Protein AF-0000000068952709 (afdb_homodimer)

Radius of gyration: 26.44 Å; Cα contacts (8 Å, |Δi|>4): 1087; chains: 2; bounding box: 56×68×71 Å

Organism: Cupriavidus necator (strain ATCC 17699 / DSM 428 / KCTC 22496 / NCIMB 10442 / H16 / Stanier 337) (NCBI:txid381666)

pLDDT: mean 82.48, std 13.38, range [29.03, 97.56]

Nearest PDB structures (foldseek):
  3hhg-assembly1_D  TM=6.224E-01  e=3.457E-24  Neisseria meningitidis serogroup B
  5x0o-assembly3_E  TM=8.231E-01  e=1.401E-17  Vibrio vulnificus
  3hhf-assembly1_A  TM=8.340E-01  e=2.533E-17  Neisseria meningitidis serogroup B
  3hhf-assembly1_B  TM=8.217E-01  e=6.929E-17  Neisseria meningitidis serogroup B
  1ixc-assembly1_B-2  TM=4.645E-01  e=1.253E-16  Cupriavidus necator

Solvent-accessible surface area (backbone atoms only — not comparable to full-atom values): 33146 Å² total; per-residue (Å²): 134,58,73,63,52,38,45,49,48,32,48,34,60,73,43,50,28,59,64,47,20,14,64,72,69,72,43,56,45,69,54,48,53,48,49,49,50,49,49,23,60,74,66,69,43,72,36,61,49,82,84,57,99,56,69,42,63,30,74,63,20,49,54,49,39,56,51,17,48,48,50,41,52,47,50,54,42,49,53,41,48,64,45,54,72,51,90,67,55,46,45,82,42,32,38,33,24,31,50,51,53,36,69,74,61,37,48,65,52,54,48,51,49,42,68,75,31,71,58,32,29,40,34,46,44,70,44,63,72,91,70,60,48,78,82,63,71,44,58,34,36,38,38,61,34,81,68,83,56,88,79,38,44,67,42,80,55,41,78,41,51,74,44,40,29,24,10,58,67,39,33,70,75,74,50,73,56,80,50,74,69,46,52,66,81,45,50,29,36,33,60,44,71,66,44,81,44,46,33,28,36,70,96,47,88,56,74,43,76,32,67,42,64,32,39,34,26,29,79,46,59,47,58,47,46,52,39,14,48,65,46,62,29,38,22,75,36,46,44,85,51,42,38,63,36,45,70,70,56,40,26,39,78,50,48,78,57,45,41,68,76,69,65,91,28,45,27,34,26,47,33,31,66,74,50,98,70,72,54,62,46,56,49,51,48,52,53,50,50,49,65,66,32,68,85,34,52,88,54,50,77,58,44,68,58,62,78,106,133,58,74,63,55,38,45,48,49,31,48,33,60,72,43,51,29,60,62,46,22,14,64,74,69,72,44,55,45,69,54,46,52,49,51,48,50,49,50,23,58,76,66,69,44,71,35,61,50,84,83,56,101,56,70,39,64,30,74,61,19,49,54,49,39,56,50,17,48,49,50,40,51,47,52,53,42,49,56,41,47,66,45,54,72,52,89,68,56,45,46,80,43,32,38,33,24,30,50,50,55,36,68,74,60,38,49,65,50,52,47,51,50,42,66,76,30,70,58,32,31,39,33,47,44,71,44,64,71,89,70,61,48,79,80,63,73,43,57,34,36,38,38,63,33,81,68,84,56,88,78,38,44,69,43,81,53,42,80,42,49,76,44,39,30,23,10,58,67,37,33,70,74,72,50,72,58,81,49,71,68,46,52,66,81,46,51,28,38,33,60,44,69,66,44,80,45,45,31,28,37,70,97,47,88,56,74,45,77,33,70,45,65,32,39,34,25,30,79,45,61,48,58,46,47,52,39,13,48,65,46,63,28,38,22,76,34,47,45,86,51,42,38,64,36,43,70,71,56,39,24,39,76,49,48,79,61,45,39,68,77,69,68,91,28,46,26,35,26,47,33,29,66,76,51,96,70,69,56,61,48,54,49,51,49,52,53,51,49,48,65,65,31,67,85,35,50,89,53,49,75,58,45,69,59,63,78,106

Sequence (616 aa):
MELDAYLFFATVVESGSFMNASLKLGIDRSNVSRRIRKLERDVEAQLVRRSTRRMSLTEIGEAFYAQCAVIRAEVERADELLHTFGTSIRGPLRVSCPPAVGRLYLTAMFAEFCNLYPKVSLSVSFKGGAVDLMENDLDLALRVTNDPGEHCVARALGPIEWMLCANPEYLERHGRPVTPEDLASHTCLGVRTRVGLEYVREGSDLVHRVSIQPHLECSDYGFLGEMAAAKLGIGLLPSYVAVEHLQSGRLETVLNEYRLTRSPGSTLYAITLPNRYTPPQLRAFIDFLKSRFEQGLPWEKDLMRTGAMELDAYLFFATVVESGSFMNASLKLGIDRSNVSRRIRKLERDVEAQLVRRSTRRMSLTEIGEAFYAQCAVIRAEVERADELLHTFGTSIRGPLRVSCPPAVGRLYLTAMFAEFCNLYPKVSLSVSFKGGAVDLMENDLDLALRVTNDPGEHCVARALGPIEWMLCANPEYLERHGRPVTPEDLASHTCLGVRTRVGLEYVREGSDLVHRVSIQPHLECSDYGFLGEMAAAKLGIGLLPSYVAVEHLQSGRLETVLNEYRLTRSPGSTLYAITLPNRYTPPQLRAFIDFLKSRFEQGLPWEKDLMRTGA

Foldseek 3Di:
DDLVLLLLLLLCVVLFHLVSSCVVVVHDSVVSVVSQVVSCVVVVHFFWDPPDPTTDGDPVNVVSSVVSVVSVVVVVQVVLVVVVVPPQQAEEAEEEEAPLCCVQPCVVVVVVLCVVRVRYHYHYYHDADQDDCVVVVHQKYKYFAPDNDDQKDKDFLAWKDKFKKAFPVLCVVQNADPDPQCLQSKAEEEADQKDWWWKDFVVGPDIDIDIDGHPYHHNHLLVSLVCRLVSRTIYIHILSNVLVCLLVRSMDTGPVRMGTPDDRGTTIIIIGGPDPDDRPNRVSVVVSSCVVSVVHDPRVVRNVVNVD/DDLVLLLLLLLCVVLFHLVSSCVVVVHDSVVSVVSQVVVCVVVVHAFWDPPDPTTDGDPVNVVSSVVSVVSVVVVVLVVLVVVVVPPQQAEEAEEEEAPLCCVQPCVVVVVVLCVVRVRYHYHYYHDADQDDCVVVVHAKYKYFAPDNDDQKDKDFLAWKDKFKKAFPVLCVVQNADPDPQCLQSWAEEEADQKDWWWKDFAVGPDIDIDIDGHPYHHNHLLVSLVCRLVSRTMYIHILSNVLVCLLVRSMDTGPVRMGTPDDRGTTIIIIGGPDPDDRPNRVSVVVSSCVVSVVHDPRVVRNVVNVD

Secondary structure (DSSP, 8-state):
--HHHHHHHHHHHHHSSHHHHHHHHTS-HHHHHHHHHHHHHHHTS--B-SS-SS--B-HHHHHHHHHHHHHHHHHHHHHHHHHHSSS---EEEEEEE-HHHIIIIIHHHHHHHHHH-TTEEEEEEE--S---HHHHT-SEEEEEES---TTSEEEEEEE--EEEEE-HHHHHHH---SSGGGGGGS-EEESSS-EEEEEEETT--PEEEEEE--SEEES-HHHHHHHHHTTS-EEEEEHHHHHHHHHTTS-EEE-TTEEESS-S-SEEEEEE---S---HHHHHHHHHHHHHHTT--TTHHHHTTTT-/--HHHHHHHHHHHHHSSHHHHHHHHTS-HHHHHHHHHHHHHHHTS--B-SS-SS--B-HHHHHHHHHHHHHHHHHHHHHHHHHHTSS---EEEEEEE-HHHIIIIIHHHHHHHHHH-TTEEEEEEE--S---TTTTT-SEEEEEES---TTSEEEEEEE--EEEEE-HHHHHHH---SSGGGGGGS-EEESSS-EEEEEEETT--PEEEEEE--SEEES-HHHHHHHHHTTS-EEEEEHHHHHHHHHTTS-EEE-TTEEESS-S-SEEEEEE---S---HHHHHHHHHHHHHHTT--TTHHHHTTT--

InterPro domains:
  IPR000847 LysR, HTH, N-terminal domain [PF00126] (6-62)
  IPR000847 LysR, HTH, N-terminal domain [PS50931] (1-58)
  IPR005119 LysR, substrate-binding [PF03466] (89-293)
  IPR036388 Winged helix-like DNA-binding domain superfamily [G3DSA:1.10.10.10] (1-86)
  IPR036390 Winged helix DNA-binding domain superfamily [SSF46785] (1-111)
  IPR058163 LysR-type transcriptional regulator, proteobacterial-type [PTHR30537] (2-301)

Structure (mmCIF, N/CA/C/O backbone):
data_AF-0000000068952709-model_v1
#
loop_
_entity.id
_entity.type
_entity.pdbx_description
1 polymer 'LysR family transcriptional regulator'
#
loop_
_atom_site.group_PDB
_atom_site.id
_atom_site.type_symbol
_atom_site.label_atom_id
_atom_site.label_alt_id
_atom_site.label_comp_id
_atom_site.label_asym_id
_atom_site.label_entity_id
_atom_site.label_seq_id
_atom_site.pdbx_PDB_ins_code
_atom_site.Cartn_x
_atom_site.Cartn_y
_atom_site.Cartn_z
_atom_site.occupancy
_atom_site.B_iso_or_equiv
_atom_site.auth_seq_id
_atom_site.auth_comp_id
_atom_site.auth_asym_id
_atom_site.auth_atom_id
_atom_site.pdbx_PDB_model_num
ATOM 1 N N . MET A 1 1 ? -3.531 9.445 42.25 1 53.94 1 MET A N 1
ATOM 2 C CA . MET A 1 1 ? -2.762 9.578 41 1 53.94 1 MET A CA 1
ATOM 3 C C . MET A 1 1 ? -3.383 10.625 40.094 1 53.94 1 MET A C 1
ATOM 5 O O . MET A 1 1 ? -4.605 10.695 39.969 1 53.94 1 MET A O 1
ATOM 9 N N . GLU A 1 2 ? -2.609 11.641 39.812 1 63 2 GLU A N 1
ATOM 10 C CA . GLU A 1 2 ? -3.078 12.758 39 1 63 2 GLU A CA 1
ATOM 11 C C . GLU A 1 2 ? -3.197 12.367 37.531 1 63 2 GLU A C 1
ATOM 13 O O . GLU A 1 2 ? -2.479 11.484 37.062 1 63 2 GLU A O 1
ATOM 18 N N . LEU A 1 3 ? -4.191 12.914 36.906 1 63.25 3 LEU A N 1
ATOM 19 C CA . LEU A 1 3 ? -4.5 12.648 35.5 1 63.25 3 LEU A CA 1
ATOM 20 C C . LEU A 1 3 ? -3.23 12.656 34.656 1 63.25 3 LEU A C 1
ATOM 22 O O . LEU A 1 3 ? -3.098 11.867 33.719 1 63.25 3 LEU A O 1
ATOM 26 N N . ASP A 1 4 ? -2.363 13.398 35.031 1 74.19 4 ASP A N 1
ATOM 27 C CA . ASP A 1 4 ? -1.105 13.586 34.312 1 74.19 4 ASP A CA 1
ATOM 28 C C . ASP A 1 4 ? -0.269 12.312 34.312 1 74.19 4 ASP A C 1
ATOM 30 O O . ASP A 1 4 ? 0.451 12.031 33.375 1 74.19 4 ASP A O 1
ATOM 34 N N . ALA A 1 5 ? -0.444 11.531 35.375 1 77.31 5 ALA A N 1
ATOM 35 C CA . ALA A 1 5 ? 0.334 10.305 35.5 1 77.31 5 ALA A CA 1
ATOM 36 C C . ALA A 1 5 ? -0.115 9.266 34.469 1 77.31 5 ALA A C 1
ATOM 38 O O . ALA A 1 5 ? 0.713 8.562 33.906 1 77.31 5 ALA A O 1
ATOM 39 N N . TYR A 1 6 ? -1.396 9.148 34.312 1 76.56 6 TYR A N 1
ATOM 40 C CA . TYR A 1 6 ? -1.938 8.211 33.312 1 76.56 6 TYR A CA 1
ATOM 41 C C . TYR A 1 6 ? -1.489 8.578 31.906 1 76.56 6 TYR A C 1
ATOM 43 O O . TYR A 1 6 ? -1.063 7.711 31.141 1 76.56 6 TYR A O 1
ATOM 51 N N . LEU A 1 7 ? -1.56 9.883 31.641 1 79.81 7 LEU A N 1
ATOM 52 C CA . LEU A 1 7 ? -1.186 10.375 30.312 1 79.81 7 LEU A CA 1
ATOM 53 C C . LEU A 1 7 ? 0.31 10.203 30.078 1 79.81 7 LEU A C 1
ATOM 55 O O . LEU A 1 7 ? 0.726 9.836 28.969 1 79.81 7 LEU A O 1
ATOM 59 N N . PHE A 1 8 ? 1.026 10.445 31.109 1 83.31 8 PHE A N 1
ATOM 60 C CA . PHE A 1 8 ? 2.477 10.297 31.062 1 83.31 8 PHE A CA 1
ATOM 61 C C . PHE A 1 8 ? 2.859 8.852 30.766 1 83.31 8 PHE A C 1
ATOM 63 O O . PHE A 1 8 ? 3.67 8.586 29.875 1 83.31 8 PHE A O 1
ATOM 70 N N . PHE A 1 9 ? 2.229 7.91 31.453 1 86.69 9 PHE A N 1
ATOM 71 C CA . PHE A 1 9 ? 2.559 6.5 31.266 1 86.69 9 PHE A CA 1
ATOM 72 C C . PHE A 1 9 ? 2.193 6.031 29.859 1 86.69 9 PHE A C 1
ATOM 74 O O . PHE A 1 9 ? 2.979 5.344 29.203 1 86.69 9 PHE A O 1
ATOM 81 N N . ALA A 1 10 ? 1.082 6.391 29.484 1 83.69 10 ALA A N 1
ATOM 82 C CA . ALA A 1 10 ? 0.657 6.035 28.125 1 83.69 10 ALA A CA 1
ATOM 83 C C . ALA A 1 10 ? 1.66 6.527 27.094 1 83.69 10 ALA A C 1
ATOM 85 O O . ALA A 1 10 ? 2.021 5.789 26.172 1 83.69 10 ALA A O 1
ATOM 86 N N . THR A 1 11 ? 2.119 7.758 27.188 1 84 11 THR A N 1
ATOM 87 C CA . THR A 1 11 ? 3.07 8.359 26.266 1 84 11 THR A CA 1
ATOM 88 C C . THR A 1 11 ? 4.391 7.598 26.266 1 84 11 THR A C 1
ATOM 90 O O . THR A 1 11 ? 4.977 7.352 25.219 1 84 11 THR A O 1
ATOM 93 N N . VAL A 1 12 ? 4.809 7.211 27.438 1 86.44 12 VAL A N 1
ATOM 94 C CA . VAL A 1 12 ? 6.074 6.496 27.578 1 86.44 12 VAL A CA 1
ATOM 95 C C . VAL A 1 12 ? 5.98 5.137 26.891 1 86.44 12 VAL A C 1
ATOM 97 O O . VAL A 1 12 ? 6.883 4.754 26.141 1 86.44 12 VAL A O 1
ATOM 100 N N . VAL A 1 13 ? 4.93 4.457 27.109 1 84.62 13 VAL A N 1
ATOM 101 C CA . VAL A 1 13 ? 4.758 3.121 26.547 1 84.62 13 VAL A CA 1
ATOM 102 C C . VAL A 1 13 ? 4.652 3.211 25.031 1 84.62 13 VAL A C 1
ATOM 104 O O . VAL A 1 13 ? 5.273 2.424 24.312 1 84.62 13 VAL A O 1
ATOM 107 N N . GLU A 1 14 ? 3.916 4.16 24.625 1 79.62 14 GLU A N 1
ATOM 108 C CA . GLU A 1 14 ? 3.688 4.332 23.203 1 79.62 14 GLU A CA 1
ATOM 109 C C . GLU A 1 14 ? 4.969 4.738 22.484 1 79.62 14 GLU A C 1
ATOM 111 O O . GLU A 1 14 ? 5.137 4.461 21.281 1 79.62 14 GLU A O 1
ATOM 116 N N . SER A 1 15 ? 5.875 5.391 23.172 1 79.06 15 SER A N 1
ATOM 117 C CA . SER A 1 15 ? 7.145 5.848 22.625 1 79.06 15 SER A CA 1
ATOM 118 C C . SER A 1 15 ? 8.125 4.691 22.453 1 79.06 15 SER A C 1
ATOM 120 O O . SER A 1 15 ? 9.125 4.816 21.75 1 79.06 15 SER A O 1
ATOM 122 N N . GLY A 1 16 ? 7.73 3.625 23.109 1 79.38 16 GLY A N 1
ATOM 123 C CA . GLY A 1 16 ? 8.469 2.385 22.938 1 79.38 16 GLY A CA 1
ATOM 124 C C . GLY A 1 16 ? 9.781 2.361 23.719 1 79.38 16 GLY A C 1
ATOM 125 O O . GLY A 1 16 ? 10.391 1.306 23.875 1 79.38 16 GLY A O 1
ATOM 126 N N . SER A 1 17 ? 10.391 3.516 24 1 82.12 17 SER A N 1
ATOM 127 C CA . SER A 1 17 ? 11.602 3.627 24.812 1 82.12 17 SER A CA 1
ATOM 128 C C . SER A 1 17 ? 11.578 4.887 25.672 1 82.12 17 SER A C 1
ATOM 130 O O . SER A 1 17 ? 10.867 5.844 25.359 1 82.12 17 SER A O 1
ATOM 132 N N . PHE A 1 18 ? 12.375 4.82 26.75 1 84.69 18 PHE A N 1
ATOM 133 C CA . PHE A 1 18 ? 12.461 5.98 27.641 1 84.69 18 PHE A CA 1
ATOM 134 C C . PHE A 1 18 ? 13.102 7.16 26.922 1 84.69 18 PHE A C 1
ATOM 136 O O . PHE A 1 18 ? 12.734 8.312 27.156 1 84.69 18 PHE A O 1
ATOM 143 N N . MET A 1 19 ? 13.945 6.734 26.031 1 83.06 19 MET A N 1
ATOM 144 C CA . MET A 1 19 ? 14.594 7.793 25.25 1 83.06 19 MET A CA 1
ATOM 145 C C . MET A 1 19 ? 13.594 8.469 24.328 1 83.06 19 MET A C 1
ATOM 147 O O . MET A 1 19 ? 13.508 9.695 24.281 1 83.06 19 MET A O 1
ATOM 151 N N . ASN A 1 20 ? 12.844 7.766 23.688 1 80.94 20 ASN A N 1
ATOM 152 C CA . ASN A 1 20 ? 11.836 8.312 22.781 1 80.94 20 ASN A CA 1
ATOM 153 C C . ASN A 1 20 ? 10.773 9.102 23.547 1 80.94 20 ASN A C 1
ATOM 155 O O . ASN A 1 20 ? 10.289 10.125 23.062 1 80.94 20 ASN A O 1
ATOM 159 N N . ALA A 1 21 ? 10.484 8.578 24.625 1 85.56 21 ALA A N 1
ATOM 160 C CA . ALA A 1 21 ? 9.508 9.266 25.484 1 85.56 21 ALA A CA 1
ATOM 161 C C . ALA A 1 21 ? 10.039 10.625 25.938 1 85.56 21 ALA A C 1
ATOM 163 O O . ALA A 1 21 ? 9.289 11.602 25.969 1 85.56 21 ALA A O 1
ATOM 164 N N . SER A 1 22 ? 11.281 10.633 26.203 1 86.69 22 SER A N 1
ATOM 165 C CA . SER A 1 22 ? 11.898 11.883 26.625 1 86.69 22 SER A CA 1
ATOM 166 C C . SER A 1 22 ? 11.812 12.938 25.531 1 86.69 22 SER A C 1
ATOM 168 O O . SER A 1 22 ? 11.516 14.102 25.797 1 86.69 22 SER A O 1
ATOM 170 N N . LEU A 1 23 ? 11.93 12.523 24.422 1 77.19 23 LEU A N 1
ATOM 171 C CA . LEU A 1 23 ? 11.867 13.414 23.266 1 77.19 23 LEU A CA 1
ATOM 172 C C . LEU A 1 23 ? 10.445 13.906 23.016 1 77.19 23 LEU A C 1
ATOM 174 O O . LEU A 1 23 ? 10.227 15.094 22.781 1 77.19 23 LEU A O 1
ATOM 178 N N . LYS A 1 24 ? 9.578 13.031 23.234 1 78.44 24 LYS A N 1
ATOM 179 C CA . LYS A 1 24 ? 8.18 13.352 22.984 1 78.44 24 LYS A CA 1
ATOM 180 C C . LYS A 1 24 ? 7.625 14.273 24.062 1 78.44 24 LYS A C 1
ATOM 182 O O . LYS A 1 24 ? 6.828 15.164 23.781 1 78.44 24 LYS A O 1
ATOM 187 N N . LEU A 1 25 ? 8.125 14.117 25.203 1 78.38 25 LEU A N 1
ATOM 188 C CA . LEU A 1 25 ? 7.594 14.836 26.359 1 78.38 25 LEU A CA 1
ATOM 189 C C . LEU A 1 25 ? 8.398 16.094 26.641 1 78.38 25 LEU A C 1
ATOM 191 O O . LEU A 1 25 ? 7.961 16.969 27.391 1 78.38 25 LEU A O 1
ATOM 195 N N . GLY A 1 26 ? 9.539 16.156 25.969 1 77.88 26 GLY A N 1
ATOM 196 C CA . GLY A 1 26 ? 10.391 17.328 26.172 1 77.88 26 GLY A CA 1
ATOM 197 C C . GLY A 1 26 ? 11.031 17.344 27.547 1 77.88 26 GLY A C 1
ATOM 198 O O . GLY A 1 26 ? 11.203 18.422 28.141 1 77.88 26 GLY A O 1
ATOM 199 N N . ILE A 1 27 ? 11.203 16.234 28.094 1 81.69 27 ILE A N 1
ATOM 200 C CA . ILE A 1 27 ? 11.836 16.156 29.391 1 81.69 27 ILE A CA 1
ATOM 201 C C . ILE A 1 27 ? 13.023 15.195 29.328 1 81.69 27 ILE A C 1
ATOM 203 O O . ILE A 1 27 ? 13.148 14.422 28.391 1 81.69 27 ILE A O 1
ATOM 207 N N . ASP A 1 28 ? 13.93 15.32 30.234 1 82.5 28 ASP A N 1
ATOM 208 C CA . ASP A 1 28 ? 15.133 14.492 30.266 1 82.5 28 ASP A CA 1
ATOM 209 C C . ASP A 1 28 ? 14.781 13.031 30.531 1 82.5 28 ASP A C 1
ATOM 211 O O . ASP A 1 28 ? 13.82 12.742 31.266 1 82.5 28 ASP A O 1
ATOM 215 N N . ARG A 1 29 ? 15.547 12.156 30.031 1 87.5 29 ARG A N 1
ATOM 216 C CA . ARG A 1 29 ? 15.359 10.719 30.203 1 87.5 29 ARG A CA 1
ATOM 217 C C . ARG A 1 29 ? 15.344 10.344 31.688 1 87.5 29 ARG A C 1
ATOM 219 O O . ARG A 1 29 ? 14.586 9.469 32.094 1 87.5 29 ARG A O 1
ATOM 226 N N . SER A 1 30 ? 16.25 10.977 32.375 1 88.44 30 SER A N 1
ATOM 227 C CA . SER A 1 30 ? 16.312 10.719 33.812 1 88.44 30 SER A CA 1
ATOM 228 C C . SER A 1 30 ? 14.992 11.07 34.5 1 88.44 30 SER A C 1
ATOM 230 O O . SER A 1 30 ? 14.555 10.383 35.406 1 88.44 30 SER A O 1
ATOM 232 N N . ASN A 1 31 ? 14.406 12.086 34 1 87.5 31 ASN A N 1
ATOM 233 C CA . ASN A 1 31 ? 13.109 12.492 34.531 1 87.5 31 ASN A CA 1
ATOM 234 C C . ASN A 1 31 ? 12.016 11.484 34.188 1 87.5 31 ASN A C 1
ATOM 236 O O . ASN A 1 31 ? 11.156 11.172 35 1 87.5 31 ASN A O 1
ATOM 240 N N . VAL A 1 32 ? 12.109 11.008 32.969 1 89.25 32 VAL A N 1
ATOM 241 C CA . VAL A 1 32 ? 11.156 9.992 32.562 1 89.25 32 VAL A CA 1
ATOM 242 C C . VAL A 1 32 ? 11.25 8.773 33.469 1 89.25 32 VAL A C 1
ATOM 244 O O . VAL A 1 32 ? 10.242 8.281 33.969 1 89.25 32 VAL A O 1
ATOM 247 N N . SER A 1 33 ? 12.469 8.336 33.719 1 88.19 33 SER A N 1
ATOM 248 C CA . SER A 1 33 ? 12.719 7.172 34.562 1 88.19 33 SER A CA 1
ATOM 249 C C . SER A 1 33 ? 12.219 7.406 36 1 88.19 33 SER A C 1
ATOM 251 O O . SER A 1 33 ? 11.57 6.539 36.594 1 88.19 33 SER A O 1
ATOM 253 N N . ARG A 1 34 ? 12.5 8.539 36.469 1 87.62 34 ARG A N 1
ATOM 254 C CA . ARG A 1 34 ? 12.094 8.891 37.812 1 87.62 34 ARG A CA 1
ATOM 255 C C . ARG A 1 34 ? 10.578 8.906 37.938 1 87.62 34 ARG A C 1
ATOM 257 O O . ARG A 1 34 ? 10.031 8.414 38.938 1 87.62 34 ARG A O 1
ATOM 264 N N . ARG A 1 35 ? 9.961 9.453 36.969 1 87.06 35 ARG A N 1
ATOM 265 C CA . ARG A 1 35 ? 8.508 9.555 36.969 1 87.06 35 ARG A CA 1
ATOM 266 C C . ARG A 1 35 ? 7.859 8.18 36.875 1 87.06 35 ARG A C 1
ATOM 268 O O . ARG A 1 35 ? 6.832 7.918 37.5 1 87.06 35 ARG A O 1
ATOM 275 N N . ILE A 1 36 ? 8.477 7.359 36.125 1 89.25 36 ILE A N 1
ATOM 276 C CA . ILE A 1 36 ? 7.969 5.996 36 1 89.25 36 ILE A CA 1
ATOM 277 C C . ILE A 1 36 ? 8.125 5.273 37.344 1 89.25 36 ILE A C 1
ATOM 279 O O . ILE A 1 36 ? 7.203 4.598 37.812 1 89.25 36 ILE A O 1
ATOM 283 N N . ARG A 1 37 ? 9.242 5.422 37.938 1 86.88 37 ARG A N 1
ATOM 284 C CA . ARG A 1 37 ? 9.477 4.812 39.25 1 86.88 37 ARG A CA 1
ATOM 285 C C . ARG A 1 37 ? 8.492 5.34 40.281 1 86.88 37 ARG A C 1
ATOM 287 O O . ARG A 1 37 ? 7.973 4.574 41.094 1 86.88 37 ARG A O 1
ATOM 294 N N . LYS A 1 38 ? 8.336 6.602 40.219 1 86.25 38 LYS A N 1
ATOM 295 C CA . LYS A 1 38 ? 7.363 7.203 41.125 1 86.25 38 LYS A CA 1
ATOM 296 C C . LYS A 1 38 ? 5.969 6.625 40.906 1 86.25 38 LYS A C 1
ATOM 298 O O . LYS A 1 38 ? 5.254 6.309 41.875 1 86.25 38 LYS A O 1
ATOM 303 N N . LEU A 1 39 ? 5.602 6.535 39.656 1 85.31 39 LEU A N 1
ATOM 304 C CA . LEU A 1 39 ? 4.301 5.973 39.281 1 85.31 39 LEU A CA 1
ATOM 305 C C . LEU A 1 39 ? 4.168 4.543 39.781 1 85.31 39 LEU A C 1
ATOM 307 O O . LEU A 1 39 ? 3.133 4.172 40.344 1 85.31 39 LEU A O 1
ATOM 311 N N . GLU A 1 40 ? 5.211 3.799 39.625 1 87.94 40 GLU A N 1
ATOM 312 C CA . GLU A 1 40 ? 5.215 2.412 40.094 1 87.94 40 GLU A CA 1
ATOM 313 C C . GLU A 1 40 ? 5.098 2.338 41.594 1 87.94 40 GLU A C 1
ATOM 315 O O . GLU A 1 40 ? 4.406 1.466 42.156 1 87.94 40 GLU A O 1
ATOM 320 N N . ARG A 1 41 ? 5.723 3.236 42.281 1 82 41 ARG A N 1
ATOM 321 C CA . ARG A 1 41 ? 5.621 3.324 43.75 1 82 41 ARG A CA 1
ATOM 322 C C . ARG A 1 41 ? 4.211 3.705 44.188 1 82 41 ARG A C 1
ATOM 324 O O . ARG A 1 41 ? 3.662 3.121 45.125 1 82 41 ARG A O 1
ATOM 331 N N . ASP A 1 42 ? 3.668 4.645 43.5 1 79.94 42 ASP A N 1
ATOM 332 C CA . ASP A 1 42 ? 2.332 5.129 43.812 1 79.94 42 ASP A CA 1
ATOM 333 C C . ASP A 1 42 ? 1.288 4.027 43.656 1 79.94 42 ASP A C 1
ATOM 335 O O . ASP A 1 42 ? 0.336 3.936 44.438 1 79.94 42 ASP A O 1
ATOM 339 N N . VAL A 1 43 ? 1.542 3.24 42.562 1 79.12 43 VAL A N 1
ATOM 340 C CA . VAL A 1 43 ? 0.551 2.211 42.281 1 79.12 43 VAL A CA 1
ATOM 341 C C . VAL A 1 43 ? 0.974 0.887 42.906 1 79.12 43 VAL A C 1
ATOM 343 O O . VAL A 1 43 ? 0.259 -0.112 42.812 1 79.12 43 VAL A O 1
ATOM 346 N N . GLU A 1 44 ? 2.051 0.92 43.562 1 81.31 44 GLU A N 1
ATOM 347 C CA . GLU A 1 44 ? 2.613 -0.215 44.281 1 81.31 44 GLU A CA 1
ATOM 348 C C . GLU A 1 44 ? 2.717 -1.446 43.375 1 81.31 44 GLU A C 1
ATOM 350 O O . GLU A 1 44 ? 2.365 -2.553 43.781 1 81.31 44 GLU A O 1
ATOM 355 N N . ALA A 1 45 ? 3.047 -1.256 42.219 1 83.19 45 ALA A N 1
ATOM 356 C CA . ALA A 1 45 ? 3.264 -2.322 41.25 1 83.19 45 ALA A CA 1
ATOM 357 C C . ALA A 1 45 ? 4.352 -1.941 40.25 1 83.19 45 ALA A C 1
ATOM 359 O O . ALA A 1 45 ? 4.496 -0.769 39.875 1 83.19 45 ALA A O 1
ATOM 360 N N . GLN A 1 46 ? 5.117 -2.914 39.812 1 86.38 46 GLN A N 1
ATOM 361 C CA . GLN A 1 46 ? 6.055 -2.699 38.688 1 86.38 46 GLN A CA 1
ATOM 362 C C . GLN A 1 46 ? 5.34 -2.742 37.344 1 86.38 46 GLN A C 1
ATOM 364 O O . GLN A 1 46 ? 4.672 -3.727 37.031 1 86.38 46 GLN A O 1
ATOM 369 N N . LEU A 1 47 ? 5.477 -1.646 36.656 1 88.38 47 LEU A N 1
ATOM 370 C CA . LEU A 1 47 ? 4.758 -1.54 35.406 1 88.38 47 LEU A CA 1
ATOM 371 C C . LEU A 1 47 ? 5.672 -1.866 34.219 1 88.38 47 LEU A C 1
ATOM 373 O O . LEU A 1 47 ? 5.219 -2.416 33.219 1 88.38 47 LEU A O 1
ATOM 377 N N . VAL A 1 48 ? 6.941 -1.484 34.344 1 88.38 48 VAL A N 1
ATOM 378 C CA . VAL A 1 48 ? 7.918 -1.665 33.281 1 88.38 48 VAL A CA 1
ATOM 379 C C . VAL A 1 48 ? 8.977 -2.678 33.688 1 88.38 48 VAL A C 1
ATOM 381 O O . VAL A 1 48 ? 9.469 -2.629 34.844 1 88.38 48 VAL A O 1
ATOM 384 N N . ARG A 1 49 ? 9.219 -3.654 32.781 1 81.25 49 ARG A N 1
ATOM 385 C CA . ARG A 1 49 ? 10.227 -4.656 33.125 1 81.25 49 ARG A CA 1
ATOM 386 C C . ARG A 1 49 ? 11.625 -4.055 33.094 1 81.25 49 ARG A C 1
ATOM 388 O O . ARG A 1 49 ? 11.945 -3.252 32.219 1 81.25 49 ARG A O 1
ATOM 395 N N . ARG A 1 50 ? 12.445 -4.16 34.125 1 68.69 50 ARG A N 1
ATOM 396 C CA . ARG A 1 50 ? 13.758 -3.557 34.312 1 68.69 50 ARG A CA 1
ATOM 397 C C . ARG A 1 50 ? 14.805 -4.219 33.438 1 68.69 50 ARG A C 1
ATOM 399 O O . ARG A 1 50 ? 15.883 -3.66 33.219 1 68.69 50 ARG A O 1
ATOM 406 N N . SER A 1 51 ? 14.625 -5.289 33 1 56.75 51 SER A N 1
ATOM 407 C CA . SER A 1 51 ? 15.781 -6.094 32.625 1 56.75 51 SER A CA 1
ATOM 408 C C . SER A 1 51 ? 16.234 -5.77 31.219 1 56.75 51 SER A C 1
ATOM 410 O O . SER A 1 51 ? 17.359 -6.102 30.828 1 56.75 51 SER A O 1
ATOM 412 N N . THR A 1 52 ? 15.445 -5.379 30.188 1 51.56 52 THR A N 1
ATOM 413 C CA . THR A 1 52 ? 15.883 -5.586 28.812 1 51.56 52 THR A CA 1
ATOM 414 C C . THR A 1 52 ? 16.156 -4.254 28.125 1 51.56 52 THR A C 1
ATOM 416 O O . THR A 1 52 ? 15.703 -3.205 28.594 1 51.56 52 THR A O 1
ATOM 419 N N . ARG A 1 53 ? 17 -4.246 27.016 1 56.06 53 ARG A N 1
ATOM 420 C CA . ARG A 1 53 ? 17.359 -3.174 26.094 1 56.06 53 ARG A CA 1
ATOM 421 C C . ARG A 1 53 ? 16.125 -2.547 25.469 1 56.06 53 ARG A C 1
ATOM 423 O O . ARG A 1 53 ? 16.172 -1.417 24.969 1 56.06 53 ARG A O 1
ATOM 430 N N . ARG A 1 54 ? 15.102 -3.307 25.422 1 61.5 54 ARG A N 1
ATOM 431 C CA . ARG A 1 54 ? 13.844 -2.768 24.906 1 61.5 54 ARG A CA 1
ATOM 432 C C . ARG A 1 54 ? 12.797 -2.676 26 1 61.5 54 ARG A C 1
ATOM 434 O O . ARG A 1 54 ? 12.688 -3.574 26.844 1 61.5 54 ARG A O 1
ATOM 441 N N . MET A 1 55 ? 12.109 -1.583 26.141 1 73.81 55 MET A N 1
ATOM 442 C CA . MET A 1 55 ? 11.047 -1.352 27.109 1 73.81 55 MET A CA 1
ATOM 443 C C . MET A 1 55 ? 9.922 -2.369 26.953 1 73.81 55 MET A C 1
ATOM 445 O O . MET A 1 55 ? 9.398 -2.545 25.844 1 73.81 55 MET A O 1
ATOM 449 N N . SER A 1 56 ? 9.781 -3.238 27.953 1 81.75 56 SER A N 1
ATOM 450 C CA . SER A 1 56 ? 8.641 -4.148 28 1 81.75 56 SER A CA 1
ATOM 451 C C . SER A 1 56 ? 7.82 -3.949 29.266 1 81.75 56 SER A C 1
ATOM 453 O O . SER A 1 56 ? 8.336 -3.467 30.281 1 81.75 56 SER A O 1
ATOM 455 N N . LEU A 1 57 ? 6.523 -4.262 29.109 1 84.31 57 LEU A N 1
ATOM 456 C CA . LEU A 1 57 ? 5.594 -4.059 30.219 1 84.31 57 LEU A CA 1
ATOM 457 C C . LEU A 1 57 ? 5.371 -5.355 30.984 1 84.31 57 LEU A C 1
ATOM 459 O O . LEU A 1 57 ? 5.445 -6.445 30.406 1 84.31 57 LEU A O 1
ATOM 463 N N . THR A 1 58 ? 5.18 -5.242 32.312 1 80.94 58 THR A N 1
ATOM 464 C CA . THR A 1 58 ? 4.641 -6.344 33.094 1 80.94 58 THR A CA 1
ATOM 465 C C . THR A 1 58 ? 3.172 -6.582 32.75 1 80.94 58 THR A C 1
ATOM 467 O O . THR A 1 58 ? 2.566 -5.805 32.031 1 80.94 58 THR A O 1
ATOM 470 N N . GLU A 1 59 ? 2.633 -7.66 33.25 1 76.88 59 GLU A N 1
ATOM 471 C CA . GLU A 1 59 ? 1.215 -7.941 33.031 1 76.88 59 GLU A CA 1
ATOM 472 C C . GLU A 1 59 ? 0.346 -6.797 33.562 1 76.88 59 GLU A C 1
ATOM 474 O O . GLU A 1 59 ? -0.584 -6.359 32.875 1 76.88 59 GLU A O 1
ATOM 479 N N . ILE A 1 60 ? 0.696 -6.406 34.719 1 79.94 60 ILE A N 1
ATOM 480 C CA . ILE A 1 60 ? -0.047 -5.301 35.312 1 79.94 60 ILE A CA 1
ATOM 481 C C . ILE A 1 60 ? 0.234 -4.012 34.531 1 79.94 60 ILE A C 1
ATOM 483 O O . ILE A 1 60 ? -0.646 -3.16 34.406 1 79.94 60 ILE A O 1
ATOM 487 N N . GLY A 1 61 ? 1.446 -3.916 34.031 1 84.12 61 GLY A N 1
ATOM 488 C CA . GLY A 1 61 ? 1.789 -2.781 33.188 1 84.12 61 GLY A CA 1
ATOM 489 C C . GLY A 1 61 ? 0.963 -2.709 31.906 1 84.12 61 GLY A C 1
ATOM 490 O O . GLY A 1 61 ? 0.519 -1.631 31.516 1 84.12 61 GLY A O 1
ATOM 491 N N . GLU A 1 62 ? 0.701 -3.795 31.375 1 80.81 62 GLU A N 1
ATOM 492 C CA . GLU A 1 62 ? -0.115 -3.867 30.172 1 80.81 62 GLU A CA 1
ATOM 493 C C . GLU A 1 62 ? -1.563 -3.48 30.453 1 80.81 62 GLU A C 1
ATOM 495 O O . GLU A 1 62 ? -2.176 -2.73 29.688 1 80.81 62 GLU A O 1
ATOM 500 N N . ALA A 1 63 ? -2.037 -4.012 31.562 1 78.5 63 ALA A N 1
ATOM 501 C CA . ALA A 1 63 ? -3.4 -3.682 31.969 1 78.5 63 ALA A CA 1
ATOM 502 C C . ALA A 1 63 ? -3.533 -2.197 32.281 1 78.5 63 ALA A C 1
ATOM 504 O O . ALA A 1 63 ? -4.523 -1.561 31.922 1 78.5 63 ALA A O 1
ATOM 505 N N . PHE A 1 64 ? -2.539 -1.745 33 1 81.62 64 PHE A N 1
ATOM 506 C CA . PHE A 1 64 ? -2.547 -0.333 33.375 1 81.62 64 PHE A CA 1
ATOM 507 C C . PHE A 1 64 ? -2.459 0.547 32.125 1 81.62 64 PHE A C 1
ATOM 509 O O . PHE A 1 64 ? -3.164 1.554 32.031 1 81.62 64 PHE A O 1
ATOM 516 N N . TYR A 1 65 ? -1.629 0.132 31.219 1 83.44 65 TYR A N 1
ATOM 517 C CA . TYR A 1 65 ? -1.516 0.881 29.969 1 83.44 65 TYR A CA 1
ATOM 518 C C . TYR A 1 65 ? -2.846 0.911 29.234 1 83.44 65 TYR A C 1
ATOM 520 O O . TYR A 1 65 ? -3.246 1.951 28.703 1 83.44 65 TYR A O 1
ATOM 528 N N . ALA A 1 66 ? -3.539 -0.119 29.203 1 77.62 66 ALA A N 1
ATOM 529 C CA . ALA A 1 66 ? -4.84 -0.169 28.531 1 77.62 66 ALA A CA 1
ATOM 530 C C . ALA A 1 66 ? -5.797 0.859 29.141 1 77.62 66 ALA A C 1
ATOM 532 O O . ALA A 1 66 ? -6.52 1.545 28.406 1 77.62 66 ALA A O 1
ATOM 533 N N . GLN A 1 67 ? -5.723 0.93 30.422 1 74.06 67 GLN A N 1
ATOM 534 C CA . GLN A 1 67 ? -6.574 1.898 31.109 1 74.06 67 GLN A CA 1
ATOM 535 C C . GLN A 1 67 ? -6.102 3.326 30.844 1 74.06 67 GLN A C 1
ATOM 537 O O . GLN A 1 67 ? -6.918 4.234 30.672 1 74.06 67 GLN A O 1
ATOM 542 N N . CYS A 1 68 ? -4.777 3.512 30.859 1 77.94 68 CYS A N 1
ATOM 543 C CA . CYS A 1 68 ? -4.227 4.832 30.594 1 77.94 68 CYS A CA 1
ATOM 544 C C . CYS A 1 68 ? -4.609 5.301 29.188 1 77.94 68 CYS A C 1
ATOM 546 O O . CYS A 1 68 ? -4.922 6.477 28.984 1 77.94 68 CYS A O 1
ATOM 548 N N . ALA A 1 69 ? -4.59 4.375 28.344 1 74.06 69 ALA A N 1
ATOM 549 C CA . ALA A 1 69 ? -4.949 4.688 26.969 1 74.06 69 ALA A CA 1
ATOM 550 C C . ALA A 1 69 ? -6.406 5.133 26.875 1 74.06 69 ALA A C 1
ATOM 552 O O . ALA A 1 69 ? -6.73 6.074 26.141 1 74.06 69 ALA A O 1
ATOM 553 N N . VAL A 1 70 ? -7.223 4.582 27.672 1 65.81 70 VAL A N 1
ATOM 554 C CA . VAL A 1 70 ? -8.625 4.961 27.734 1 65.81 70 VAL A CA 1
ATOM 555 C C . VAL A 1 70 ? -8.758 6.367 28.312 1 65.81 70 VAL A C 1
ATOM 557 O O . VAL A 1 70 ? -9.484 7.203 27.781 1 65.81 70 VAL A O 1
ATOM 560 N N . ILE A 1 71 ? -8.055 6.594 29.391 1 64.06 71 ILE A N 1
ATOM 561 C CA . ILE A 1 71 ? -8.109 7.887 30.062 1 64.06 71 ILE A CA 1
ATOM 562 C C . ILE A 1 71 ? -7.605 8.977 29.109 1 64.06 71 ILE A C 1
ATOM 564 O O . ILE A 1 71 ? -8.219 10.047 29 1 64.06 71 ILE A O 1
ATOM 568 N N . ARG A 1 72 ? -6.527 8.633 28.5 1 67.56 72 ARG A N 1
ATOM 569 C CA . ARG A 1 72 ? -5.996 9.602 27.547 1 67.56 72 ARG A CA 1
ATOM 570 C C . ARG A 1 72 ? -7.02 9.914 26.453 1 67.56 72 ARG A C 1
ATOM 572 O O . ARG A 1 72 ? -7.219 11.078 26.094 1 67.56 72 ARG A O 1
ATOM 579 N N . ALA A 1 73 ? -7.637 8.969 26.031 1 63.19 73 ALA A N 1
ATOM 580 C CA . ALA A 1 73 ? -8.664 9.148 25.016 1 63.19 73 ALA A CA 1
ATOM 581 C C . ALA A 1 73 ? -9.82 9.992 25.531 1 63.19 73 ALA A C 1
ATOM 583 O O . ALA A 1 73 ? -10.344 10.859 24.828 1 63.19 73 ALA A O 1
ATOM 584 N N . GLU A 1 74 ? -10.102 9.797 26.781 1 58.69 74 GLU A N 1
ATOM 585 C CA . GLU A 1 74 ? -11.188 10.555 27.406 1 58.69 74 GLU A CA 1
ATOM 586 C C . GLU A 1 74 ? -10.781 12.016 27.625 1 58.69 74 GLU A C 1
ATOM 588 O O . GLU A 1 74 ? -11.602 12.922 27.453 1 58.69 74 GLU A O 1
ATOM 593 N N . VAL A 1 75 ? -9.625 12.227 28.062 1 59.03 75 VAL A N 1
ATOM 594 C CA . VAL A 1 75 ? -9.133 13.586 28.25 1 59.03 75 VAL A CA 1
ATOM 595 C C . VAL A 1 75 ? -9.117 14.32 26.906 1 59.03 75 VAL A C 1
ATOM 597 O O . VAL A 1 75 ? -9.539 15.477 26.828 1 59.03 75 VAL A O 1
ATOM 600 N N . GLU A 1 76 ? -8.578 13.633 26.016 1 58.34 76 GLU A N 1
ATOM 601 C CA . GLU A 1 76 ? -8.547 14.234 24.672 1 58.34 76 GLU A CA 1
ATOM 602 C C . GLU A 1 76 ? -9.953 14.508 24.172 1 58.34 76 GLU A C 1
ATOM 604 O O . GLU A 1 76 ? -10.203 15.555 23.562 1 58.34 76 GLU A O 1
ATOM 609 N N . ARG A 1 77 ? -10.766 13.656 24.578 1 54.62 77 ARG A N 1
ATOM 610 C CA . ARG A 1 77 ? -12.172 13.812 24.25 1 54.62 77 ARG A CA 1
ATOM 611 C C . ARG A 1 77 ? -12.781 15.008 24.969 1 54.62 77 ARG A C 1
ATOM 613 O O . ARG A 1 77 ? -13.57 15.758 24.391 1 54.62 77 ARG A O 1
ATOM 620 N N . ALA A 1 78 ? -12.523 15.109 26.203 1 54.34 78 ALA A N 1
ATOM 621 C CA . ALA A 1 78 ? -13.016 16.234 26.984 1 54.34 78 ALA A CA 1
ATOM 622 C C . ALA A 1 78 ? -12.5 17.562 26.438 1 54.34 78 ALA A C 1
ATOM 624 O O . ALA A 1 78 ? -13.242 18.547 26.344 1 54.34 78 ALA A O 1
ATOM 625 N N . ASP A 1 79 ? -11.305 17.5 26.156 1 51.34 79 ASP A N 1
ATOM 626 C CA . ASP A 1 79 ? -10.734 18.688 25.547 1 51.34 79 ASP A CA 1
ATOM 627 C C . ASP A 1 79 ? -11.414 19.016 24.234 1 51.34 79 ASP A C 1
ATOM 629 O O . ASP A 1 79 ? -11.68 20.188 23.922 1 51.34 79 ASP A O 1
ATOM 633 N N . GLU A 1 80 ? -11.641 17.906 23.594 1 48.81 80 GLU A N 1
ATOM 634 C CA . GLU A 1 80 ? -12.328 18.047 22.312 1 48.81 80 GLU A CA 1
ATOM 635 C C . GLU A 1 80 ? -13.758 18.547 22.5 1 48.81 80 GLU A C 1
ATOM 637 O O . GLU A 1 80 ? -14.25 19.359 21.719 1 48.81 80 GLU A O 1
ATOM 642 N N . LEU A 1 81 ? -14.391 18 23.516 1 45.94 81 LEU A N 1
ATOM 643 C CA . LEU A 1 81 ? -15.727 18.469 23.859 1 45.94 81 LEU A CA 1
ATOM 644 C C . LEU A 1 81 ? -15.719 19.969 24.141 1 45.94 81 LEU A C 1
ATOM 646 O O . LEU A 1 81 ? -16.641 20.688 23.766 1 45.94 81 LEU A O 1
ATOM 650 N N . LEU A 1 82 ? -14.867 20.281 24.906 1 44.75 82 LEU A N 1
ATOM 651 C CA . LEU A 1 82 ? -14.789 21.719 25.172 1 44.75 82 LEU A CA 1
ATOM 652 C C . LEU A 1 82 ? -14.594 22.484 23.875 1 44.75 82 LEU A C 1
ATOM 654 O O . LEU A 1 82 ? -15.094 23.609 23.734 1 44.75 82 LEU A O 1
ATOM 658 N N . HIS A 1 83 ? -13.82 21.828 23.062 1 43.91 83 HIS A N 1
ATOM 659 C CA . HIS A 1 83 ? -13.633 22.469 21.766 1 43.91 83 HIS A CA 1
ATOM 660 C C . HIS A 1 83 ? -14.836 22.25 20.859 1 43.91 83 HIS A C 1
ATOM 662 O O . HIS A 1 83 ? -15.016 22.953 19.859 1 43.91 83 HIS A O 1
ATOM 668 N N . THR A 1 84 ? -15.484 21.156 21.031 1 41.88 84 THR A N 1
ATOM 669 C CA . THR A 1 84 ? -16.688 20.891 20.25 1 41.88 84 THR A CA 1
ATOM 670 C C . THR A 1 84 ? -17.719 22 20.469 1 41.88 84 THR A C 1
ATOM 672 O O . THR A 1 84 ? -18.625 22.188 19.656 1 41.88 84 THR A O 1
ATOM 675 N N . PHE A 1 85 ? -17.906 22.469 21.625 1 39.5 85 PHE A N 1
ATOM 676 C CA . PHE A 1 85 ? -18.938 23.516 21.656 1 39.5 85 PHE A CA 1
ATOM 677 C C . PHE A 1 85 ? -18.625 24.594 20.625 1 39.5 85 PHE A C 1
ATOM 679 O O . PHE A 1 85 ? -19.516 25.344 20.219 1 39.5 85 PHE A O 1
ATOM 686 N N . GLY A 1 86 ? -17.438 25.062 20.469 1 41.75 86 GLY A N 1
ATOM 687 C CA . GLY A 1 86 ? -17.266 25.969 19.344 1 41.75 86 GLY A CA 1
ATOM 688 C C . GLY A 1 86 ? -17.219 25.25 18 1 41.75 86 GLY A C 1
ATOM 689 O O . GLY A 1 86 ? -16.891 24.062 17.938 1 41.75 86 GLY A O 1
ATOM 690 N N . THR A 1 87 ? -18.109 25.5 16.906 1 50.28 87 THR A N 1
ATOM 691 C CA . THR A 1 87 ? -18.484 25.156 15.539 1 50.28 87 THR A CA 1
ATOM 692 C C . THR A 1 87 ? -17.266 24.719 14.734 1 50.28 87 THR A C 1
ATOM 694 O O . THR A 1 87 ? -17.375 24.359 13.562 1 50.28 87 THR A O 1
ATOM 697 N N . SER A 1 88 ? -16.016 24.812 15.117 1 66.69 88 SER A N 1
ATOM 698 C CA . SER A 1 88 ? -14.914 24.672 14.172 1 66.69 88 SER A CA 1
ATOM 699 C C . SER A 1 88 ? -14.414 23.234 14.109 1 66.69 88 SER A C 1
ATOM 701 O O . SER A 1 88 ? -14.031 22.656 15.133 1 66.69 88 SER A O 1
ATOM 703 N N . ILE A 1 89 ? -14.82 22.359 13.211 1 83.88 89 ILE A N 1
ATOM 704 C CA . ILE A 1 89 ? -14.352 21.016 12.891 1 83.88 89 ILE A CA 1
ATOM 705 C C . ILE A 1 89 ? -12.836 21.047 12.688 1 83.88 89 ILE A C 1
ATOM 707 O O . ILE A 1 89 ? -12.336 21.656 11.742 1 83.88 89 ILE A O 1
ATOM 711 N N . ARG A 1 90 ? -12.164 20.5 13.773 1 85.19 90 ARG A N 1
ATOM 712 C CA . ARG A 1 90 ? -10.703 20.5 13.742 1 85.19 90 ARG A CA 1
ATOM 713 C C . ARG A 1 90 ? -10.148 19.281 14.469 1 85.19 90 ARG A C 1
ATOM 715 O O . ARG A 1 90 ? -10.891 18.562 15.133 1 85.19 90 ARG A O 1
ATOM 722 N N . GLY A 1 91 ? -8.805 18.984 14.273 1 86.31 91 GLY A N 1
ATOM 723 C CA . GLY A 1 91 ? -8.148 17.922 15.016 1 86.31 91 GLY A CA 1
ATOM 724 C C . GLY A 1 91 ? -7.703 16.766 14.133 1 86.31 91 GLY A C 1
ATOM 725 O O . GLY A 1 91 ? -7.93 16.781 12.922 1 86.31 91 GLY A O 1
ATOM 726 N N . PRO A 1 92 ? -7.078 15.797 14.836 1 88.81 92 PRO A N 1
ATOM 727 C CA . PRO A 1 92 ? -6.547 14.664 14.078 1 88.81 92 PRO A CA 1
ATOM 728 C C . PRO A 1 92 ? -7.621 13.648 13.703 1 88.81 92 PRO A C 1
ATOM 730 O O . PRO A 1 92 ? -8.547 13.414 14.484 1 88.81 92 PRO A O 1
ATOM 733 N N . LEU A 1 93 ? -7.559 13.18 12.562 1 91.88 93 LEU A N 1
ATOM 734 C CA . LEU A 1 93 ? -8.406 12.109 12.055 1 91.88 93 LEU A CA 1
ATOM 735 C C . LEU A 1 93 ? -7.574 11.023 11.375 1 91.88 93 LEU A C 1
ATOM 737 O O . LEU A 1 93 ? -6.875 11.297 10.391 1 91.88 93 LEU A O 1
ATOM 741 N N . ARG A 1 94 ? -7.617 9.812 11.922 1 92.69 94 ARG A N 1
ATOM 742 C CA . ARG A 1 94 ? -6.848 8.695 11.383 1 92.69 94 ARG A CA 1
ATOM 743 C C . ARG A 1 94 ? -7.754 7.699 10.672 1 92.69 94 ARG A C 1
ATOM 745 O O . ARG A 1 94 ? -8.609 7.066 11.297 1 92.69 94 ARG A O 1
ATOM 752 N N . VAL A 1 95 ? -7.488 7.582 9.352 1 93.5 95 VAL A N 1
ATOM 753 C CA . VAL A 1 95 ? -8.344 6.746 8.516 1 93.5 95 VAL A CA 1
ATOM 754 C C . VAL A 1 95 ? -7.5 5.664 7.84 1 93.5 95 VAL A C 1
ATOM 756 O O . VAL A 1 95 ? -6.395 5.938 7.367 1 93.5 95 VAL A O 1
ATOM 759 N N . SER A 1 96 ? -7.996 4.465 7.785 1 93.69 96 SER A N 1
ATOM 760 C CA . SER A 1 96 ? -7.363 3.367 7.059 1 93.69 96 SER A CA 1
ATOM 761 C C . SER A 1 96 ? -8.312 2.781 6.016 1 93.69 96 SER A C 1
ATOM 763 O O . SER A 1 96 ? -9.508 2.648 6.262 1 93.69 96 SER A O 1
ATOM 765 N N . CYS A 1 97 ? -7.797 2.477 4.914 1 92.38 97 CYS A N 1
ATOM 766 C CA . CYS A 1 97 ? -8.609 1.879 3.861 1 92.38 97 CYS A CA 1
ATOM 767 C C . CYS A 1 97 ? -7.781 0.944 2.99 1 92.38 97 CYS A C 1
ATOM 769 O O . CYS A 1 97 ? -6.551 1.008 3.004 1 92.38 97 CYS A O 1
ATOM 771 N N . PRO A 1 98 ? -8.5 0.012 2.27 1 91.19 98 PRO A N 1
ATOM 772 C CA . PRO A 1 98 ? -7.754 -0.818 1.321 1 91.19 98 PRO A CA 1
ATOM 773 C C . PRO A 1 98 ? -7.023 0.006 0.263 1 91.19 98 PRO A C 1
ATOM 775 O O . PRO A 1 98 ? -7.566 0.993 -0.239 1 91.19 98 PRO A O 1
ATOM 778 N N . PRO A 1 99 ? -5.828 -0.456 -0.088 1 89.88 99 PRO A N 1
ATOM 779 C CA . PRO A 1 99 ? -5.004 0.355 -0.987 1 89.88 99 PRO A CA 1
ATOM 780 C C . PRO A 1 99 ? -5.711 0.677 -2.303 1 89.88 99 PRO A C 1
ATOM 782 O O . PRO A 1 99 ? -5.754 1.839 -2.717 1 89.88 99 PRO A O 1
ATOM 785 N N . ALA A 1 100 ? -6.262 -0.255 -2.92 1 90 100 ALA A N 1
ATOM 786 C CA . ALA A 1 100 ? -6.879 -0.043 -4.227 1 90 100 ALA A CA 1
ATOM 787 C C . ALA A 1 100 ? -8.086 0.887 -4.121 1 90 100 ALA A C 1
ATOM 789 O O . ALA A 1 100 ? -8.281 1.759 -4.973 1 90 100 ALA A O 1
ATOM 790 N N . VAL A 1 101 ? -8.852 0.761 -3.094 1 90.25 101 VAL A N 1
ATOM 791 C CA . VAL A 1 101 ? -10.008 1.633 -2.889 1 90.25 101 VAL A CA 1
ATOM 792 C C . VAL A 1 101 ? -9.539 3.068 -2.664 1 90.25 101 VAL A C 1
ATOM 794 O O . VAL A 1 101 ? -10.07 4.004 -3.258 1 90.25 101 VAL A O 1
ATOM 797 N N . GLY A 1 102 ? -8.594 3.119 -1.792 1 89.94 102 GLY A N 1
ATOM 798 C CA . GLY A 1 102 ? -8.039 4.426 -1.468 1 89.94 102 GLY A CA 1
ATOM 799 C C . GLY A 1 102 ? -7.477 5.152 -2.674 1 89.94 102 GLY A C 1
ATOM 800 O O . GLY A 1 102 ? -7.859 6.289 -2.955 1 89.94 102 GLY A O 1
ATOM 801 N N . ARG A 1 103 ? -6.703 4.492 -3.398 1 86.81 103 ARG A N 1
ATOM 802 C CA . ARG A 1 103 ? -5.973 5.105 -4.504 1 86.81 103 ARG A CA 1
ATOM 803 C C . ARG A 1 103 ? -6.902 5.402 -5.676 1 86.81 103 ARG A C 1
ATOM 805 O O . ARG A 1 103 ? -6.801 6.457 -6.305 1 86.81 103 ARG A O 1
ATOM 812 N N . LEU A 1 104 ? -7.797 4.609 -5.918 1 85.31 104 LEU A N 1
ATOM 813 C CA . LEU A 1 104 ? -8.602 4.703 -7.133 1 85.31 104 LEU A CA 1
ATOM 814 C C . LEU A 1 104 ? -9.828 5.582 -6.906 1 85.31 104 LEU A C 1
ATOM 816 O O . LEU A 1 104 ? -10.289 6.254 -7.828 1 85.31 104 LEU A O 1
ATOM 820 N N . TYR A 1 105 ? -10.305 5.66 -5.676 1 87 105 TYR A N 1
ATOM 821 C CA . TYR A 1 105 ? -11.625 6.27 -5.543 1 87 105 TYR A CA 1
ATOM 822 C C . TYR A 1 105 ? -11.648 7.27 -4.395 1 87 105 TYR A C 1
ATOM 824 O O . TYR A 1 105 ? -12.422 8.227 -4.414 1 87 105 TYR A O 1
ATOM 832 N N . LEU A 1 106 ? -10.836 7.035 -3.428 1 90.75 106 LEU A N 1
ATOM 833 C CA . LEU A 1 106 ? -11 7.836 -2.219 1 90.75 106 LEU A CA 1
ATOM 834 C C . LEU A 1 106 ? -10.062 9.039 -2.23 1 90.75 106 LEU A C 1
ATOM 836 O O . LEU A 1 106 ? -10.234 9.977 -1.447 1 90.75 106 LEU A O 1
ATOM 840 N N . THR A 1 107 ? -9.094 9.031 -3.064 1 88.94 107 THR A N 1
ATOM 841 C CA . THR A 1 107 ? -8.133 10.125 -3.117 1 88.94 107 THR A CA 1
ATOM 842 C C . THR A 1 107 ? -8.844 11.461 -3.328 1 88.94 107 THR A C 1
ATOM 844 O O . THR A 1 107 ? -8.609 12.422 -2.588 1 88.94 107 THR A O 1
ATOM 847 N N . ALA A 1 108 ? -9.742 11.516 -4.277 1 86.75 108 ALA A N 1
ATOM 848 C CA . ALA A 1 108 ? -10.492 12.742 -4.559 1 86.75 108 ALA A CA 1
ATOM 849 C C . ALA A 1 108 ? -11.383 13.125 -3.379 1 86.75 108 ALA A C 1
ATOM 851 O O . ALA A 1 108 ? -11.547 14.305 -3.08 1 86.75 108 ALA A O 1
ATOM 852 N N . MET A 1 109 ? -11.898 12.141 -2.766 1 89.88 109 MET A N 1
ATOM 853 C CA . MET A 1 109 ? -12.766 12.383 -1.617 1 89.88 109 MET A CA 1
ATOM 854 C C . MET A 1 109 ? -11.977 12.938 -0.442 1 89.88 109 MET A C 1
ATOM 856 O O . MET A 1 109 ? -12.43 13.859 0.239 1 89.88 109 MET A O 1
ATOM 860 N N . PHE A 1 110 ? -10.805 12.367 -0.224 1 93.38 110 PHE A N 1
ATOM 861 C CA . PHE A 1 110 ? -9.945 12.875 0.832 1 93.38 110 PHE A CA 1
ATOM 862 C C . PHE A 1 110 ? -9.578 14.336 0.576 1 93.38 110 PHE A C 1
ATOM 864 O O . PHE A 1 110 ? -9.594 15.156 1.495 1 93.38 110 PHE A O 1
ATOM 871 N N . ALA A 1 111 ? -9.289 14.648 -0.662 1 89.75 111 ALA A N 1
ATOM 872 C CA . ALA A 1 111 ? -8.953 16.016 -1.033 1 89.75 111 ALA A CA 1
ATOM 873 C C . ALA A 1 111 ? -10.125 16.953 -0.758 1 89.75 111 ALA A C 1
ATOM 875 O O . ALA A 1 111 ? -9.938 18.031 -0.184 1 89.75 111 ALA A O 1
ATOM 876 N N . GLU A 1 112 ? -11.289 16.547 -1.153 1 89.69 112 GLU A N 1
ATOM 877 C CA . GLU A 1 112 ? -12.484 17.344 -0.94 1 89.69 112 GLU A CA 1
ATOM 878 C C . GLU A 1 112 ? -12.742 17.578 0.548 1 89.69 112 GLU A C 1
ATOM 880 O O . GLU A 1 112 ? -13.055 18.688 0.965 1 89.69 112 GLU A O 1
ATOM 885 N N . PHE A 1 113 ? -12.625 16.562 1.296 1 93.06 113 PHE A N 1
ATOM 886 C CA . PHE A 1 113 ? -12.844 16.672 2.732 1 93.06 113 PHE A CA 1
ATOM 887 C C . PHE A 1 113 ? -11.859 17.656 3.363 1 93.06 113 PHE A C 1
ATOM 889 O O . PHE A 1 113 ? -12.25 18.484 4.188 1 93.06 113 PHE A O 1
ATOM 896 N N . CYS A 1 114 ? -10.57 17.5 2.975 1 90.56 114 CYS A N 1
ATOM 897 C CA . CYS A 1 114 ? -9.531 18.391 3.514 1 90.56 114 CYS A CA 1
ATOM 898 C C . CYS A 1 114 ? -9.797 19.844 3.139 1 90.56 114 CYS A C 1
ATOM 900 O O . CYS A 1 114 ? -9.492 20.75 3.91 1 90.56 114 CYS A O 1
ATOM 902 N N . ASN A 1 115 ? -10.344 20.031 2.008 1 86.38 115 ASN A N 1
ATOM 903 C CA . ASN A 1 115 ? -10.695 21.391 1.586 1 86.38 115 ASN A CA 1
ATOM 904 C C . ASN A 1 115 ? -11.867 21.938 2.396 1 86.38 115 ASN A C 1
ATOM 906 O O . ASN A 1 115 ? -11.898 23.141 2.715 1 86.38 115 ASN A O 1
ATOM 910 N N . LEU A 1 116 ? -12.844 21.109 2.676 1 87.19 116 LEU A N 1
ATOM 911 C CA . LEU A 1 116 ? -14.023 21.5 3.445 1 87.19 116 LEU A CA 1
ATOM 912 C C . LEU A 1 116 ? -13.656 21.797 4.895 1 87.19 116 LEU A C 1
ATOM 914 O O . LEU A 1 116 ? -14.234 22.688 5.52 1 87.19 116 LEU A O 1
ATOM 918 N N . TYR A 1 117 ? -12.703 21.016 5.379 1 90.12 117 TYR A N 1
ATOM 919 C CA . TYR A 1 117 ? -12.297 21.141 6.773 1 90.12 117 TYR A CA 1
ATOM 920 C C . TYR A 1 117 ? -10.789 21.312 6.887 1 90.12 117 TYR A C 1
ATOM 922 O O . TYR A 1 117 ? -10.086 20.422 7.355 1 90.12 117 TYR A O 1
ATOM 930 N N . PRO A 1 118 ? -10.273 22.469 6.645 1 84.81 118 PRO A N 1
ATOM 931 C CA . PRO A 1 118 ? -8.836 22.719 6.543 1 84.81 118 PRO A CA 1
ATOM 932 C C . PRO A 1 118 ? -8.125 22.594 7.887 1 84.81 118 PRO A C 1
ATOM 934 O O . PRO A 1 118 ? -6.891 22.516 7.93 1 84.81 118 PRO A O 1
ATOM 937 N N . LYS A 1 119 ? -8.859 22.578 8.938 1 85.56 119 LYS A N 1
ATOM 938 C CA . LYS A 1 119 ? -8.227 22.531 10.258 1 85.56 119 LYS A CA 1
ATOM 939 C C . LYS A 1 119 ? -8.133 21.078 10.75 1 85.56 119 LYS A C 1
ATOM 941 O O . LYS A 1 119 ? -7.605 20.828 11.836 1 85.56 119 LYS A O 1
ATOM 946 N N . VAL A 1 120 ? -8.625 20.172 9.969 1 89.31 120 VAL A N 1
ATOM 947 C CA . VAL A 1 120 ? -8.492 18.75 10.289 1 89.31 120 VAL A CA 1
ATOM 948 C C . VAL A 1 120 ? -7.148 18.234 9.773 1 89.31 120 VAL A C 1
ATOM 950 O O . VAL A 1 120 ? -6.758 18.516 8.641 1 89.31 120 VAL A O 1
ATOM 953 N N . SER A 1 121 ? -6.406 17.562 10.648 1 89.94 121 SER A N 1
ATOM 954 C CA . SER A 1 121 ? -5.199 16.859 10.242 1 89.94 121 SER A CA 1
ATOM 955 C C . SER A 1 121 ? -5.496 15.391 9.922 1 89.94 121 SER A C 1
ATOM 957 O O . SER A 1 121 ? -5.715 14.586 10.828 1 89.94 121 SER A O 1
ATOM 959 N N . LEU A 1 122 ? -5.441 15.109 8.656 1 93 122 LEU A N 1
ATOM 960 C CA . LEU A 1 122 ? -5.852 13.789 8.195 1 93 122 LEU A CA 1
ATOM 961 C C . LEU A 1 122 ? -4.645 12.867 8.031 1 93 122 LEU A C 1
ATOM 963 O O . LEU A 1 122 ? -3.664 13.227 7.379 1 93 122 LEU A O 1
ATOM 967 N N . SER A 1 123 ? -4.676 11.742 8.695 1 92.81 123 SER A N 1
ATOM 968 C CA . SER A 1 123 ? -3.707 10.672 8.5 1 92.81 123 SER A CA 1
ATOM 969 C C . SER A 1 123 ? -4.348 9.461 7.836 1 92.81 123 SER A C 1
ATOM 971 O O . SER A 1 123 ? -5.324 8.906 8.352 1 92.81 123 SER A O 1
ATOM 973 N N . VAL A 1 124 ? -3.779 9.117 6.695 1 92.88 124 VAL A N 1
ATOM 974 C CA . VAL A 1 124 ? -4.348 8.016 5.934 1 92.88 124 VAL A CA 1
ATOM 975 C C . VAL A 1 124 ? -3.346 6.863 5.855 1 92.88 124 VAL A C 1
ATOM 977 O O . VAL A 1 124 ? -2.158 7.086 5.605 1 92.88 124 VAL A O 1
ATOM 980 N N . SER A 1 125 ? -3.783 5.676 6.102 1 91.12 125 SER A N 1
ATOM 981 C CA . SER A 1 125 ? -2.98 4.473 5.906 1 91.12 125 SER A CA 1
ATOM 982 C C . SER A 1 125 ? -3.686 3.479 4.992 1 91.12 125 SER A C 1
ATOM 984 O O . SER A 1 125 ? -4.906 3.318 5.066 1 91.12 125 SER A O 1
ATOM 986 N N . PHE A 1 126 ? -2.914 2.885 4.117 1 88.94 126 PHE A N 1
ATOM 987 C CA . PHE A 1 126 ? -3.449 1.901 3.186 1 88.94 126 PHE A CA 1
ATOM 988 C C . PHE A 1 126 ? -3.172 0.485 3.674 1 88.94 126 PHE A C 1
ATOM 990 O O . PHE A 1 126 ? -2.047 -0.009 3.559 1 88.94 126 PHE A O 1
ATOM 997 N N . LYS A 1 127 ? -4.141 -0.077 4.156 1 83.88 127 LYS A N 1
ATOM 998 C CA . LYS A 1 127 ? -4.074 -1.446 4.66 1 83.88 127 LYS A CA 1
ATOM 999 C C . LYS A 1 127 ? -5.406 -2.17 4.457 1 83.88 127 LYS A C 1
ATOM 1001 O O . LYS A 1 127 ? -6.473 -1.581 4.637 1 83.88 127 LYS A O 1
ATOM 1006 N N . GLY A 1 128 ? -5.199 -3.318 3.965 1 76.56 128 GLY A N 1
ATOM 1007 C CA . GLY A 1 128 ? -6.379 -4.164 3.877 1 76.56 128 GLY A CA 1
ATOM 1008 C C . GLY A 1 128 ? -6.492 -5.152 5.023 1 76.56 128 GLY A C 1
ATOM 1009 O O . GLY A 1 128 ? -5.789 -5.027 6.027 1 76.56 128 GLY A O 1
ATOM 1010 N N . GLY A 1 129 ? -7.414 -6.031 4.965 1 70.81 129 GLY A N 1
ATOM 1011 C CA . GLY A 1 129 ? -7.547 -7.137 5.902 1 70.81 129 GLY A CA 1
ATOM 1012 C C . GLY A 1 129 ? -8.227 -6.746 7.199 1 70.81 129 GLY A C 1
ATOM 1013 O O . GLY A 1 129 ? -8.688 -5.609 7.344 1 70.81 129 GLY A O 1
ATOM 1014 N N . ALA A 1 130 ? -8.258 -7.789 8.039 1 62.09 130 ALA A N 1
ATOM 1015 C CA . ALA A 1 130 ? -8.891 -7.59 9.336 1 62.09 130 ALA A CA 1
ATOM 1016 C C . ALA A 1 130 ? -8.055 -6.664 10.219 1 62.09 130 ALA A C 1
ATOM 1018 O O . ALA A 1 130 ? -6.824 -6.66 10.133 1 62.09 130 ALA A O 1
ATOM 1019 N N . VAL A 1 131 ? -8.688 -5.539 10.617 1 60.69 131 VAL A N 1
ATOM 1020 C CA . VAL A 1 131 ? -7.918 -4.613 11.445 1 60.69 131 VAL A CA 1
ATOM 1021 C C . VAL A 1 131 ? -8.508 -4.57 12.859 1 60.69 131 VAL A C 1
ATOM 1023 O O . VAL A 1 131 ? -9.727 -4.621 13.031 1 60.69 131 VAL A O 1
ATOM 1026 N N . ASP A 1 132 ? -7.504 -4.688 13.688 1 62.47 132 ASP A N 1
ATOM 1027 C CA . ASP A 1 132 ? -7.832 -4.285 15.055 1 62.47 132 ASP A CA 1
ATOM 1028 C C . ASP A 1 132 ? -7.707 -2.771 15.219 1 62.47 132 ASP A C 1
ATOM 1030 O O . ASP A 1 132 ? -6.602 -2.242 15.336 1 62.47 132 ASP A O 1
ATOM 1034 N N . LEU A 1 133 ? -8.812 -2.133 15.148 1 63.16 133 LEU A N 1
ATOM 1035 C CA . LEU A 1 133 ? -8.883 -0.677 15.219 1 63.16 133 LEU A CA 1
ATOM 1036 C C . LEU A 1 133 ? -8.188 -0.166 16.484 1 63.16 133 LEU A C 1
ATOM 1038 O O . LEU A 1 133 ? -7.555 0.892 16.469 1 63.16 133 LEU A O 1
ATOM 1042 N N . MET A 1 134 ? -8.367 -0.937 17.453 1 57.53 134 MET A N 1
ATOM 1043 C CA . MET A 1 134 ? -7.832 -0.507 18.75 1 57.53 134 MET A CA 1
ATOM 1044 C C . MET A 1 134 ? -6.309 -0.539 18.75 1 57.53 134 MET A C 1
ATOM 1046 O O . MET A 1 134 ? -5.664 0.364 19.281 1 57.53 134 MET A O 1
ATOM 1050 N N . GLU A 1 135 ? -5.852 -1.475 18.078 1 55.28 135 GLU A N 1
ATOM 1051 C CA . GLU A 1 135 ? -4.406 -1.685 18.078 1 55.28 135 GLU A CA 1
ATOM 1052 C C . GLU A 1 135 ? -3.701 -0.693 17.156 1 55.28 135 GLU A C 1
ATOM 1054 O O . GLU A 1 135 ? -2.551 -0.322 17.406 1 55.28 135 GLU A O 1
ATOM 1059 N N . ASN A 1 136 ? -4.512 -0.101 16.297 1 64.69 136 ASN A N 1
ATOM 1060 C CA . ASN A 1 136 ? -3.826 0.667 15.266 1 64.69 136 ASN A CA 1
ATOM 1061 C C . ASN A 1 136 ? -4.094 2.162 15.414 1 64.69 136 ASN A C 1
ATOM 1063 O O . ASN A 1 136 ? -3.664 2.957 14.57 1 64.69 136 ASN A O 1
ATOM 1067 N N . ASP A 1 137 ? -4.715 2.584 16.578 1 77.12 137 ASP A N 1
ATOM 1068 C CA . ASP A 1 137 ? -5.031 3.988 16.828 1 77.12 137 ASP A CA 1
ATOM 1069 C C . ASP A 1 137 ? -5.75 4.609 15.633 1 77.12 137 ASP A C 1
ATOM 1071 O O . ASP A 1 137 ? -5.367 5.68 15.156 1 77.12 137 ASP A O 1
ATOM 1075 N N . LEU A 1 138 ? -6.68 3.922 15.133 1 87.5 138 LEU A N 1
ATOM 1076 C CA . LEU A 1 138 ? -7.48 4.395 14.008 1 87.5 138 LEU A CA 1
ATOM 1077 C C . LEU A 1 138 ? -8.828 4.93 14.492 1 87.5 138 LEU A C 1
ATOM 1079 O O . LEU A 1 138 ? -9.43 4.371 15.414 1 87.5 138 LEU A O 1
ATOM 1083 N N . ASP A 1 139 ? -9.188 6.039 13.883 1 89.81 139 ASP A N 1
ATOM 1084 C CA . ASP A 1 139 ? -10.523 6.566 14.156 1 89.81 139 ASP A CA 1
ATOM 1085 C C . ASP A 1 139 ? -11.57 5.879 13.297 1 89.81 139 ASP A C 1
ATOM 1087 O O . ASP A 1 139 ? -12.711 5.688 13.727 1 89.81 139 ASP A O 1
ATOM 1091 N N . LEU A 1 140 ? -11.211 5.574 12.086 1 92.31 140 LEU A N 1
ATOM 1092 C CA . LEU A 1 140 ? -12.117 4.93 11.141 1 92.31 140 LEU A CA 1
ATOM 1093 C C . LEU A 1 140 ? -11.352 4.012 10.195 1 92.31 140 LEU A C 1
ATOM 1095 O O . LEU A 1 140 ? -10.281 4.371 9.703 1 92.31 140 LEU A O 1
ATOM 1099 N N . ALA A 1 141 ? -11.914 2.863 9.984 1 92.94 141 ALA A N 1
ATOM 1100 C CA . ALA A 1 141 ? -11.352 1.911 9.039 1 92.94 141 ALA A CA 1
ATOM 1101 C C . ALA A 1 141 ? -12.375 1.534 7.965 1 92.94 141 ALA A C 1
ATOM 1103 O O . ALA A 1 141 ? -13.492 1.136 8.281 1 92.94 141 ALA A O 1
ATOM 1104 N N . LEU A 1 142 ? -11.969 1.77 6.773 1 92.69 142 LEU A N 1
ATOM 1105 C CA . LEU A 1 142 ? -12.727 1.178 5.676 1 92.69 142 LEU A CA 1
ATOM 1106 C C . LEU A 1 142 ? -12.227 -0.233 5.371 1 92.69 142 LEU A C 1
ATOM 1108 O O . LEU A 1 142 ? -11.031 -0.452 5.215 1 92.69 142 LEU A O 1
ATOM 1112 N N . ARG A 1 143 ? -13.195 -1.18 5.363 1 92.69 143 ARG A N 1
ATOM 1113 C CA . ARG A 1 143 ? -12.812 -2.57 5.152 1 92.69 143 ARG A CA 1
ATOM 1114 C C . ARG A 1 143 ? -13.836 -3.299 4.289 1 92.69 143 ARG A C 1
ATOM 1116 O O . ARG A 1 143 ? -15.039 -3.068 4.422 1 92.69 143 ARG A O 1
ATOM 1123 N N . VAL A 1 144 ? -13.305 -4.121 3.445 1 91.69 144 VAL A N 1
ATOM 1124 C CA . VAL A 1 144 ? -14.125 -5.113 2.762 1 91.69 144 VAL A CA 1
ATOM 1125 C C . VAL A 1 144 ? -14.125 -6.422 3.551 1 91.69 144 VAL A C 1
ATOM 1127 O O . VAL A 1 144 ? -13.086 -7.082 3.662 1 91.69 144 VAL A O 1
ATOM 1130 N N . THR A 1 145 ? -15.273 -6.738 4.082 1 91.5 145 THR A N 1
ATOM 1131 C CA . THR A 1 145 ? -15.297 -7.895 4.965 1 91.5 145 THR A CA 1
ATOM 1132 C C . THR A 1 145 ? -16.688 -8.516 5.004 1 91.5 145 THR A C 1
ATOM 1134 O O . THR A 1 145 ? -17.672 -7.891 4.586 1 91.5 145 THR A O 1
ATOM 1137 N N . ASN A 1 146 ? -16.688 -9.781 5.43 1 90.56 146 ASN A N 1
ATOM 1138 C CA . ASN A 1 146 ? -17.953 -10.477 5.668 1 90.56 146 ASN A CA 1
ATOM 1139 C C . ASN A 1 146 ? -18.406 -10.32 7.113 1 90.56 146 ASN A C 1
ATOM 1141 O O . ASN A 1 146 ? -19.578 -10.547 7.426 1 90.56 146 ASN A O 1
ATOM 1145 N N . ASP A 1 147 ? -17.406 -9.898 7.973 1 87.56 147 ASP A N 1
ATOM 1146 C CA . ASP A 1 147 ? -17.672 -9.805 9.406 1 87.56 147 ASP A CA 1
ATOM 1147 C C . ASP A 1 147 ? -16.984 -8.578 10.008 1 87.56 147 ASP A C 1
ATOM 1149 O O . ASP A 1 147 ? -15.844 -8.648 10.453 1 87.56 147 ASP A O 1
ATOM 1153 N N . PRO A 1 148 ? -17.625 -7.48 10.117 1 83 148 PRO A N 1
ATOM 1154 C CA . PRO A 1 148 ? -17 -6.266 10.648 1 83 148 PRO A CA 1
ATOM 1155 C C . PRO A 1 148 ? -16.688 -6.363 12.141 1 83 148 PRO A C 1
ATOM 1157 O O . PRO A 1 148 ? -15.906 -5.57 12.664 1 83 148 PRO A O 1
ATOM 1160 N N . GLY A 1 149 ? -17.031 -7.352 12.789 1 78.31 149 GLY A N 1
ATOM 1161 C CA . GLY A 1 149 ? -16.719 -7.547 14.195 1 78.31 149 GLY A CA 1
ATOM 1162 C C . GLY A 1 149 ? -17.844 -7.129 15.117 1 78.31 149 GLY A C 1
ATOM 1163 O O . GLY A 1 149 ? -18.625 -6.242 14.789 1 78.31 149 GLY A O 1
ATOM 1164 N N . GLU A 1 150 ? -17.859 -7.684 16.297 1 75.69 150 GLU A N 1
ATOM 1165 C CA . GLU A 1 150 ? -18.969 -7.465 17.234 1 75.69 150 GLU A CA 1
ATOM 1166 C C . GLU A 1 150 ? -18.703 -6.242 18.109 1 75.69 150 GLU A C 1
ATOM 1168 O O . GLU A 1 150 ? -19.641 -5.652 18.641 1 75.69 150 GLU A O 1
ATOM 1173 N N . HIS A 1 151 ? -17.516 -5.832 18.188 1 77.31 151 HIS A N 1
ATOM 1174 C CA . HIS A 1 151 ? -17.219 -4.77 19.141 1 77.31 151 HIS A CA 1
ATOM 1175 C C . HIS A 1 151 ? -16.969 -3.443 18.438 1 77.31 151 HIS A C 1
ATOM 1177 O O . HIS A 1 151 ? -16.375 -2.527 19 1 77.31 151 HIS A O 1
ATOM 1183 N N . CYS A 1 152 ? -17.469 -3.389 17.203 1 82.56 152 CYS A N 1
ATOM 1184 C CA . CYS A 1 152 ? -17.297 -2.166 16.422 1 82.56 152 CYS A CA 1
ATOM 1185 C C . CYS A 1 152 ? -18.625 -1.697 15.844 1 82.56 152 CYS A C 1
ATOM 1187 O O . CYS A 1 152 ? -19.609 -2.432 15.875 1 82.56 152 CYS A O 1
ATOM 1189 N N . VAL A 1 153 ? -18.703 -0.443 15.633 1 86.56 153 VAL A N 1
ATOM 1190 C CA . VAL A 1 153 ? -19.812 0.112 14.875 1 86.56 153 VAL A CA 1
ATOM 1191 C C . VAL A 1 153 ? -19.5 0.085 13.383 1 86.56 153 VAL A C 1
ATOM 1193 O O . VAL A 1 153 ? -18.547 0.724 12.938 1 86.56 153 VAL A O 1
ATOM 1196 N N . ALA A 1 154 ? -20.266 -0.708 12.68 1 90.44 154 ALA A N 1
ATOM 1197 C CA . ALA A 1 154 ? -20.016 -0.878 11.25 1 90.44 154 ALA A CA 1
ATOM 1198 C C . ALA A 1 154 ? -21.172 -0.338 10.422 1 90.44 154 ALA A C 1
ATOM 1200 O O . ALA A 1 154 ? -22.328 -0.701 10.648 1 90.44 154 ALA A O 1
ATOM 1201 N N . ARG A 1 155 ? -20.844 0.559 9.508 1 89.25 155 ARG A N 1
ATOM 1202 C CA . ARG A 1 155 ? -21.812 1.062 8.547 1 89.25 155 ARG A CA 1
ATOM 1203 C C . ARG A 1 155 ? -21.516 0.531 7.145 1 89.25 155 ARG A C 1
ATOM 1205 O O . ARG A 1 155 ? -20.422 0.722 6.617 1 89.25 155 ARG A O 1
ATOM 1212 N N . ALA A 1 156 ? -22.516 -0.057 6.598 1 91.44 156 ALA A N 1
ATOM 1213 C CA . ALA A 1 156 ? -22.344 -0.582 5.246 1 91.44 156 ALA A CA 1
ATOM 1214 C C . ALA A 1 156 ? -22.375 0.541 4.211 1 91.44 156 ALA A C 1
ATOM 1216 O O . ALA A 1 156 ? -23.281 1.375 4.223 1 91.44 156 ALA A O 1
ATOM 1217 N N . LEU A 1 157 ? -21.406 0.573 3.363 1 91 157 LEU A N 1
ATOM 1218 C CA . LEU A 1 157 ? -21.328 1.58 2.309 1 91 157 LEU A CA 1
ATOM 1219 C C . LEU A 1 157 ? -21.844 1.015 0.986 1 91 157 LEU A C 1
ATOM 1221 O O . LEU A 1 157 ? -22.422 1.742 0.176 1 91 157 LEU A O 1
ATOM 1225 N N . GLY A 1 158 ? -21.609 -0.273 0.694 1 90.06 158 GLY A N 1
ATOM 1226 C CA . GLY A 1 158 ? -22.094 -0.917 -0.516 1 90.06 158 GLY A CA 1
ATOM 1227 C C . GLY A 1 158 ? -21.531 -2.314 -0.712 1 90.06 158 GLY A C 1
ATOM 1228 O O . GLY A 1 158 ? -20.562 -2.697 -0.063 1 90.06 158 GLY A O 1
ATOM 1229 N N . PRO A 1 159 ? -22.203 -3.057 -1.574 1 92.12 159 PRO A N 1
ATOM 1230 C CA . PRO A 1 159 ? -21.766 -4.43 -1.834 1 92.12 159 PRO A CA 1
ATOM 1231 C C . PRO A 1 159 ? -20.531 -4.492 -2.738 1 92.12 159 PRO A C 1
ATOM 1233 O O . PRO A 1 159 ? -20.359 -3.641 -3.613 1 92.12 159 PRO A O 1
ATOM 1236 N N . ILE A 1 160 ? -19.734 -5.48 -2.447 1 92.94 160 ILE A N 1
ATOM 1237 C CA . ILE A 1 160 ? -18.562 -5.742 -3.279 1 92.94 160 ILE A CA 1
ATOM 1238 C C . ILE A 1 160 ? -18.719 -7.078 -3.996 1 92.94 160 ILE A C 1
ATOM 1240 O O . ILE A 1 160 ? -18.922 -8.117 -3.355 1 92.94 160 ILE A O 1
ATOM 1244 N N . GLU A 1 161 ? -18.641 -7.008 -5.293 1 92.12 161 GLU A N 1
ATOM 1245 C CA . GLU A 1 161 ? -18.703 -8.219 -6.098 1 92.12 161 GLU A CA 1
ATOM 1246 C C . GLU A 1 161 ? -17.297 -8.727 -6.445 1 92.12 161 GLU A C 1
ATOM 1248 O O . GLU A 1 161 ? -16.391 -7.93 -6.66 1 92.12 161 GLU A O 1
ATOM 1253 N N . TRP A 1 162 ? -17.234 -10.031 -6.422 1 92.44 162 TRP A N 1
ATOM 1254 C CA . TRP A 1 162 ? -15.969 -10.68 -6.785 1 92.44 162 TRP A CA 1
ATOM 1255 C C . TRP A 1 162 ? -16.109 -11.453 -8.094 1 92.44 162 TRP A C 1
ATOM 1257 O O . TRP A 1 162 ? -17.141 -12.109 -8.328 1 92.44 162 TRP A O 1
ATOM 1267 N N . MET A 1 163 ? -15.125 -11.305 -8.945 1 92.88 163 MET A N 1
ATOM 1268 C CA . MET A 1 163 ? -15.195 -11.953 -10.25 1 92.88 163 MET A CA 1
ATOM 1269 C C . MET A 1 163 ? -13.828 -12.469 -10.68 1 92.88 163 MET A C 1
ATOM 1271 O O . MET A 1 163 ? -12.805 -11.891 -10.32 1 92.88 163 MET A O 1
ATOM 1275 N N . LEU A 1 164 ? -13.867 -13.555 -11.383 1 94.06 164 LEU A N 1
ATOM 1276 C CA . LEU A 1 164 ? -12.672 -14.055 -12.039 1 94.06 164 LEU A CA 1
ATOM 1277 C C . LEU A 1 164 ? -12.453 -13.352 -13.375 1 94.06 164 LEU A C 1
ATOM 1279 O O . LEU A 1 164 ? -13.359 -13.297 -14.203 1 94.06 164 LEU A O 1
ATOM 1283 N N . CYS A 1 165 ? -11.242 -12.766 -13.516 1 96.62 165 CYS A N 1
ATOM 1284 C CA . CYS A 1 165 ? -10.945 -11.969 -14.703 1 96.62 165 CYS A CA 1
ATOM 1285 C C . CYS A 1 165 ? -9.633 -12.406 -15.336 1 96.62 165 CYS A C 1
ATOM 1287 O O . CYS A 1 165 ? -8.711 -12.828 -14.641 1 96.62 165 CYS A O 1
ATOM 1289 N N . ALA A 1 166 ? -9.586 -12.312 -16.594 1 97.19 166 ALA A N 1
ATOM 1290 C CA . ALA A 1 166 ? -8.359 -12.547 -17.375 1 97.19 166 ALA A CA 1
ATOM 1291 C C . ALA A 1 166 ? -8.336 -11.688 -18.625 1 97.19 166 ALA A C 1
ATOM 1293 O O . ALA A 1 166 ? -9.383 -11.227 -19.094 1 97.19 166 ALA A O 1
ATOM 1294 N N . ASN A 1 167 ? -7.129 -11.445 -19.047 1 97.5 167 ASN A N 1
ATOM 1295 C CA . ASN A 1 167 ? -6.973 -10.766 -20.328 1 97.5 167 ASN A CA 1
ATOM 1296 C C . ASN A 1 167 ? -7.512 -11.609 -21.484 1 97.5 167 ASN A C 1
ATOM 1298 O O . ASN A 1 167 ? -7.293 -12.828 -21.531 1 97.5 167 ASN A O 1
ATOM 1302 N N . PRO A 1 168 ? -8.227 -10.977 -22.469 1 97.5 168 PRO A N 1
ATOM 1303 C CA . PRO A 1 168 ? -8.797 -11.734 -23.594 1 97.5 168 PRO A CA 1
ATOM 1304 C C . PRO A 1 168 ? -7.734 -12.492 -24.391 1 97.5 168 PRO A C 1
ATOM 1306 O O . PRO A 1 168 ? -7.98 -13.609 -24.844 1 97.5 168 PRO A O 1
ATOM 1309 N N . GLU A 1 169 ? -6.633 -11.914 -24.594 1 95.81 169 GLU A N 1
ATOM 1310 C CA . GLU A 1 169 ? -5.566 -12.586 -25.344 1 95.81 169 GLU A CA 1
ATOM 1311 C C . GLU A 1 169 ? -5.02 -13.781 -24.562 1 95.81 169 GLU A C 1
ATOM 1313 O O . GLU A 1 169 ? -4.633 -14.789 -25.156 1 95.81 169 GLU A O 1
ATOM 1318 N N . TYR A 1 170 ? -4.922 -13.656 -23.297 1 94.81 170 TYR A N 1
ATOM 1319 C CA . TYR A 1 170 ? -4.551 -14.805 -22.484 1 94.81 170 TYR A CA 1
ATOM 1320 C C . TYR A 1 170 ? -5.508 -15.969 -22.703 1 94.81 170 TYR A C 1
ATOM 1322 O O . TYR A 1 170 ? -5.078 -17.109 -22.891 1 94.81 170 TYR A O 1
ATOM 1330 N N . LEU A 1 171 ? -6.781 -15.672 -22.672 1 96.25 171 LEU A N 1
ATOM 1331 C CA . LEU A 1 171 ? -7.812 -16.688 -22.828 1 96.25 171 LEU A CA 1
ATOM 1332 C C . LEU A 1 171 ? -7.738 -17.328 -24.219 1 96.25 171 LEU A C 1
ATOM 1334 O O . LEU A 1 171 ? -8 -18.516 -24.375 1 96.25 171 LEU A O 1
ATOM 1338 N N . GLU A 1 172 ? -7.391 -16.531 -25.188 1 95.75 172 GLU A N 1
ATOM 1339 C CA . GLU A 1 172 ? -7.234 -17.047 -26.547 1 95.75 172 GLU A CA 1
ATOM 1340 C C . GLU A 1 172 ? -6.078 -18.047 -26.625 1 95.75 172 GLU A C 1
ATOM 1342 O O . GLU A 1 172 ? -6.18 -19.062 -27.312 1 95.75 172 GLU A O 1
ATOM 1347 N N . ARG A 1 173 ? -5.078 -17.781 -25.969 1 93.12 173 ARG A N 1
ATOM 1348 C CA . ARG A 1 173 ? -3.859 -18.578 -26.031 1 93.12 173 ARG A CA 1
ATOM 1349 C C . ARG A 1 173 ? -3.965 -19.812 -25.141 1 93.12 173 ARG A C 1
ATOM 1351 O O . ARG A 1 173 ? -3.471 -20.891 -25.5 1 93.12 173 ARG A O 1
ATOM 1358 N N . HIS A 1 174 ? -4.59 -19.719 -23.984 1 93.56 174 HIS A N 1
ATOM 1359 C CA . HIS A 1 174 ? -4.551 -20.797 -22.984 1 93.56 174 HIS A CA 1
ATOM 1360 C C . HIS A 1 174 ? -5.91 -21.469 -22.844 1 93.56 174 HIS A C 1
ATOM 1362 O O . HIS A 1 174 ? -6.047 -22.453 -22.125 1 93.56 174 HIS A O 1
ATOM 1368 N N . GLY A 1 175 ? -6.922 -20.891 -23.562 1 95 175 GLY A N 1
ATOM 1369 C CA . GLY A 1 175 ? -8.273 -21.422 -23.453 1 95 175 GLY A CA 1
ATOM 1370 C C . GLY A 1 175 ? -9.094 -20.75 -22.359 1 95 175 GLY A C 1
ATOM 1371 O O . GLY A 1 175 ? -8.539 -20.203 -21.406 1 95 175 GLY A O 1
ATOM 1372 N N . ARG A 1 176 ? -10.367 -20.859 -22.484 1 95.69 176 ARG A N 1
ATOM 1373 C CA . ARG A 1 176 ? -11.312 -20.328 -21.5 1 95.69 176 ARG A CA 1
ATOM 1374 C C . ARG A 1 176 ? -11.75 -21.422 -20.531 1 95.69 176 ARG A C 1
ATOM 1376 O O . ARG A 1 176 ? -12.156 -22.516 -20.953 1 95.69 176 ARG A O 1
ATOM 1383 N N . PRO A 1 177 ? -11.633 -21.125 -19.266 1 95 177 PRO A N 1
ATOM 1384 C CA . PRO A 1 177 ? -12.156 -22.109 -18.328 1 95 177 PRO A CA 1
ATOM 1385 C C . PRO A 1 177 ? -13.672 -22.281 -18.406 1 95 177 PRO A C 1
ATOM 1387 O O . PRO A 1 177 ? -14.398 -21.281 -18.484 1 95 177 PRO A O 1
ATOM 1390 N N . VAL A 1 178 ? -14.156 -23.5 -18.375 1 93.06 178 VAL A N 1
ATOM 1391 C CA . VAL A 1 178 ? -15.578 -23.797 -18.5 1 93.06 178 VAL A CA 1
ATOM 1392 C C . VAL A 1 178 ? -16.156 -24.172 -17.141 1 93.06 178 VAL A C 1
ATOM 1394 O O . VAL A 1 178 ? -17.312 -23.875 -16.844 1 93.06 178 VAL A O 1
ATOM 1397 N N . THR A 1 179 ? -15.336 -24.828 -16.344 1 92.44 179 THR A N 1
ATOM 1398 C CA . THR A 1 179 ? -15.688 -25.172 -14.961 1 92.44 179 THR A CA 1
ATOM 1399 C C . THR A 1 179 ? -14.633 -24.641 -13.992 1 92.44 179 THR A C 1
ATOM 1401 O O . THR A 1 179 ? -13.5 -24.359 -14.391 1 92.44 179 THR A O 1
ATOM 1404 N N . PRO A 1 180 ? -15.016 -24.484 -12.719 1 92.06 180 PRO A N 1
ATOM 1405 C CA . PRO A 1 180 ? -14.039 -24.016 -11.727 1 92.06 180 PRO A CA 1
ATOM 1406 C C . PRO A 1 180 ? -12.812 -24.938 -11.641 1 92.06 180 PRO A C 1
ATOM 1408 O O . PRO A 1 180 ? -11.703 -24.453 -11.398 1 92.06 180 PRO A O 1
ATOM 1411 N N . GLU A 1 181 ? -12.945 -26.188 -11.898 1 90.19 181 GLU A N 1
ATOM 1412 C CA . GLU A 1 181 ? -11.844 -27.141 -11.836 1 90.19 181 GLU A CA 1
ATOM 1413 C C . GLU A 1 181 ? -10.797 -26.844 -12.906 1 90.19 181 GLU A C 1
ATOM 1415 O O . GLU A 1 181 ? -9.617 -27.172 -12.742 1 90.19 181 GLU A O 1
ATOM 1420 N N . ASP A 1 182 ? -11.234 -26.188 -14.016 1 92.5 182 ASP A N 1
ATOM 1421 C CA . ASP A 1 182 ? -10.328 -25.844 -15.102 1 92.5 182 ASP A CA 1
ATOM 1422 C C . ASP A 1 182 ? -9.281 -24.828 -14.641 1 92.5 182 ASP A C 1
ATOM 1424 O O . ASP A 1 182 ? -8.242 -24.672 -15.281 1 92.5 182 ASP A O 1
ATOM 1428 N N . LEU A 1 183 ? -9.531 -24.109 -13.531 1 90.81 183 LEU A N 1
ATOM 1429 C CA . LEU A 1 183 ? -8.609 -23.109 -13.016 1 90.81 183 LEU A CA 1
ATOM 1430 C C . LEU A 1 183 ? -7.281 -23.734 -12.617 1 90.81 183 LEU A C 1
ATOM 1432 O O . LEU A 1 183 ? -6.242 -23.078 -12.633 1 90.81 183 LEU A O 1
ATOM 1436 N N . ALA A 1 184 ? -7.289 -24.984 -12.32 1 85.44 184 ALA A N 1
ATOM 1437 C CA . ALA A 1 184 ? -6.082 -25.703 -11.898 1 85.44 184 ALA A CA 1
ATOM 1438 C C . ALA A 1 184 ? -5.07 -25.766 -13.039 1 85.44 184 ALA A C 1
ATOM 1440 O O . ALA A 1 184 ? -3.865 -25.906 -12.805 1 85.44 184 ALA A O 1
ATOM 1441 N N . SER A 1 185 ? -5.551 -25.688 -14.258 1 87.31 185 SER A N 1
ATOM 1442 C CA . SER A 1 185 ? -4.684 -25.766 -15.43 1 87.31 185 SER A CA 1
ATOM 1443 C C . SER A 1 185 ? -4.246 -24.391 -15.891 1 87.31 185 SER A C 1
ATOM 1445 O O . SER A 1 185 ? -3.555 -24.25 -16.906 1 87.31 185 SER A O 1
ATOM 1447 N N . HIS A 1 186 ? -4.699 -23.359 -15.219 1 90.44 186 HIS A N 1
ATOM 1448 C CA . HIS A 1 186 ? -4.344 -21.984 -15.555 1 90.44 186 HIS A CA 1
ATOM 1449 C C . HIS A 1 186 ? -3.396 -21.391 -14.523 1 90.44 186 HIS A C 1
ATOM 1451 O O . HIS A 1 186 ? -3.316 -21.891 -13.391 1 90.44 186 HIS A O 1
ATOM 1457 N N . THR A 1 187 ? -2.66 -20.391 -14.992 1 88.62 187 THR A N 1
ATOM 1458 C CA . THR A 1 187 ? -1.947 -19.547 -14.039 1 88.62 187 THR A CA 1
ATOM 1459 C C . THR A 1 187 ? -2.918 -18.641 -13.289 1 88.62 187 THR A C 1
ATOM 1461 O O . THR A 1 187 ? -3.727 -17.938 -13.898 1 88.62 187 THR A O 1
ATOM 1464 N N . CYS A 1 188 ? -2.852 -18.75 -12 1 90.06 188 CYS A N 1
ATOM 1465 C CA . CYS A 1 188 ? -3.746 -17.938 -11.188 1 90.06 188 CYS A CA 1
ATOM 1466 C C . CYS A 1 188 ? -2.965 -16.906 -10.383 1 90.06 188 CYS A C 1
ATOM 1468 O O . CYS A 1 188 ? -1.811 -17.141 -10.016 1 90.06 188 CYS A O 1
ATOM 1470 N N . LEU A 1 189 ? -3.615 -15.781 -10.266 1 90.69 189 LEU A N 1
ATOM 1471 C CA . LEU A 1 189 ? -3.092 -14.672 -9.477 1 90.69 189 LEU A CA 1
ATOM 1472 C C . LEU A 1 189 ? -3.898 -14.492 -8.195 1 90.69 189 LEU A C 1
ATOM 1474 O O . LEU A 1 189 ? -5.129 -14.516 -8.219 1 90.69 189 LEU A O 1
ATOM 1478 N N . GLY A 1 190 ? -3.195 -14.367 -7.062 1 86.38 190 GLY A N 1
ATOM 1479 C CA . GLY A 1 190 ? -3.986 -14.258 -5.848 1 86.38 190 GLY A CA 1
ATOM 1480 C C . GLY A 1 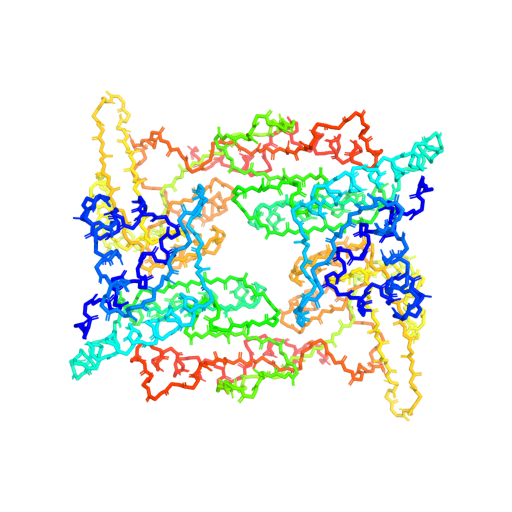190 ? -3.246 -13.578 -4.711 1 86.38 190 GLY A C 1
ATOM 1481 O O . GLY A 1 190 ? -2.133 -13.086 -4.895 1 86.38 190 GLY A O 1
ATOM 1482 N N . VAL A 1 191 ? -3.918 -13.461 -3.572 1 77.38 191 VAL A N 1
ATOM 1483 C CA . VAL A 1 191 ? -3.416 -12.703 -2.43 1 77.38 191 VAL A CA 1
ATOM 1484 C C . VAL A 1 191 ? -2.643 -13.633 -1.495 1 77.38 191 VAL A C 1
ATOM 1486 O O . VAL A 1 191 ? -1.859 -13.172 -0.662 1 77.38 191 VAL A O 1
ATOM 1489 N N . ARG A 1 192 ? -2.9 -14.867 -1.541 1 70.94 192 ARG A N 1
ATOM 1490 C CA . ARG A 1 192 ? -2.211 -15.82 -0.673 1 70.94 192 ARG A CA 1
ATOM 1491 C C . ARG A 1 192 ? -1.752 -17.047 -1.457 1 70.94 192 ARG A C 1
ATOM 1493 O O . ARG A 1 192 ? -2.168 -17.25 -2.6 1 70.94 192 ARG A O 1
ATOM 1500 N N . THR A 1 193 ? -0.919 -17.766 -0.792 1 58.53 193 THR A N 1
ATOM 1501 C CA . THR A 1 193 ? -0.262 -18.906 -1.428 1 58.53 193 THR A CA 1
ATOM 1502 C C . THR A 1 193 ? -1.282 -19.969 -1.812 1 58.53 193 THR A C 1
ATOM 1504 O O . THR A 1 193 ? -1.132 -20.641 -2.836 1 58.53 193 THR A O 1
ATOM 1507 N N . ARG A 1 194 ? -2.189 -20.094 -1.032 1 60.81 194 ARG A N 1
ATOM 1508 C CA . ARG A 1 194 ? -3.238 -21.062 -1.351 1 60.81 194 ARG A CA 1
ATOM 1509 C C . ARG A 1 194 ? -4.613 -20.516 -0.975 1 60.81 194 ARG A C 1
ATOM 1511 O O . ARG A 1 194 ? -4.812 -20.031 0.144 1 60.81 194 ARG A O 1
ATOM 1518 N N . VAL A 1 195 ? -5.391 -20.516 -1.999 1 68.88 195 VAL A N 1
ATOM 1519 C CA . VAL A 1 195 ? -6.742 -20.016 -1.779 1 68.88 195 VAL A CA 1
ATOM 1520 C C . VAL A 1 195 ? -7.766 -21.078 -2.162 1 68.88 195 VAL A C 1
ATOM 1522 O O . VAL A 1 195 ? -7.758 -21.578 -3.287 1 68.88 195 VAL A O 1
ATOM 1525 N N . GLY A 1 196 ? -8.477 -21.547 -1.13 1 77.81 196 GLY A N 1
ATOM 1526 C CA . GLY A 1 196 ? -9.609 -22.422 -1.423 1 77.81 196 GLY A CA 1
ATOM 1527 C C . GLY A 1 196 ? -10.867 -21.641 -1.772 1 77.81 196 GLY A C 1
ATOM 1528 O O . GLY A 1 196 ? -11.258 -20.719 -1.049 1 77.81 196 GLY A O 1
ATOM 1529 N N . LEU A 1 197 ? -11.359 -22.016 -2.977 1 81.44 197 LEU A N 1
ATOM 1530 C CA . LEU A 1 197 ? -12.578 -21.359 -3.432 1 81.44 197 LEU A CA 1
ATOM 1531 C C . LEU A 1 197 ? -13.695 -22.375 -3.631 1 81.44 197 LEU A C 1
ATOM 1533 O O . LEU A 1 197 ? -13.445 -23.516 -4.039 1 81.44 197 LEU A O 1
ATOM 1537 N N . GLU A 1 198 ? -14.805 -21.969 -3.215 1 87.12 198 GLU A N 1
ATOM 1538 C CA . GLU A 1 198 ? -16.016 -22.766 -3.447 1 87.12 198 GLU A CA 1
ATOM 1539 C C . GLU A 1 198 ? -16.984 -22.016 -4.352 1 87.12 198 GLU A C 1
ATOM 1541 O O . GLU A 1 198 ? -17.375 -20.891 -4.066 1 87.12 198 GLU A O 1
ATOM 1546 N N . TYR A 1 199 ? -17.312 -22.75 -5.414 1 89.56 199 TYR A N 1
ATOM 1547 C CA . TYR A 1 199 ? -18.234 -22.188 -6.391 1 89.56 199 TYR A CA 1
ATOM 1548 C C . TYR A 1 199 ? -19.469 -23.047 -6.535 1 89.56 199 TYR A C 1
ATOM 1550 O O . TYR A 1 199 ? -19.422 -24.266 -6.359 1 89.56 199 TYR A O 1
ATOM 1558 N N . VAL A 1 200 ? -20.562 -22.344 -6.867 1 90.12 200 VAL A N 1
ATOM 1559 C CA . VAL A 1 200 ? -21.828 -23.016 -7.199 1 90.12 200 VAL A CA 1
ATOM 1560 C C . VAL A 1 200 ? -22.344 -22.484 -8.539 1 90.12 200 VAL A C 1
ATOM 1562 O O . VAL A 1 200 ? -22.281 -21.297 -8.805 1 90.12 200 VAL A O 1
ATOM 1565 N N . ARG A 1 201 ? -22.719 -23.438 -9.344 1 89.25 201 ARG A N 1
ATOM 1566 C CA . ARG A 1 201 ? -23.297 -23.047 -10.617 1 89.25 201 ARG A CA 1
ATOM 1567 C C . ARG A 1 201 ? -24.703 -22.484 -10.43 1 89.25 201 ARG A C 1
ATOM 1569 O O . ARG A 1 201 ? -25.484 -23 -9.617 1 89.25 201 ARG A O 1
ATOM 1576 N N . GLU A 1 202 ? -24.859 -21.406 -11.211 1 85.88 202 GLU A N 1
ATOM 1577 C CA . GLU A 1 202 ? -26.219 -20.859 -11.156 1 85.88 202 GLU A CA 1
ATOM 1578 C C . GLU A 1 202 ? -27.25 -21.922 -11.516 1 85.88 202 GLU A C 1
ATOM 1580 O O . GLU A 1 202 ? -27.141 -22.594 -12.539 1 85.88 202 GLU A O 1
ATOM 1585 N N . GLY A 1 203 ? -28.281 -22.062 -10.789 1 83.62 203 GLY A N 1
ATOM 1586 C CA . GLY A 1 203 ? -29.359 -23 -11.055 1 83.62 203 GLY A CA 1
ATOM 1587 C C . GLY A 1 203 ? -29.047 -24.422 -10.586 1 83.62 203 GLY A C 1
ATOM 1588 O O . GLY A 1 203 ? -29.844 -25.328 -10.789 1 83.62 203 GLY A O 1
ATOM 1589 N N . SER A 1 204 ? -27.875 -24.594 -10.156 1 83.25 204 SER A N 1
ATOM 1590 C CA . SER A 1 204 ? -27.469 -25.891 -9.633 1 83.25 204 SER A CA 1
ATOM 1591 C C . SER A 1 204 ? -27.031 -25.797 -8.172 1 83.25 204 SER A C 1
ATOM 1593 O O . SER A 1 204 ? -26.766 -24.688 -7.68 1 83.25 204 SER A O 1
ATOM 1595 N N . ASP A 1 205 ? -27.188 -26.906 -7.434 1 83.12 205 ASP A N 1
ATOM 1596 C CA . ASP A 1 205 ? -26.734 -26.953 -6.047 1 83.12 205 ASP A CA 1
ATOM 1597 C C . ASP A 1 205 ? -25.375 -27.656 -5.934 1 83.12 205 ASP A C 1
ATOM 1599 O O . ASP A 1 205 ? -24.891 -27.922 -4.828 1 83.12 205 ASP A O 1
ATOM 1603 N N . LEU A 1 206 ? -24.859 -27.891 -7.125 1 86.88 206 LEU A N 1
ATOM 1604 C CA . LEU A 1 206 ? -23.578 -28.594 -7.105 1 86.88 206 LEU A CA 1
ATOM 1605 C C . LEU A 1 206 ? -22.438 -27.656 -6.707 1 86.88 206 LEU A C 1
ATOM 1607 O O . LEU A 1 206 ? -22.266 -26.594 -7.316 1 86.88 206 LEU A O 1
ATOM 1611 N N . VAL A 1 207 ? -21.719 -28.094 -5.672 1 89.12 207 VAL A N 1
ATOM 1612 C CA . VAL A 1 207 ? -20.609 -27.297 -5.164 1 89.12 207 VAL A CA 1
ATOM 1613 C C . VAL A 1 207 ? -19.297 -27.766 -5.797 1 89.12 207 VAL A C 1
ATOM 1615 O O . VAL A 1 207 ? -19 -28.953 -5.789 1 89.12 207 VAL A O 1
ATOM 1618 N N . HIS A 1 208 ? -18.641 -26.828 -6.402 1 89.88 208 HIS A N 1
ATOM 1619 C CA . HIS A 1 208 ? -17.312 -27.062 -6.945 1 89.88 208 HIS A CA 1
ATOM 1620 C C . HIS A 1 208 ? -16.234 -26.5 -6.016 1 89.88 208 HIS A C 1
ATOM 1622 O O . HIS A 1 208 ? -16.281 -25.312 -5.66 1 89.88 208 HIS A O 1
ATOM 1628 N N . ARG A 1 209 ? -15.344 -27.359 -5.602 1 87.75 209 ARG A N 1
ATOM 1629 C CA . ARG A 1 209 ? -14.242 -26.922 -4.754 1 87.75 209 ARG A CA 1
ATOM 1630 C C . ARG A 1 209 ? -12.914 -26.953 -5.512 1 87.75 209 ARG A C 1
ATOM 1632 O O . ARG A 1 209 ? -12.562 -27.953 -6.117 1 87.75 209 ARG A O 1
ATOM 1639 N N . VAL A 1 210 ? -12.344 -25.766 -5.547 1 83.75 210 VAL A N 1
ATOM 1640 C CA . VAL A 1 210 ? -11.078 -25.688 -6.266 1 83.75 210 VAL A CA 1
ATOM 1641 C C . VAL A 1 210 ? -10.023 -25.031 -5.375 1 83.75 210 VAL A C 1
ATOM 1643 O O . VAL A 1 210 ? -10.336 -24.094 -4.621 1 83.75 210 VAL A O 1
ATOM 1646 N N . SER A 1 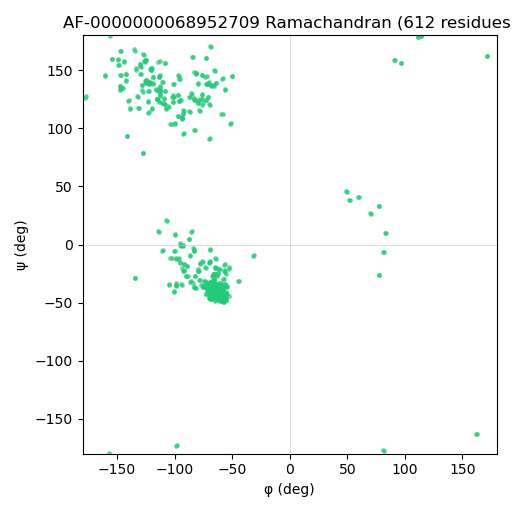211 ? -8.859 -25.609 -5.41 1 81.12 211 SER A N 1
ATOM 1647 C CA . SER A 1 211 ? -7.695 -25 -4.773 1 81.12 211 SER A CA 1
ATOM 1648 C C . SER A 1 211 ? -6.75 -24.406 -5.809 1 81.12 211 SER A C 1
ATOM 1650 O O . SER A 1 211 ? -6.32 -25.094 -6.738 1 81.12 211 SER A O 1
ATOM 1652 N N . ILE A 1 212 ? -6.633 -23.078 -5.605 1 74.38 212 ILE A N 1
ATOM 1653 C CA . ILE A 1 212 ? -5.762 -22.375 -6.543 1 74.38 212 ILE A CA 1
ATOM 1654 C C . ILE A 1 212 ? -4.41 -22.109 -5.891 1 74.38 212 ILE A C 1
ATOM 1656 O O . ILE A 1 212 ? -4.34 -21.781 -4.703 1 74.38 212 ILE A O 1
ATOM 1660 N N . GLN A 1 213 ? -3.361 -22.5 -6.605 1 75.19 213 GLN A N 1
ATOM 1661 C CA . GLN A 1 213 ? -2.01 -22.109 -6.223 1 75.19 213 GLN A CA 1
ATOM 1662 C C . GLN A 1 213 ? -1.488 -21 -7.117 1 75.19 213 GLN A C 1
ATOM 1664 O O . GLN A 1 213 ? -1.032 -21.25 -8.234 1 75.19 213 GLN A O 1
ATOM 1669 N N . PRO A 1 214 ? -1.505 -19.828 -6.547 1 78.31 214 PRO A N 1
ATOM 1670 C CA . PRO A 1 214 ? -1.122 -18.703 -7.395 1 78.31 214 PRO A CA 1
ATOM 1671 C C . PRO A 1 214 ? 0.365 -18.703 -7.738 1 78.31 214 PRO A C 1
ATOM 1673 O O . PRO A 1 214 ? 1.196 -19.078 -6.91 1 78.31 214 PRO A O 1
ATOM 1676 N N . HIS A 1 215 ? 0.646 -18.359 -9.016 1 82.94 215 HIS A N 1
ATOM 1677 C CA . HIS A 1 215 ? 2.006 -18.141 -9.5 1 82.94 215 HIS A CA 1
ATOM 1678 C C . HIS A 1 215 ? 2.52 -16.766 -9.109 1 82.94 215 HIS A C 1
ATOM 1680 O O . HIS A 1 215 ? 3.73 -16.531 -9.109 1 82.94 215 HIS A O 1
ATOM 1686 N N . LEU A 1 216 ? 1.604 -15.945 -8.875 1 89 216 LEU A N 1
ATOM 1687 C CA . LEU A 1 216 ? 1.891 -14.602 -8.391 1 89 216 LEU A CA 1
ATOM 1688 C C . LEU A 1 216 ? 1.009 -14.25 -7.195 1 89 216 LEU A C 1
ATOM 1690 O O . LEU A 1 216 ? -0.215 -14.391 -7.262 1 89 216 LEU A O 1
ATOM 1694 N N . GLU A 1 217 ? 1.682 -13.844 -6.191 1 90.69 217 GLU A N 1
ATOM 1695 C CA . GLU A 1 217 ? 0.98 -13.508 -4.953 1 90.69 217 GLU A CA 1
ATOM 1696 C C . GLU A 1 217 ? 1.258 -12.07 -4.531 1 90.69 217 GLU A C 1
ATOM 1698 O O . GLU A 1 217 ? 2.404 -11.617 -4.559 1 90.69 217 GLU A O 1
ATOM 1703 N N . CYS A 1 218 ? 0.236 -11.398 -4.211 1 90.62 218 CYS A N 1
ATOM 1704 C CA . CYS A 1 218 ? 0.325 -10.047 -3.672 1 90.62 218 CYS A CA 1
ATOM 1705 C C . CYS A 1 218 ? -0.957 -9.664 -2.943 1 90.62 218 CYS A C 1
ATOM 1707 O O . CYS A 1 218 ? -2.055 -10 -3.391 1 90.62 218 CYS A O 1
ATOM 1709 N N . SER A 1 219 ? -0.804 -8.883 -1.886 1 86.38 219 SER A N 1
ATOM 1710 C CA . SER A 1 219 ? -1.976 -8.477 -1.115 1 86.38 219 SER A CA 1
ATOM 1711 C C . SER A 1 219 ? -2.662 -7.273 -1.745 1 86.38 219 SER A C 1
ATOM 1713 O O . SER A 1 219 ? -3.75 -6.879 -1.318 1 86.38 219 SER A O 1
ATOM 1715 N N . ASP A 1 220 ? -2.141 -6.742 -2.707 1 89.44 220 ASP A N 1
ATOM 1716 C CA . ASP A 1 220 ? -2.707 -5.586 -3.396 1 89.44 220 ASP A CA 1
ATOM 1717 C C . ASP A 1 220 ? -3.506 -6.016 -4.625 1 89.44 220 ASP A C 1
ATOM 1719 O O . ASP A 1 220 ? -2.926 -6.383 -5.652 1 89.44 220 ASP A O 1
ATOM 1723 N N . TYR A 1 221 ? -4.816 -5.859 -4.539 1 92 221 TYR A N 1
ATOM 1724 C CA . TYR A 1 221 ? -5.68 -6.305 -5.629 1 92 221 TYR A CA 1
ATOM 1725 C C . TYR A 1 221 ? -5.484 -5.434 -6.867 1 92 221 TYR A C 1
ATOM 1727 O O . TYR A 1 221 ? -5.684 -5.895 -7.992 1 92 221 TYR A O 1
ATOM 1735 N N . GLY A 1 222 ? -5.188 -4.195 -6.633 1 91.88 222 GLY A N 1
ATOM 1736 C CA . GLY A 1 222 ? -4.883 -3.357 -7.785 1 91.88 222 GLY A CA 1
ATOM 1737 C C . GLY A 1 222 ? -3.734 -3.887 -8.625 1 91.88 222 GLY A C 1
ATOM 1738 O O . GLY A 1 222 ? -3.822 -3.924 -9.852 1 91.88 222 GLY A O 1
ATOM 1739 N N . PHE A 1 223 ? -2.73 -4.297 -7.945 1 92 223 PHE A N 1
ATOM 1740 C CA . PHE A 1 223 ? -1.58 -4.902 -8.602 1 92 223 PHE A CA 1
ATOM 1741 C C . PHE A 1 223 ? -1.985 -6.184 -9.328 1 92 223 PHE A C 1
ATOM 1743 O O . PHE A 1 223 ? -1.595 -6.406 -10.477 1 92 223 PHE A O 1
ATOM 1750 N N . LEU A 1 224 ? -2.738 -6.977 -8.695 1 93.44 224 LEU A N 1
ATOM 1751 C CA . LEU A 1 224 ? -3.191 -8.227 -9.297 1 93.44 224 LEU A CA 1
ATOM 1752 C C . LEU A 1 224 ? -3.994 -7.961 -10.57 1 93.44 224 LEU A C 1
ATOM 1754 O O . LEU A 1 224 ? -3.861 -8.688 -11.555 1 93.44 224 LEU A O 1
ATOM 1758 N N . GLY A 1 225 ? -4.824 -6.953 -10.5 1 95 225 GLY A N 1
ATOM 1759 C CA . GLY A 1 225 ? -5.566 -6.57 -11.695 1 95 225 GLY A CA 1
ATOM 1760 C C . GLY A 1 225 ? -4.672 -6.18 -12.852 1 95 225 GLY A C 1
ATOM 1761 O O . GLY A 1 225 ? -4.922 -6.582 -13.992 1 95 225 GLY A O 1
ATOM 1762 N N . GLU A 1 226 ? -3.672 -5.434 -12.57 1 93.5 226 GLU A N 1
ATOM 1763 C CA . GLU A 1 226 ? -2.723 -5.02 -13.602 1 93.5 226 GLU A CA 1
ATOM 1764 C C . GLU A 1 226 ? -1.992 -6.223 -14.195 1 93.5 226 GLU A C 1
ATOM 1766 O O . GLU A 1 226 ? -1.757 -6.277 -15.406 1 93.5 226 GLU A O 1
ATOM 1771 N N . MET A 1 227 ? -1.643 -7.125 -13.336 1 93.06 227 MET A N 1
ATOM 1772 C CA . MET A 1 227 ? -0.932 -8.312 -13.797 1 93.06 227 MET A CA 1
ATOM 1773 C C . MET A 1 227 ? -1.825 -9.18 -14.68 1 93.06 227 MET A C 1
ATOM 1775 O O . MET A 1 227 ? -1.367 -9.727 -15.688 1 93.06 227 MET A O 1
ATOM 1779 N N . ALA A 1 228 ? -3.049 -9.312 -14.273 1 95.06 228 ALA A N 1
ATOM 1780 C CA . ALA A 1 228 ? -4.004 -10.039 -15.109 1 95.06 228 ALA A CA 1
ATOM 1781 C C . ALA A 1 228 ? -4.16 -9.359 -16.469 1 95.06 228 ALA A C 1
ATOM 1783 O O . ALA A 1 228 ? -4.168 -10.031 -17.5 1 95.06 228 ALA A O 1
ATOM 1784 N N . ALA A 1 229 ? -4.266 -8.07 -16.438 1 95.12 229 ALA A N 1
ATOM 1785 C CA . ALA A 1 229 ? -4.406 -7.293 -17.672 1 95.12 229 ALA A CA 1
ATOM 1786 C C . ALA A 1 229 ? -3.172 -7.438 -18.562 1 95.12 229 ALA A C 1
ATOM 1788 O O . ALA A 1 229 ? -3.262 -7.32 -19.781 1 95.12 229 ALA A O 1
ATOM 1789 N N . ALA A 1 230 ? -2.088 -7.715 -17.922 1 91.44 230 ALA A N 1
ATOM 1790 C CA . ALA A 1 230 ? -0.83 -7.914 -18.641 1 91.44 230 ALA A CA 1
ATOM 1791 C C . ALA A 1 230 ? -0.697 -9.352 -19.125 1 91.44 230 ALA A C 1
ATOM 1793 O O . ALA A 1 230 ? 0.405 -9.812 -19.438 1 91.44 230 ALA A O 1
ATOM 1794 N N . LYS A 1 231 ? -1.708 -10.062 -19.047 1 92.75 231 LYS A N 1
ATOM 1795 C CA . LYS A 1 231 ? -1.834 -11.383 -19.672 1 92.75 231 LYS A CA 1
ATOM 1796 C C . LYS A 1 231 ? -1.094 -12.445 -18.859 1 92.75 231 LYS A C 1
ATOM 1798 O O . LYS A 1 231 ? -0.578 -13.406 -19.438 1 92.75 231 LYS A O 1
ATOM 1803 N N . LEU A 1 232 ? -1.055 -12.297 -17.609 1 92.25 232 LEU A N 1
ATOM 1804 C CA . LEU A 1 232 ? -0.254 -13.227 -16.812 1 92.25 232 LEU A CA 1
ATOM 1805 C C . LEU A 1 232 ? -1.1 -14.398 -16.344 1 92.25 232 LEU A C 1
ATOM 1807 O O . LEU A 1 232 ? -0.563 -15.438 -15.945 1 92.25 232 LEU A O 1
ATOM 1811 N N . GLY A 1 233 ? -2.342 -14.188 -16.312 1 93.81 233 GLY A N 1
ATOM 1812 C CA . GLY A 1 233 ? -3.186 -15.266 -15.82 1 93.81 233 GLY A CA 1
ATOM 1813 C C . GLY A 1 233 ? -4.574 -14.797 -15.43 1 93.81 233 GLY A C 1
ATOM 1814 O O . GLY A 1 233 ? -5.043 -13.758 -15.898 1 93.81 233 GLY A O 1
ATOM 1815 N N . ILE A 1 234 ? -5.246 -15.688 -14.648 1 94.5 234 ILE A N 1
ATOM 1816 C CA . ILE A 1 234 ? -6.598 -15.438 -14.156 1 94.5 234 ILE A CA 1
ATOM 1817 C C . ILE A 1 234 ? -6.547 -14.984 -12.703 1 94.5 234 ILE A C 1
ATOM 1819 O O . ILE A 1 234 ? -5.887 -15.617 -11.875 1 94.5 234 ILE A O 1
ATOM 1823 N N . GLY A 1 235 ? -7.16 -13.867 -12.422 1 93.69 235 GLY A N 1
ATOM 1824 C CA . GLY A 1 235 ? -7.199 -13.367 -11.055 1 93.69 235 GLY A CA 1
ATOM 1825 C C . GLY A 1 235 ? -8.609 -13.188 -10.523 1 93.69 235 GLY A C 1
ATOM 1826 O O . GLY A 1 235 ? -9.508 -12.789 -11.266 1 93.69 235 GLY A O 1
ATOM 1827 N N . LEU A 1 236 ? -8.867 -13.555 -9.227 1 92.31 236 LEU A N 1
ATOM 1828 C CA . LEU A 1 236 ? -10.086 -13.164 -8.523 1 92.31 236 LEU A CA 1
ATOM 1829 C C . LEU A 1 236 ? -10 -11.711 -8.055 1 92.31 236 LEU A C 1
ATOM 1831 O O . LEU A 1 236 ? -9.18 -11.383 -7.191 1 92.31 236 LEU A O 1
ATOM 1835 N N . LEU A 1 237 ? -10.844 -10.922 -8.602 1 94.5 237 LEU A N 1
ATOM 1836 C CA . LEU A 1 237 ? -10.734 -9.484 -8.352 1 94.5 237 LEU A CA 1
ATOM 1837 C C . LEU A 1 237 ? -12.055 -8.93 -7.812 1 94.5 237 LEU A C 1
ATOM 1839 O O . LEU A 1 237 ? -13.133 -9.336 -8.258 1 94.5 237 LEU A O 1
ATOM 1843 N N . PRO A 1 238 ? -11.938 -8.016 -6.891 1 93.75 238 PRO A N 1
ATOM 1844 C CA . PRO A 1 238 ? -13.133 -7.281 -6.48 1 93.75 238 PRO A CA 1
ATOM 1845 C C . PRO A 1 238 ? -13.594 -6.277 -7.531 1 93.75 238 PRO A C 1
ATOM 1847 O O . PRO A 1 238 ? -12.789 -5.82 -8.352 1 93.75 238 PRO A O 1
ATOM 1850 N N . SER A 1 239 ? -14.828 -5.867 -7.457 1 93.75 239 SER A N 1
ATOM 1851 C CA . SER A 1 239 ? -15.453 -4.988 -8.438 1 93.75 239 SER A CA 1
ATOM 1852 C C . SER A 1 239 ? -14.703 -3.664 -8.555 1 93.75 239 SER A C 1
ATOM 1854 O O . SER A 1 239 ? -14.523 -3.137 -9.648 1 93.75 239 SER A O 1
ATOM 1856 N N . TYR A 1 240 ? -14.188 -3.156 -7.449 1 92.38 240 TYR A N 1
ATOM 1857 C CA . TYR A 1 240 ? -13.555 -1.842 -7.473 1 92.38 240 TYR A CA 1
ATOM 1858 C C . TYR A 1 240 ? -12.242 -1.882 -8.242 1 92.38 240 TYR A C 1
ATOM 1860 O O . TYR A 1 240 ? -11.695 -0.837 -8.602 1 92.38 240 TYR A O 1
ATOM 1868 N N . VAL A 1 241 ? -11.742 -3.037 -8.461 1 94.5 241 VAL A N 1
ATOM 1869 C CA . VAL A 1 241 ? -10.523 -3.176 -9.25 1 94.5 241 VAL A CA 1
ATOM 1870 C C . VAL A 1 241 ? -10.875 -3.592 -10.68 1 94.5 241 VAL A C 1
ATOM 1872 O O . VAL A 1 241 ? -10.328 -3.051 -11.641 1 94.5 241 VAL A O 1
ATOM 1875 N N . ALA A 1 242 ? -11.781 -4.438 -10.859 1 95.06 242 ALA A N 1
ATOM 1876 C CA . ALA A 1 242 ? -12.094 -5.082 -12.133 1 95.06 242 ALA A CA 1
ATOM 1877 C C . ALA A 1 242 ? -12.766 -4.105 -13.094 1 95.06 242 ALA A C 1
ATOM 1879 O O . ALA A 1 242 ? -12.555 -4.172 -14.305 1 95.06 242 ALA A O 1
ATOM 1880 N N . VAL A 1 243 ? -13.508 -3.219 -12.617 1 93.19 243 VAL A N 1
ATOM 1881 C CA . VAL A 1 243 ? -14.438 -2.41 -13.398 1 93.19 243 VAL A CA 1
ATOM 1882 C C . VAL A 1 243 ? -13.672 -1.644 -14.477 1 93.19 243 VAL A C 1
ATOM 1884 O O . VAL A 1 243 ? -14.047 -1.678 -15.648 1 93.19 243 VAL A O 1
ATOM 1887 N N . GLU A 1 244 ? -12.648 -1.019 -14.141 1 90.25 244 GLU A N 1
ATOM 1888 C CA . GLU A 1 244 ? -11.906 -0.218 -15.109 1 90.25 244 GLU A CA 1
ATOM 1889 C C . GLU A 1 244 ? -11.328 -1.093 -16.219 1 90.25 244 GLU A C 1
ATOM 1891 O O . GLU A 1 244 ? -11.352 -0.719 -17.391 1 90.25 244 GLU A O 1
ATOM 1896 N N . HIS A 1 245 ? -10.812 -2.176 -15.836 1 94.5 245 HIS A N 1
ATOM 1897 C CA . HIS A 1 245 ? -10.203 -3.088 -16.797 1 94.5 245 HIS A CA 1
ATOM 1898 C C . HIS A 1 245 ? -11.258 -3.73 -17.688 1 94.5 245 HIS A C 1
ATOM 1900 O O . HIS A 1 245 ? -11 -3.98 -18.875 1 94.5 245 HIS A O 1
ATOM 1906 N N . LEU A 1 246 ? -12.406 -3.971 -17.125 1 95 246 LEU A N 1
ATOM 1907 C CA . LEU A 1 246 ? -13.5 -4.539 -17.906 1 95 246 LEU A CA 1
ATOM 1908 C C . LEU A 1 246 ? -14.031 -3.525 -18.906 1 95 246 LEU A C 1
ATOM 1910 O O . LEU A 1 246 ? -14.273 -3.865 -20.078 1 95 246 LEU A O 1
ATOM 1914 N N . GLN A 1 247 ? -14.141 -2.342 -18.516 1 92.5 247 GLN A N 1
ATOM 1915 C CA . GLN A 1 247 ? -14.648 -1.273 -19.375 1 92.5 247 GLN A CA 1
ATOM 1916 C C . GLN A 1 247 ? -13.695 -0.99 -20.531 1 92.5 247 GLN A C 1
ATOM 1918 O O . GLN A 1 247 ? -14.133 -0.703 -21.641 1 92.5 247 GLN A O 1
ATOM 1923 N N . SER A 1 248 ? -12.461 -1.097 -20.312 1 93.12 248 SER A N 1
ATOM 1924 C CA . SER A 1 248 ? -11.453 -0.802 -21.328 1 93.12 248 SER A CA 1
ATOM 1925 C C . SER A 1 248 ? -11.18 -2.02 -22.203 1 93.12 248 SER A C 1
ATOM 1927 O O . SER A 1 248 ? -10.422 -1.938 -23.172 1 93.12 248 SER A O 1
ATOM 1929 N N . GLY A 1 249 ? -11.727 -3.113 -21.781 1 94.81 249 GLY A N 1
ATOM 1930 C CA . GLY A 1 249 ? -11.547 -4.328 -22.562 1 94.81 249 GLY A CA 1
ATOM 1931 C C . GLY A 1 249 ? -10.234 -5.031 -22.281 1 94.81 249 GLY A C 1
ATOM 1932 O O . GLY A 1 249 ? -9.883 -5.992 -22.969 1 94.81 249 GLY A O 1
ATOM 1933 N N . ARG A 1 250 ? -9.578 -4.57 -21.281 1 96.06 250 ARG A N 1
ATOM 1934 C CA . ARG A 1 250 ? -8.289 -5.172 -20.953 1 96.06 250 ARG A CA 1
ATOM 1935 C C . ARG A 1 250 ? -8.484 -6.48 -20.188 1 96.06 250 ARG A C 1
ATOM 1937 O O . ARG A 1 250 ? -7.578 -7.309 -20.125 1 96.06 250 ARG A O 1
ATOM 1944 N N . LEU A 1 251 ? -9.641 -6.582 -19.578 1 97.44 251 LEU A N 1
ATOM 1945 C CA . LEU A 1 251 ? -10.016 -7.812 -18.891 1 97.44 251 LEU A CA 1
ATOM 1946 C C . LEU A 1 251 ? -11.406 -8.273 -19.312 1 97.44 251 LEU A C 1
ATOM 1948 O O . LEU A 1 251 ? -12.211 -7.469 -19.797 1 97.44 251 LEU A O 1
ATOM 1952 N N . GLU A 1 252 ? -11.625 -9.492 -19.188 1 97.19 252 GLU A N 1
ATOM 1953 C CA . GLU A 1 252 ? -12.938 -10.117 -19.328 1 97.19 252 GLU A CA 1
ATOM 1954 C C . GLU A 1 252 ? -13.203 -11.094 -18.172 1 97.19 252 GLU A C 1
ATOM 1956 O O . GLU A 1 252 ? -12.273 -11.695 -17.641 1 97.19 252 GLU A O 1
ATOM 1961 N N . THR A 1 253 ? -14.531 -11.227 -17.891 1 96.69 253 THR A N 1
ATOM 1962 C CA . THR A 1 253 ? -14.898 -12.156 -16.812 1 96.69 253 THR A CA 1
ATOM 1963 C C . THR A 1 253 ? -14.961 -13.586 -17.344 1 96.69 253 THR A C 1
ATOM 1965 O O . THR A 1 253 ? -15.211 -13.805 -18.531 1 96.69 253 THR A O 1
ATOM 1968 N N . VAL A 1 254 ? -14.648 -14.508 -16.531 1 95.88 254 VAL A N 1
ATOM 1969 C CA . VAL A 1 254 ? -14.773 -15.922 -16.875 1 95.88 254 VAL A CA 1
ATOM 1970 C C . VAL A 1 254 ? -15.617 -16.641 -15.805 1 95.88 254 VAL A C 1
ATOM 1972 O O . VAL A 1 254 ? -15.781 -16.125 -14.695 1 95.88 254 VAL A O 1
ATOM 1975 N N . LEU A 1 255 ? -16.203 -17.766 -16.172 1 94.5 255 LEU A N 1
ATOM 1976 C CA . LEU A 1 255 ? -17.016 -18.609 -15.297 1 94.5 255 LEU A CA 1
ATOM 1977 C C . LEU A 1 255 ? -18.219 -17.828 -14.758 1 94.5 255 LEU A C 1
ATOM 1979 O O . LEU A 1 255 ? -18.5 -17.891 -13.562 1 94.5 255 LEU A O 1
ATOM 1983 N N . ASN A 1 256 ? -18.766 -17.109 -15.578 1 92.5 256 ASN A N 1
ATOM 1984 C CA . ASN A 1 256 ? -19.844 -16.203 -15.227 1 92.5 256 ASN A CA 1
ATOM 1985 C C . ASN A 1 256 ? -21.078 -16.969 -14.75 1 92.5 256 ASN A C 1
ATOM 1987 O O . ASN A 1 256 ? -21.938 -16.406 -14.07 1 92.5 256 ASN A O 1
ATOM 1991 N N . GLU A 1 257 ? -21.172 -18.172 -15.07 1 91.94 257 GLU A N 1
ATOM 1992 C CA . GLU A 1 257 ? -22.312 -18.984 -14.656 1 91.94 257 GLU A CA 1
ATOM 1993 C C . GLU A 1 257 ? -22.125 -19.531 -13.25 1 91.94 257 GLU A C 1
ATOM 1995 O O . GLU A 1 257 ? -23 -20.203 -12.711 1 91.94 257 GLU A O 1
ATOM 2000 N N . TYR A 1 258 ? -21 -19.25 -12.734 1 91.44 258 TYR A N 1
ATOM 2001 C CA . TYR A 1 258 ? -20.672 -19.75 -11.398 1 91.44 258 TYR A CA 1
ATOM 2002 C C . TYR A 1 258 ? -20.578 -18.594 -10.406 1 91.44 258 TYR A C 1
ATOM 2004 O O . TYR A 1 258 ? -20.141 -17.484 -10.766 1 91.44 258 TYR A O 1
ATOM 2012 N N . ARG A 1 259 ? -20.984 -18.875 -9.164 1 88.5 259 ARG A N 1
ATOM 2013 C CA . ARG A 1 259 ? -20.906 -17.875 -8.102 1 88.5 259 ARG A CA 1
ATOM 2014 C C . ARG A 1 259 ? -20.141 -18.422 -6.898 1 88.5 259 ARG A C 1
ATOM 2016 O O . ARG A 1 259 ? -20.266 -19.594 -6.547 1 88.5 259 ARG A O 1
ATOM 2023 N N . LEU A 1 260 ? -19.344 -17.516 -6.336 1 88.19 260 LEU A N 1
ATOM 2024 C CA . LEU A 1 260 ? -18.641 -17.891 -5.109 1 88.19 260 LEU A CA 1
ATOM 2025 C C . LEU A 1 260 ? -19.625 -18.062 -3.957 1 88.19 260 LEU A C 1
ATOM 2027 O O . LEU A 1 260 ? -20.531 -17.25 -3.781 1 88.19 260 LEU A O 1
ATOM 2031 N N . THR A 1 261 ? -19.438 -19.125 -3.154 1 86.19 261 THR A N 1
ATOM 2032 C CA . THR A 1 261 ? -20.297 -19.344 -1.986 1 86.19 261 THR A CA 1
ATOM 2033 C C . THR A 1 261 ? -19.906 -18.375 -0.863 1 86.19 261 THR A C 1
ATOM 2035 O O . THR A 1 261 ? -20.766 -17.953 -0.083 1 86.19 261 THR A O 1
ATOM 2038 N N . ARG A 1 262 ? -18.641 -18.141 -0.76 1 85.19 262 ARG A N 1
ATOM 2039 C CA . ARG A 1 262 ? -18.125 -17.188 0.219 1 85.19 262 ARG A CA 1
ATOM 2040 C C . ARG A 1 262 ? -17.016 -16.344 -0.382 1 85.19 262 ARG A C 1
ATOM 2042 O O . ARG A 1 262 ? -15.992 -16.859 -0.825 1 85.19 262 ARG A O 1
ATOM 2049 N N . SER A 1 263 ? -17.359 -15.094 -0.401 1 86 263 SER A N 1
ATOM 2050 C CA . SER A 1 263 ? -16.359 -14.18 -0.935 1 86 263 SER A CA 1
ATOM 2051 C C . SER A 1 263 ? -15.352 -13.773 0.139 1 86 263 SER A C 1
ATOM 2053 O O . SER A 1 263 ? -15.602 -13.969 1.331 1 86 263 SER A O 1
ATOM 2055 N N . PRO A 1 264 ? -14.172 -13.266 -0.277 1 85.88 264 PRO A N 1
ATOM 2056 C CA . PRO A 1 264 ? -13.219 -12.75 0.71 1 85.88 264 PRO A CA 1
ATOM 2057 C C . PRO A 1 264 ? -13.781 -11.586 1.519 1 85.88 264 PRO A C 1
ATOM 2059 O O . PRO A 1 264 ? -13.297 -11.297 2.615 1 85.88 264 PRO A O 1
ATOM 2062 N N . GLY A 1 265 ? -14.727 -10.922 1.079 1 89.38 265 GLY A N 1
ATOM 2063 C CA . GLY A 1 265 ? -15.461 -9.812 1.664 1 89.38 265 GLY A CA 1
ATOM 2064 C C . GLY A 1 265 ? -16.609 -9.32 0.792 1 89.38 265 GLY A C 1
ATOM 2065 O O . GLY A 1 265 ? -16.391 -8.898 -0.345 1 89.38 265 GLY A O 1
ATOM 2066 N N . SER A 1 266 ? -17.797 -9.25 1.342 1 91.81 266 SER A N 1
ATOM 2067 C CA . SER A 1 266 ? -18.953 -9.016 0.499 1 91.81 266 SER A CA 1
ATOM 2068 C C . SER A 1 266 ? -19.422 -7.562 0.583 1 91.81 266 SER A C 1
ATOM 2070 O O . SER A 1 266 ? -20.234 -7.117 -0.229 1 91.81 266 SER A O 1
ATOM 2072 N N . THR A 1 267 ? -18.891 -6.863 1.539 1 92.62 267 THR A N 1
ATOM 2073 C CA . THR A 1 267 ? -19.391 -5.512 1.759 1 92.62 267 THR A CA 1
ATOM 2074 C C . THR A 1 267 ? -18.266 -4.578 2.205 1 92.62 267 THR A C 1
ATOM 2076 O O . THR A 1 267 ? -17.406 -4.973 2.992 1 92.62 267 THR A O 1
ATOM 2079 N N . LEU A 1 268 ? -18.234 -3.426 1.609 1 93 268 LEU A N 1
ATOM 2080 C CA . LEU A 1 268 ? -17.391 -2.355 2.121 1 93 268 LEU A CA 1
ATOM 2081 C C . LEU A 1 268 ? -18.047 -1.668 3.314 1 93 268 LEU A C 1
ATOM 2083 O O . LEU A 1 268 ? -19.172 -1.193 3.219 1 93 268 LEU A O 1
ATOM 2087 N N . TYR A 1 269 ? -17.297 -1.649 4.414 1 92.44 269 TYR A N 1
ATOM 2088 C CA . TYR A 1 269 ? -17.797 -1.039 5.637 1 92.44 269 TYR A CA 1
ATOM 2089 C C . TYR A 1 269 ? -16.922 0.13 6.07 1 92.44 269 TYR A C 1
ATOM 2091 O O . TYR A 1 269 ? -15.711 0.112 5.867 1 92.44 269 TYR A O 1
ATOM 2099 N N . ALA A 1 270 ? -17.594 1.12 6.605 1 92.75 270 ALA A N 1
ATOM 2100 C CA . ALA A 1 270 ? -16.922 2.072 7.488 1 92.75 270 ALA A CA 1
ATOM 2101 C C . ALA A 1 270 ? -17.047 1.637 8.945 1 92.75 270 ALA A C 1
ATOM 2103 O O . ALA A 1 270 ? -18.141 1.573 9.5 1 92.75 270 ALA A O 1
ATOM 2104 N N . ILE A 1 271 ? -15.922 1.323 9.547 1 91.38 271 ILE A N 1
ATOM 2105 C CA . ILE A 1 271 ? -15.922 0.741 10.883 1 91.38 271 ILE A CA 1
ATOM 2106 C C . ILE A 1 271 ? -15.305 1.725 11.875 1 91.38 271 ILE A C 1
ATOM 2108 O O . ILE A 1 271 ? -14.234 2.281 11.617 1 91.38 271 ILE A O 1
ATOM 2112 N N . THR A 1 272 ? -15.969 1.997 12.93 1 90 272 THR A N 1
ATOM 2113 C CA . THR A 1 272 ? -15.484 2.826 14.023 1 90 272 THR A CA 1
ATOM 2114 C C . THR A 1 272 ? -15.633 2.102 15.359 1 90 272 THR A C 1
ATOM 2116 O O . THR A 1 272 ? -16.219 1.02 15.422 1 90 272 THR A O 1
ATOM 2119 N N . LEU A 1 273 ? -14.953 2.578 16.344 1 82.56 273 LEU A N 1
ATOM 2120 C CA . LEU A 1 273 ? -15.133 2.027 17.672 1 82.56 273 LEU A CA 1
ATOM 2121 C C . LEU A 1 273 ? -16.359 2.629 18.344 1 82.56 273 LEU A C 1
ATOM 2123 O O . LEU A 1 273 ? -16.703 3.787 18.094 1 82.56 273 LEU A O 1
ATOM 2127 N N . PRO A 1 274 ? -16.922 1.667 19.141 1 74.69 274 PRO A N 1
ATOM 2128 C CA . PRO A 1 274 ? -18.062 2.199 19.891 1 74.69 274 PRO A CA 1
ATOM 2129 C C . PRO A 1 274 ? -17.641 3.193 20.969 1 74.69 274 PRO A C 1
ATOM 2131 O O . PRO A 1 274 ? -16.688 2.939 21.703 1 74.69 274 PRO A O 1
ATOM 2134 N N . ASN A 1 275 ? -17.641 4.387 20.531 1 63.84 275 ASN A N 1
ATOM 2135 C CA . ASN A 1 275 ? -17.281 5.332 21.578 1 63.84 275 ASN A CA 1
ATOM 2136 C C . ASN A 1 275 ? -18.453 6.203 21.984 1 63.84 275 ASN A C 1
ATOM 2138 O O . ASN A 1 275 ? -19.391 6.402 21.203 1 63.84 275 ASN A O 1
ATOM 2142 N N . ARG A 1 276 ? -18.5 6.406 23.297 1 53.34 276 ARG A N 1
ATOM 2143 C CA . ARG A 1 276 ? -19.516 7.328 23.812 1 53.34 276 ARG A CA 1
ATOM 2144 C C . ARG A 1 276 ? -19.391 8.695 23.141 1 53.34 276 ARG A C 1
ATOM 2146 O O . ARG A 1 276 ? -20.406 9.367 22.906 1 53.34 276 ARG A O 1
ATOM 2153 N N . TYR A 1 277 ? -18.234 9.102 22.828 1 63.28 277 TYR A N 1
ATOM 2154 C CA . TYR A 1 277 ? -18.016 10.391 22.188 1 63.28 277 TYR A CA 1
ATOM 2155 C C . TYR A 1 277 ? -17.344 10.219 20.828 1 63.28 277 TYR A C 1
ATOM 2157 O O . TYR A 1 277 ? -16.328 9.516 20.719 1 63.28 277 TYR A O 1
ATOM 2165 N N . THR A 1 278 ? -18.109 10.648 19.859 1 77.5 278 THR A N 1
ATOM 2166 C CA . THR A 1 278 ? -17.547 10.719 18.516 1 77.5 278 THR A CA 1
ATOM 2167 C C . THR A 1 278 ? -16.984 12.109 18.234 1 77.5 278 THR A C 1
ATOM 2169 O O . THR A 1 278 ? -17.75 13.078 18.156 1 77.5 278 THR A O 1
ATOM 2172 N N . PRO A 1 279 ? -15.695 12.289 18.156 1 81.38 279 PRO A N 1
ATOM 2173 C CA . PRO A 1 279 ? -15.141 13.609 17.844 1 81.38 279 PRO A CA 1
ATOM 2174 C C . PRO A 1 279 ? -15.781 14.25 16.625 1 81.38 279 PRO A C 1
ATOM 2176 O O . PRO A 1 279 ? -16.141 13.547 15.672 1 81.38 279 PRO A O 1
ATOM 2179 N N . PRO A 1 280 ? -15.93 15.547 16.656 1 83.38 280 PRO A N 1
ATOM 2180 C CA . PRO A 1 280 ? -16.625 16.25 15.562 1 83.38 280 PRO A CA 1
ATOM 2181 C C . PRO A 1 280 ? -16.016 15.953 14.195 1 83.38 280 PRO A C 1
ATOM 2183 O O . PRO A 1 280 ? -16.734 15.828 13.203 1 83.38 280 PRO A O 1
ATOM 2186 N N . GLN A 1 281 ? -14.672 15.922 14.117 1 89.69 281 GLN A N 1
ATOM 2187 C CA . GLN A 1 281 ? -14.031 15.68 12.828 1 89.69 281 GLN A CA 1
ATOM 2188 C C . GLN A 1 281 ? -14.359 14.281 12.312 1 89.69 281 GLN A C 1
ATOM 2190 O O . GLN A 1 281 ? -14.469 14.07 11.102 1 89.69 281 GLN A O 1
ATOM 2195 N N . LEU A 1 282 ? -14.5 13.367 13.227 1 90.75 282 LEU A N 1
ATOM 2196 C CA . LEU A 1 282 ? -14.898 12.023 12.828 1 90.75 282 LEU A CA 1
ATOM 2197 C C . LEU A 1 282 ? -16.344 12 12.359 1 90.75 282 LEU A C 1
ATOM 2199 O O . LEU A 1 282 ? -16.656 11.391 11.336 1 90.75 282 LEU A O 1
ATOM 2203 N N . ARG A 1 283 ? -17.188 12.617 13.109 1 86.38 283 ARG A N 1
ATOM 2204 C CA . ARG A 1 283 ? -18.578 12.711 12.711 1 86.38 283 ARG A CA 1
ATOM 2205 C C . ARG A 1 283 ? -18.719 13.383 11.344 1 86.38 283 ARG A C 1
ATOM 2207 O O . ARG A 1 283 ? -19.469 12.906 10.492 1 86.38 283 ARG A O 1
ATOM 2214 N N . ALA A 1 284 ? -17.984 14.453 11.188 1 89.75 284 ALA A N 1
ATOM 2215 C CA . ALA A 1 284 ? -18.016 15.164 9.906 1 89.75 284 ALA A CA 1
ATOM 2216 C C . ALA A 1 284 ? -17.562 14.25 8.773 1 89.75 284 ALA A C 1
ATOM 2218 O O . ALA A 1 284 ? -18.141 14.281 7.68 1 89.75 284 ALA A O 1
ATOM 2219 N N . PHE A 1 285 ? -16.547 13.445 9.078 1 93.44 285 PHE A N 1
ATOM 2220 C CA . PHE A 1 285 ? -16.031 12.555 8.039 1 93.44 285 PHE A CA 1
ATOM 2221 C C . PHE A 1 285 ? -17.062 11.469 7.719 1 93.44 285 PHE A C 1
ATOM 2223 O O . PHE A 1 285 ? -17.266 11.133 6.551 1 93.44 285 PHE A O 1
ATOM 2230 N N . ILE A 1 286 ? -17.656 10.953 8.711 1 89.44 286 ILE A N 1
ATOM 2231 C CA . ILE A 1 286 ? -18.688 9.93 8.523 1 89.44 286 ILE A CA 1
ATOM 2232 C C . ILE A 1 286 ? -19.828 10.484 7.684 1 89.44 286 ILE A C 1
ATOM 2234 O O . ILE A 1 286 ? -20.281 9.844 6.734 1 89.44 286 ILE A O 1
ATOM 2238 N N . ASP A 1 287 ? -20.266 11.648 8.016 1 86.75 287 ASP A N 1
ATOM 2239 C CA . ASP A 1 287 ? -21.344 12.289 7.273 1 86.75 287 ASP A CA 1
ATOM 2240 C C . ASP A 1 287 ? -20.922 12.562 5.828 1 86.75 287 ASP A C 1
ATOM 2242 O O . ASP A 1 287 ? -21.719 12.383 4.902 1 86.75 287 ASP A O 1
ATOM 2246 N N . PHE A 1 288 ? -19.75 12.992 5.688 1 90.56 288 PHE A N 1
ATOM 2247 C CA . PHE A 1 288 ? -19.203 13.25 4.363 1 90.56 288 PHE A CA 1
ATOM 2248 C C . PHE A 1 288 ? -19.203 11.984 3.52 1 90.56 288 PHE A C 1
ATOM 2250 O O . PHE A 1 288 ? -19.672 11.992 2.379 1 90.56 288 PHE A O 1
ATOM 2257 N N . LEU A 1 289 ? -18.734 10.891 4.062 1 89.75 289 LEU A N 1
ATOM 2258 C CA . LEU A 1 289 ? -18.703 9.609 3.355 1 89.75 289 LEU A CA 1
ATOM 2259 C C . LEU A 1 289 ? -20.109 9.172 2.975 1 89.75 289 LEU A C 1
ATOM 2261 O O . LEU A 1 289 ? -20.344 8.703 1.855 1 89.75 289 LEU A O 1
ATOM 2265 N N . LYS A 1 290 ? -20.969 9.352 3.943 1 84.69 290 LYS A N 1
ATOM 2266 C CA . LYS A 1 290 ? -22.359 8.984 3.693 1 84.69 290 LYS A CA 1
ATOM 2267 C C . LYS A 1 290 ? -22.922 9.727 2.482 1 84.69 290 LYS A C 1
ATOM 2269 O O . LYS A 1 290 ? -23.578 9.133 1.634 1 84.69 290 LYS A O 1
ATOM 2274 N N . SER A 1 291 ? -22.656 10.945 2.396 1 86.12 291 SER A N 1
ATOM 2275 C CA . SER A 1 291 ? -23.172 11.766 1.306 1 86.12 291 SER A CA 1
ATOM 2276 C C . SER A 1 291 ? -22.578 11.336 -0.034 1 86.12 291 SER A C 1
ATOM 2278 O O . SER A 1 291 ? -23.25 11.406 -1.064 1 86.12 291 SER A O 1
ATOM 2280 N N . ARG A 1 292 ? -21.359 10.867 -0.085 1 86.25 292 ARG A N 1
ATOM 2281 C CA . ARG A 1 292 ? -20.688 10.492 -1.324 1 86.25 292 ARG A CA 1
ATOM 2282 C C . ARG A 1 292 ? -21.094 9.086 -1.76 1 86.25 292 ARG A C 1
ATOM 2284 O O . ARG A 1 292 ? -21.125 8.781 -2.955 1 86.25 292 ARG A O 1
ATOM 2291 N N . PHE A 1 293 ? -21.469 8.242 -0.778 1 85.69 293 PHE A N 1
ATOM 2292 C CA . PHE A 1 293 ? -21.781 6.844 -1.082 1 85.69 293 PHE A CA 1
ATOM 2293 C C . PHE A 1 293 ? -23.281 6.629 -1.162 1 85.69 293 PHE A C 1
ATOM 2295 O O . PHE A 1 293 ? -23.734 5.516 -1.435 1 85.69 293 PHE A O 1
ATOM 2302 N N . GLU A 1 294 ? -24 7.664 -0.848 1 78.06 294 GLU A N 1
ATOM 2303 C CA . GLU A 1 294 ? -25.469 7.586 -0.914 1 78.06 294 GLU A CA 1
ATOM 2304 C C . GLU A 1 294 ? -25.938 7.199 -2.312 1 78.06 294 GLU A C 1
ATOM 2306 O O . GLU A 1 294 ? -26.938 6.492 -2.465 1 78.06 294 GLU A O 1
ATOM 2311 N N . GLN A 1 295 ? -25.25 7.648 -3.289 1 76.31 295 GLN A N 1
ATOM 2312 C CA . GLN A 1 295 ? -25.641 7.355 -4.664 1 76.31 295 GLN A CA 1
ATOM 2313 C C . GLN A 1 295 ? -25.031 6.035 -5.137 1 76.31 295 GLN A C 1
ATOM 2315 O O . GLN A 1 295 ? -25.219 5.641 -6.289 1 76.31 295 GLN A O 1
ATOM 2320 N N . GLY A 1 296 ? -24.391 5.375 -4.297 1 81.38 296 GLY A N 1
ATOM 2321 C CA . GLY A 1 296 ? -23.766 4.121 -4.656 1 81.38 296 GLY A CA 1
ATOM 2322 C C . GLY A 1 296 ? -22.25 4.195 -4.652 1 81.38 296 GLY A C 1
ATOM 2323 O O . GLY A 1 296 ? -21.672 5.242 -4.344 1 81.38 296 GLY A O 1
ATOM 2324 N N . LEU A 1 297 ? -21.719 3.043 -4.953 1 86.06 297 LEU A N 1
ATOM 2325 C CA . LEU A 1 297 ? -20.266 2.971 -5.008 1 86.06 297 LEU A CA 1
ATOM 2326 C C . LEU A 1 297 ? -19.734 3.693 -6.242 1 86.06 297 LEU A C 1
ATOM 2328 O O . LEU A 1 297 ? -20.328 3.617 -7.316 1 86.06 297 LEU A O 1
ATOM 2332 N N . PRO A 1 298 ? -18.672 4.434 -6.102 1 80.75 298 PRO A N 1
ATOM 2333 C CA . PRO A 1 298 ? -18.156 5.254 -7.199 1 80.75 298 PRO A CA 1
ATOM 2334 C C . PRO A 1 298 ? -17.844 4.438 -8.453 1 80.75 298 PRO A C 1
ATOM 2336 O O . PRO A 1 298 ? -17.844 4.977 -9.562 1 80.75 298 PRO A O 1
ATOM 2339 N N . TRP A 1 299 ? -17.625 3.168 -8.336 1 81.56 299 TRP A N 1
ATOM 2340 C CA . TRP A 1 299 ? -17.25 2.355 -9.492 1 81.56 299 TRP A CA 1
ATOM 2341 C C . TRP A 1 299 ? -18.469 1.617 -10.055 1 81.56 299 TRP A C 1
ATOM 2343 O O . TRP A 1 299 ? -18.359 0.93 -11.07 1 81.56 299 TRP A O 1
ATOM 2353 N N . GLU A 1 300 ? -19.5 1.587 -9.406 1 76.38 300 GLU A N 1
ATOM 2354 C CA . GLU A 1 300 ? -20.688 0.897 -9.875 1 76.38 300 GLU A CA 1
ATOM 2355 C C . GLU A 1 300 ? -21.344 1.656 -11.023 1 76.38 300 GLU A C 1
ATOM 2357 O O . GLU A 1 300 ? -21.984 1.053 -11.891 1 76.38 300 GLU A O 1
ATOM 2362 N N . LYS A 1 301 ? -21.281 2.957 -10.938 1 61.53 301 LYS A N 1
ATOM 2363 C CA . LYS A 1 301 ? -21.906 3.67 -12.047 1 61.53 301 LYS A CA 1
ATOM 2364 C C . LYS A 1 301 ? -21.297 3.238 -13.383 1 61.53 301 LYS A C 1
ATOM 2366 O O . LYS A 1 301 ? -21.984 3.258 -14.414 1 61.53 301 LYS A O 1
ATOM 2371 N N . ASP A 1 302 ? -20.141 2.613 -13.289 1 56.75 302 ASP A N 1
ATOM 2372 C CA . ASP A 1 302 ? -19.391 2.242 -14.492 1 56.75 302 ASP A CA 1
ATOM 2373 C C . ASP A 1 302 ? -19.719 0.81 -14.914 1 56.75 302 ASP A C 1
ATOM 2375 O O . ASP A 1 302 ? -19.609 0.467 -16.094 1 56.75 302 ASP A O 1
ATOM 2379 N N . LEU A 1 303 ? -19.969 -0.143 -13.992 1 54.78 303 LEU A N 1
ATOM 2380 C CA . LEU A 1 303 ? -20.234 -1.545 -14.289 1 54.78 303 LEU A CA 1
ATOM 2381 C C . LEU A 1 303 ? -21.562 -1.7 -15.023 1 54.78 303 LEU A C 1
ATOM 2383 O O . LEU A 1 303 ? -21.703 -2.58 -15.883 1 54.78 303 LEU A O 1
ATOM 2387 N N . MET A 1 304 ? -22.578 -1.075 -14.625 1 48.38 304 MET A N 1
ATOM 2388 C CA . MET A 1 304 ? -23.875 -1.212 -15.281 1 48.38 304 MET A CA 1
ATOM 2389 C C . MET A 1 304 ? -23.75 -0.958 -16.781 1 48.38 304 MET A C 1
ATOM 2391 O O . MET A 1 304 ? -24.562 -1.445 -17.562 1 48.38 304 MET A O 1
ATOM 2395 N N . ARG A 1 305 ? -22.781 -0.331 -17.141 1 41.75 305 ARG A N 1
ATOM 2396 C CA . ARG A 1 305 ? -22.719 -0.055 -18.578 1 41.75 305 ARG A CA 1
ATOM 2397 C C . ARG A 1 305 ? -22.109 -1.23 -19.328 1 41.75 305 ARG A C 1
ATOM 2399 O O . ARG A 1 305 ? -22.281 -1.357 -20.547 1 41.75 305 ARG A O 1
ATOM 2406 N N . THR A 1 306 ? -21.219 -1.904 -18.75 1 40.84 306 THR A N 1
ATOM 2407 C CA . THR A 1 306 ? -20.547 -2.955 -19.516 1 40.84 306 THR A CA 1
ATOM 2408 C C . THR A 1 306 ? -21.453 -4.164 -19.672 1 40.84 306 THR A C 1
ATOM 2410 O O . THR A 1 306 ? -21.188 -5.047 -20.484 1 40.84 306 THR A O 1
ATOM 2413 N N . GLY A 1 307 ? -22.266 -4.562 -18.797 1 37.28 307 GLY A N 1
ATOM 2414 C CA . GLY A 1 307 ? -23.188 -5.668 -19.047 1 37.28 307 GLY A CA 1
ATOM 2415 C C . GLY A 1 307 ? -24.188 -5.367 -20.141 1 37.28 307 GLY A C 1
ATOM 2416 O O . GLY A 1 307 ? -25 -6.223 -20.5 1 37.28 307 GLY A O 1
ATOM 2417 N N . ALA A 1 308 ? -24.469 -4.199 -20.703 1 29.03 308 ALA A N 1
ATOM 2418 C CA . ALA A 1 308 ? -25.391 -4.191 -21.844 1 29.03 308 ALA A CA 1
ATOM 2419 C C . ALA A 1 308 ? -24.672 -4.555 -23.141 1 29.03 308 ALA A C 1
ATOM 2421 O O . ALA A 1 308 ? -23.516 -4.145 -23.344 1 29.03 308 ALA A O 1
ATOM 2422 N N . MET B 1 1 ? 20.25 -35.125 16.562 1 53.88 1 MET B N 1
ATOM 2423 C CA . MET B 1 1 ? 18.984 -34.562 16.078 1 53.88 1 MET B CA 1
ATOM 2424 C C . MET B 1 1 ? 18.922 -34.562 14.555 1 53.88 1 MET B C 1
ATOM 2426 O O . MET B 1 1 ? 19.922 -34.25 13.898 1 53.88 1 MET B O 1
ATOM 2430 N N . GLU B 1 2 ? 17.969 -35.281 14.055 1 63.09 2 GLU B N 1
ATOM 2431 C CA . GLU B 1 2 ? 17.828 -35.469 12.609 1 63.09 2 GLU B CA 1
ATOM 2432 C C . GLU B 1 2 ? 17.328 -34.156 11.961 1 63.09 2 GLU B C 1
ATOM 2434 O O . GLU B 1 2 ? 16.625 -33.375 12.594 1 63.09 2 GLU B O 1
ATOM 2439 N N . LEU B 1 3 ? 17.812 -33.906 10.766 1 63.16 3 LEU B N 1
ATOM 2440 C CA . LEU B 1 3 ? 17.484 -32.719 9.984 1 63.16 3 LEU B CA 1
ATOM 2441 C C . LEU B 1 3 ? 15.992 -32.438 10.023 1 63.16 3 LEU B C 1
ATOM 2443 O O . LEU B 1 3 ? 15.578 -31.281 10.078 1 63.1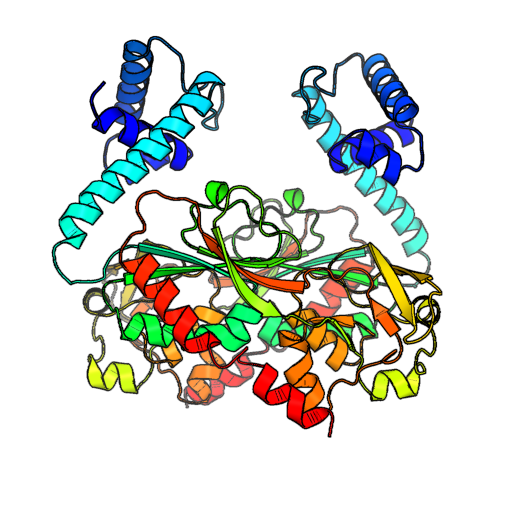6 3 LEU B O 1
ATOM 2447 N N . ASP B 1 4 ? 15.281 -33.406 10.117 1 74.19 4 ASP B N 1
ATOM 2448 C CA . ASP B 1 4 ? 13.82 -33.344 10.102 1 74.19 4 ASP B CA 1
ATOM 2449 C C . ASP B 1 4 ? 13.297 -32.625 11.336 1 74.19 4 ASP B C 1
ATOM 2451 O O . ASP B 1 4 ? 12.273 -31.938 11.273 1 74.19 4 ASP B O 1
ATOM 2455 N N . ALA B 1 5 ? 14.055 -32.75 12.422 1 77.19 5 ALA B N 1
ATOM 2456 C CA . ALA B 1 5 ? 13.617 -32.125 13.672 1 77.19 5 ALA B CA 1
ATOM 2457 C C . ALA B 1 5 ? 13.711 -30.594 13.586 1 77.19 5 ALA B C 1
ATOM 2459 O O . ALA B 1 5 ? 12.828 -29.891 14.07 1 77.19 5 ALA B O 1
ATOM 2460 N N . TYR B 1 6 ? 14.773 -30.125 13.008 1 76.38 6 TYR B N 1
ATOM 2461 C CA . TYR B 1 6 ? 14.953 -28.688 12.836 1 76.38 6 TYR B CA 1
ATOM 2462 C C . TYR B 1 6 ? 13.867 -28.094 11.945 1 76.38 6 TYR B C 1
ATOM 2464 O O . TYR B 1 6 ? 13.281 -27.062 12.266 1 76.38 6 TYR B O 1
ATOM 2472 N N . LEU B 1 7 ? 13.602 -28.828 10.859 1 79.81 7 LEU B N 1
ATOM 2473 C CA . LEU B 1 7 ? 12.602 -28.375 9.898 1 79.81 7 LEU B CA 1
ATOM 2474 C C . LEU B 1 7 ? 11.203 -28.422 10.516 1 79.81 7 LEU B C 1
ATOM 2476 O O . LEU B 1 7 ? 10.398 -27.516 10.297 1 79.81 7 LEU B O 1
ATOM 2480 N N . PHE B 1 8 ? 11 -29.438 11.266 1 82.94 8 PHE B N 1
ATOM 2481 C CA . PHE B 1 8 ? 9.727 -29.609 11.961 1 82.94 8 PHE B CA 1
ATOM 2482 C C . PHE B 1 8 ? 9.484 -28.469 12.945 1 82.94 8 PHE B C 1
ATOM 2484 O O . PHE B 1 8 ? 8.406 -27.875 12.945 1 82.94 8 PHE B O 1
ATOM 2491 N N . PHE B 1 9 ? 10.492 -28.141 13.719 1 86.56 9 PHE B N 1
ATOM 2492 C CA . PHE B 1 9 ? 10.344 -27.094 14.719 1 86.56 9 PHE B CA 1
ATOM 2493 C C . PHE B 1 9 ? 10.102 -25.734 14.055 1 86.56 9 PHE B C 1
ATOM 2495 O O . PHE B 1 9 ? 9.227 -24.984 14.484 1 86.56 9 PHE B O 1
ATOM 2502 N N . ALA B 1 10 ? 10.844 -25.484 13.102 1 83.62 10 ALA B N 1
ATOM 2503 C CA . ALA B 1 10 ? 10.664 -24.234 12.367 1 83.62 10 ALA B CA 1
ATOM 2504 C C . ALA B 1 10 ? 9.234 -24.109 11.844 1 83.62 10 ALA B C 1
ATOM 2506 O O . ALA B 1 10 ? 8.609 -23.047 11.961 1 83.62 10 ALA B O 1
ATOM 2507 N N . THR B 1 11 ? 8.68 -25.141 11.258 1 83.94 11 THR B N 1
ATOM 2508 C CA . THR B 1 11 ? 7.328 -25.172 10.703 1 83.94 11 THR B CA 1
ATOM 2509 C C . THR B 1 11 ? 6.293 -24.922 11.797 1 83.94 11 THR B C 1
ATOM 2511 O O . THR B 1 11 ? 5.336 -24.172 11.586 1 83.94 11 THR B O 1
ATOM 2514 N N . VAL B 1 12 ? 6.52 -25.516 12.93 1 86.44 12 VAL B N 1
ATOM 2515 C CA . VAL B 1 12 ? 5.582 -25.391 14.039 1 86.44 12 VAL B CA 1
ATOM 2516 C C . VAL B 1 12 ? 5.562 -23.938 14.531 1 86.44 12 VAL B C 1
ATOM 2518 O O . VAL B 1 12 ? 4.492 -23.359 14.734 1 86.44 12 VAL B O 1
ATOM 2521 N N . VAL B 1 13 ? 6.703 -23.375 14.672 1 84.75 13 VAL B N 1
ATOM 2522 C CA . VAL B 1 13 ? 6.801 -22.016 15.18 1 84.75 13 VAL B CA 1
ATOM 2523 C C . VAL B 1 13 ? 6.188 -21.031 14.18 1 84.75 13 VAL B C 1
ATOM 2525 O O . VAL B 1 13 ? 5.438 -20.141 14.562 1 84.75 13 VAL B O 1
ATOM 2528 N N . GLU B 1 14 ? 6.492 -21.281 12.992 1 79.69 14 GLU B N 1
ATOM 2529 C CA . GLU B 1 14 ? 6.016 -20.406 11.93 1 79.69 14 GLU B CA 1
ATOM 2530 C C . GLU B 1 14 ? 4.5 -20.5 11.773 1 79.69 14 GLU B C 1
ATOM 2532 O O . GLU B 1 14 ? 3.854 -19.547 11.336 1 79.69 14 GLU B O 1
ATOM 2537 N N . SER B 1 15 ? 3.922 -21.625 12.125 1 79.31 15 SER B N 1
ATOM 2538 C CA . SER B 1 15 ? 2.484 -21.859 12.023 1 79.31 15 SER B CA 1
ATOM 2539 C C . SER B 1 15 ? 1.73 -21.141 13.141 1 79.31 15 SER B C 1
ATOM 2541 O O . SER B 1 15 ? 0.51 -20.984 13.07 1 79.31 15 SER B O 1
ATOM 2543 N N . GLY B 1 16 ? 2.541 -20.734 14.086 1 79.56 16 GLY B N 1
ATOM 2544 C CA . GLY B 1 16 ? 2.006 -19.891 15.148 1 79.56 16 GLY B CA 1
ATOM 2545 C C . GLY B 1 16 ? 1.212 -20.688 16.188 1 79.56 16 GLY B C 1
ATOM 2546 O O . GLY B 1 16 ? 0.909 -20.172 17.266 1 79.56 16 GLY B O 1
ATOM 2547 N N . SER B 1 17 ? 0.634 -21.828 15.828 1 82.75 17 SER B N 1
ATOM 2548 C CA . SER B 1 17 ? -0.075 -22.719 16.75 1 82.75 17 SER B CA 1
ATOM 2549 C C . SER B 1 17 ? 0.141 -24.172 16.375 1 82.75 17 SER B C 1
ATOM 2551 O O . SER B 1 17 ? 0.469 -24.5 15.227 1 82.75 17 SER B O 1
ATOM 2553 N N . PHE B 1 18 ? -0.059 -25.047 17.406 1 84.81 18 PHE B N 1
ATOM 2554 C CA . PHE B 1 18 ? 0.085 -26.484 17.156 1 84.81 18 PHE B CA 1
ATOM 2555 C C . PHE B 1 18 ? -0.991 -26.984 16.203 1 84.81 18 PHE B C 1
ATOM 2557 O O . PHE B 1 18 ? -0.738 -27.859 15.383 1 84.81 18 PHE B O 1
ATOM 2564 N N . MET B 1 19 ? -2.061 -26.266 16.328 1 83.5 19 MET B N 1
ATOM 2565 C CA . MET B 1 19 ? -3.143 -26.641 15.43 1 83.5 19 MET B CA 1
ATOM 2566 C C . MET B 1 19 ? -2.801 -26.281 13.984 1 83.5 19 MET B C 1
ATOM 2568 O O . MET B 1 19 ? -2.936 -27.109 13.086 1 83.5 19 MET B O 1
ATOM 2572 N N . ASN B 1 20 ? -2.318 -25.188 13.766 1 81 20 ASN B N 1
ATOM 2573 C CA . ASN B 1 20 ? -1.938 -24.766 12.43 1 81 20 ASN B CA 1
ATOM 2574 C C . ASN B 1 20 ? -0.78 -25.594 11.883 1 81 20 ASN B C 1
ATOM 2576 O O . ASN B 1 20 ? -0.742 -25.891 10.688 1 81 20 ASN B O 1
ATOM 2580 N N . ALA B 1 21 ? 0.052 -25.875 12.75 1 85.69 21 ALA B N 1
ATOM 2581 C CA . ALA B 1 21 ? 1.186 -26.719 12.359 1 85.69 21 ALA B CA 1
ATOM 2582 C C . ALA B 1 21 ? 0.719 -28.094 11.922 1 85.69 21 ALA B C 1
ATOM 2584 O O . ALA B 1 21 ? 1.244 -28.656 10.953 1 85.69 21 ALA B O 1
ATOM 2585 N N . SER B 1 22 ? -0.233 -28.578 12.617 1 86.62 22 SER B N 1
ATOM 2586 C CA . SER B 1 22 ? -0.779 -29.891 12.273 1 86.62 22 SER B CA 1
ATOM 2587 C C . SER B 1 22 ? -1.373 -29.875 10.867 1 86.62 22 SER B C 1
ATOM 2589 O O . SER B 1 22 ? -1.171 -30.828 10.102 1 86.62 22 SER B O 1
ATOM 2591 N N . LEU B 1 23 ? -1.921 -28.875 10.531 1 77.56 23 LEU B N 1
ATOM 2592 C CA . LEU B 1 23 ? -2.531 -28.719 9.211 1 77.56 23 LEU B CA 1
ATOM 2593 C C . LEU B 1 23 ? -1.466 -28.594 8.133 1 77.56 23 LEU B C 1
ATOM 2595 O O . LEU B 1 23 ? -1.564 -29.234 7.078 1 77.56 23 LEU B O 1
ATOM 2599 N N . LYS B 1 24 ? -0.479 -27.922 8.477 1 78.44 24 LYS B N 1
ATOM 2600 C CA . LYS B 1 24 ? 0.594 -27.672 7.52 1 78.44 24 LYS B CA 1
ATOM 2601 C C . LYS B 1 24 ? 1.432 -28.922 7.297 1 78.44 24 LYS B C 1
ATOM 2603 O O . LYS B 1 24 ? 1.865 -29.203 6.176 1 78.44 24 LYS B O 1
ATOM 2608 N N . LEU B 1 25 ? 1.536 -29.688 8.281 1 78.38 25 LEU B N 1
ATOM 2609 C CA . LEU B 1 25 ? 2.416 -30.859 8.25 1 78.38 25 LEU B CA 1
ATOM 2610 C C . LEU B 1 25 ? 1.638 -32.125 7.895 1 78.38 25 LEU B C 1
ATOM 2612 O O . LEU B 1 25 ? 2.232 -33.125 7.559 1 78.38 25 LEU B O 1
ATOM 2616 N N . GLY B 1 26 ? 0.323 -31.969 7.945 1 78.25 26 GLY B N 1
ATOM 2617 C CA . GLY B 1 26 ? -0.506 -33.125 7.637 1 78.25 26 GL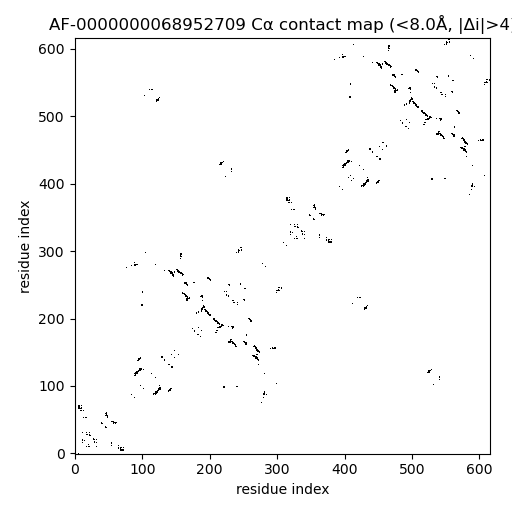Y B CA 1
ATOM 2618 C C . GLY B 1 26 ? -0.449 -34.219 8.703 1 78.25 26 GLY B C 1
ATOM 2619 O O . GLY B 1 26 ? -0.493 -35.406 8.391 1 78.25 26 GLY B O 1
ATOM 2620 N N . ILE B 1 27 ? -0.189 -33.812 9.867 1 81.75 27 ILE B N 1
ATOM 2621 C CA . ILE B 1 27 ? -0.142 -34.75 10.977 1 81.75 27 ILE B CA 1
ATOM 2622 C C . ILE B 1 27 ? -1.06 -34.281 12.102 1 81.75 27 ILE B C 1
ATOM 2624 O O . ILE B 1 27 ? -1.478 -33.125 12.125 1 81.75 27 ILE B O 1
ATOM 2628 N N . ASP B 1 28 ? -1.468 -35.156 12.922 1 82.69 28 ASP B N 1
ATOM 2629 C CA . ASP B 1 28 ? -2.373 -34.875 14.031 1 82.69 28 ASP B CA 1
ATOM 2630 C C . ASP B 1 28 ? -1.713 -33.938 15.039 1 82.69 28 ASP B C 1
ATOM 2632 O O . ASP B 1 28 ? -0.5 -34 15.25 1 82.69 28 ASP B O 1
ATOM 2636 N N . ARG B 1 29 ? -2.48 -33.156 15.672 1 87.75 29 ARG B N 1
ATOM 2637 C CA . ARG B 1 29 ? -2.012 -32.188 16.672 1 87.75 29 ARG B CA 1
ATOM 2638 C C . ARG B 1 29 ? -1.271 -32.906 17.797 1 87.75 29 ARG B C 1
ATOM 2640 O O . ARG B 1 29 ? -0.276 -32.406 18.312 1 87.75 29 ARG B O 1
ATOM 2647 N N . SER B 1 30 ? -1.834 -34 18.156 1 88.5 30 SER B N 1
ATOM 2648 C CA . SER B 1 30 ? -1.193 -34.781 19.203 1 88.5 30 SER B CA 1
ATOM 2649 C C . SER B 1 30 ? 0.217 -35.219 18.797 1 88.5 30 SER B C 1
ATOM 2651 O O . SER B 1 30 ? 1.124 -35.25 19.641 1 88.5 30 SER B O 1
ATOM 2653 N N . ASN B 1 31 ? 0.35 -35.5 17.578 1 87.31 31 ASN B N 1
ATOM 2654 C CA . ASN B 1 31 ? 1.666 -35.844 17.047 1 87.31 31 ASN B CA 1
ATOM 2655 C C . ASN B 1 31 ? 2.611 -34.656 17.062 1 87.31 31 ASN B C 1
ATOM 2657 O O . ASN B 1 31 ? 3.791 -34.781 17.391 1 87.31 31 ASN B O 1
ATOM 2661 N N . VAL B 1 32 ? 2.059 -33.531 16.719 1 89.25 32 VAL B N 1
ATOM 2662 C CA . VAL B 1 32 ? 2.861 -32.312 16.766 1 89.25 32 VAL B CA 1
ATOM 2663 C C . VAL B 1 32 ? 3.379 -32.094 18.172 1 89.25 32 VAL B C 1
ATOM 2665 O O . VAL B 1 32 ? 4.57 -31.828 18.375 1 89.25 32 VAL B O 1
ATOM 2668 N N . SER B 1 33 ? 2.504 -32.188 19.141 1 88.12 33 SER B N 1
ATOM 2669 C CA . SER B 1 33 ? 2.848 -31.984 20.547 1 88.12 33 SER B CA 1
ATOM 2670 C C . SER B 1 33 ? 3.893 -33 21.016 1 88.12 33 SER B C 1
ATOM 2672 O O . SER B 1 33 ? 4.863 -32.625 21.672 1 88.12 33 SER B O 1
ATOM 2674 N N . ARG B 1 34 ? 3.668 -34.188 20.641 1 87.44 34 ARG B N 1
ATOM 2675 C CA . ARG B 1 34 ? 4.586 -35.25 21.031 1 87.44 34 ARG B CA 1
ATOM 2676 C C . ARG B 1 34 ? 5.977 -35 20.438 1 87.44 34 ARG B C 1
ATOM 2678 O O . ARG B 1 34 ? 6.984 -35.188 21.125 1 87.44 34 ARG B O 1
ATOM 2685 N N . ARG B 1 35 ? 6 -34.594 19.219 1 86.94 35 ARG B N 1
ATOM 2686 C CA . ARG B 1 35 ? 7.273 -34.375 18.531 1 86.94 35 ARG B CA 1
ATOM 2687 C C . ARG B 1 35 ? 8.008 -33.188 19.141 1 86.94 35 ARG B C 1
ATOM 2689 O O . ARG B 1 35 ? 9.234 -33.188 19.25 1 86.94 35 ARG B O 1
ATOM 2696 N N . ILE B 1 36 ? 7.242 -32.219 19.531 1 89.19 36 ILE B N 1
ATOM 2697 C CA . ILE B 1 36 ? 7.848 -31.078 20.172 1 89.19 36 ILE B CA 1
ATOM 2698 C C . ILE B 1 36 ? 8.43 -31.484 21.531 1 89.19 36 ILE B C 1
ATOM 2700 O O . ILE B 1 36 ? 9.547 -31.109 21.875 1 89.19 36 ILE B O 1
ATOM 2704 N N . ARG B 1 37 ? 7.691 -32.219 22.25 1 86.69 37 ARG B N 1
ATOM 2705 C CA . ARG B 1 37 ? 8.172 -32.719 23.531 1 86.69 37 ARG B CA 1
ATOM 2706 C C . ARG B 1 37 ? 9.422 -33.562 23.359 1 86.69 37 ARG B C 1
ATOM 2708 O O . ARG B 1 37 ? 10.367 -33.438 24.156 1 86.69 37 ARG B O 1
ATOM 2715 N N . LYS B 1 38 ? 9.344 -34.406 22.406 1 85.94 38 LYS B N 1
ATOM 2716 C CA . LYS B 1 38 ? 10.516 -35.219 22.125 1 85.94 38 LYS B CA 1
ATOM 2717 C C . LYS B 1 38 ? 11.727 -34.344 21.781 1 85.94 38 LYS B C 1
ATOM 2719 O O . LYS B 1 38 ? 12.836 -34.594 22.266 1 85.94 38 LYS B O 1
ATOM 2724 N N . LEU B 1 39 ? 11.484 -33.375 20.938 1 85.25 39 LEU B N 1
ATOM 2725 C CA . LEU B 1 39 ? 12.547 -32.438 20.562 1 85.25 39 LEU B CA 1
ATOM 2726 C C . LEU B 1 39 ? 13.117 -31.734 21.781 1 85.25 39 LEU B C 1
ATOM 2728 O O . LEU B 1 39 ? 14.336 -31.609 21.922 1 85.25 39 LEU B O 1
ATOM 2732 N N . GLU B 1 40 ? 12.25 -31.328 22.641 1 87.94 40 GLU B N 1
ATOM 2733 C CA . GLU B 1 40 ? 12.672 -30.641 23.859 1 87.94 40 GLU B CA 1
ATOM 2734 C C . GLU B 1 40 ? 13.477 -31.578 24.766 1 87.94 40 GLU B C 1
ATOM 2736 O O . GLU B 1 40 ? 14.461 -31.172 25.375 1 87.94 40 GLU B O 1
ATOM 2741 N N . ARG B 1 41 ? 13.086 -32.812 24.812 1 81.81 41 ARG B N 1
ATOM 2742 C CA . ARG B 1 41 ? 13.82 -33.812 25.578 1 81.81 41 ARG B CA 1
ATOM 2743 C C . ARG B 1 41 ? 15.195 -34.062 24.969 1 81.81 41 ARG B C 1
ATOM 2745 O O . ARG B 1 41 ? 16.188 -34.156 25.688 1 81.81 41 ARG B O 1
ATOM 2752 N N . ASP B 1 42 ? 15.211 -34.156 23.672 1 79.88 42 ASP B N 1
ATOM 2753 C CA . ASP B 1 42 ? 16.453 -34.438 22.969 1 79.88 42 ASP B CA 1
ATOM 2754 C C . ASP B 1 42 ? 17.469 -33.312 23.188 1 79.88 42 ASP B C 1
ATOM 2756 O O . ASP B 1 42 ? 18.672 -33.562 23.297 1 79.88 42 ASP B O 1
ATOM 2760 N N . VAL B 1 43 ? 16.891 -32.094 23.203 1 79.25 43 VAL B N 1
ATOM 2761 C CA . VAL B 1 43 ? 17.781 -30.938 23.312 1 79.25 43 VAL B CA 1
ATOM 2762 C C . VAL B 1 43 ? 17.906 -30.516 24.766 1 79.25 43 VAL B C 1
ATOM 2764 O O . VAL B 1 43 ? 18.641 -29.578 25.094 1 79.25 43 VAL B O 1
ATOM 2767 N N . GLU B 1 44 ? 17.25 -31.203 25.594 1 81.5 44 GLU B N 1
ATOM 2768 C CA . GLU B 1 44 ? 17.25 -31 27.047 1 81.5 44 GLU B CA 1
ATOM 2769 C C . GLU B 1 44 ? 16.953 -29.547 27.406 1 81.5 44 GLU B C 1
ATOM 2771 O O . GLU B 1 44 ? 17.625 -28.969 28.25 1 81.5 44 GLU B O 1
ATOM 2776 N N . ALA B 1 45 ? 16.109 -28.984 26.703 1 83.31 45 ALA B N 1
ATOM 2777 C CA . ALA B 1 45 ? 15.648 -27.609 26.953 1 83.31 45 ALA B CA 1
ATOM 2778 C C . ALA B 1 45 ? 14.18 -27.453 26.578 1 83.31 45 ALA B C 1
ATOM 2780 O O . ALA B 1 45 ? 13.711 -28.094 25.625 1 83.31 45 ALA B O 1
ATOM 2781 N N . GLN B 1 46 ? 13.453 -26.625 27.312 1 86.38 46 GLN B N 1
ATOM 2782 C CA . GLN B 1 46 ? 12.102 -26.25 26.906 1 86.38 46 GLN B CA 1
ATOM 2783 C C . GLN B 1 46 ? 12.125 -25.172 25.844 1 86.38 46 GLN B C 1
ATOM 2785 O O . GLN B 1 46 ? 12.727 -24.109 26.031 1 86.38 46 GLN B O 1
ATOM 2790 N N . LEU B 1 47 ? 11.516 -25.516 24.734 1 88.44 47 LEU B N 1
ATOM 2791 C CA . LEU B 1 47 ? 11.555 -24.594 23.609 1 88.44 47 LEU B CA 1
ATOM 2792 C C . LEU B 1 47 ? 10.273 -23.781 23.531 1 88.44 47 LEU B C 1
ATOM 2794 O O . LEU B 1 47 ? 10.297 -22.609 23.109 1 88.44 47 LEU B O 1
ATOM 2798 N N . VAL B 1 48 ? 9.156 -24.406 23.891 1 88.31 48 VAL B N 1
ATOM 2799 C CA . VAL B 1 48 ? 7.844 -23.766 23.797 1 88.31 48 VAL B CA 1
ATOM 2800 C C . VAL B 1 48 ? 7.266 -23.578 25.188 1 88.31 48 VAL B C 1
ATOM 2802 O O . VAL B 1 48 ? 7.344 -24.469 26.031 1 88.31 48 VAL B O 1
ATOM 2805 N N . ARG B 1 49 ? 6.773 -22.312 25.406 1 81.19 49 ARG B N 1
ATOM 2806 C CA . ARG B 1 49 ? 6.195 -22.047 26.719 1 81.19 49 ARG B CA 1
ATOM 2807 C C . ARG B 1 49 ? 4.863 -22.766 26.891 1 81.19 49 ARG B C 1
ATOM 2809 O O . ARG B 1 49 ? 4.055 -22.812 25.969 1 81.19 49 ARG B O 1
ATOM 2816 N N . ARG B 1 50 ? 4.637 -23.547 27.938 1 68.81 50 ARG B N 1
ATOM 2817 C CA . ARG B 1 50 ? 3.484 -24.406 28.219 1 68.81 50 ARG B CA 1
ATOM 2818 C C . ARG B 1 50 ? 2.266 -23.578 28.609 1 68.81 50 ARG B C 1
ATOM 2820 O O . ARG B 1 50 ? 1.134 -24.062 28.547 1 68.81 50 ARG B O 1
ATOM 2827 N N . SER B 1 51 ? 2.395 -22.469 28.984 1 57.22 51 SER B N 1
ATOM 2828 C CA . SER B 1 51 ? 1.336 -21.906 29.812 1 57.22 51 SER B CA 1
ATOM 2829 C C . SER B 1 51 ? 0.253 -21.266 28.953 1 57.22 51 SER B C 1
ATOM 2831 O O . SER B 1 51 ? -0.842 -20.969 29.438 1 57.22 51 SER B O 1
ATOM 2833 N N . THR B 1 52 ? 0.43 -20.734 27.703 1 51.72 52 THR B N 1
ATOM 2834 C CA . THR B 1 52 ? -0.533 -19.75 27.219 1 51.72 52 THR B CA 1
ATOM 2835 C C . THR B 1 52 ? -1.313 -20.297 26.031 1 51.72 52 THR B C 1
ATOM 2837 O O . THR B 1 52 ? -0.897 -21.281 25.406 1 51.72 52 THR B O 1
ATOM 2840 N N . ARG B 1 53 ? -2.555 -19.75 25.734 1 56.34 53 ARG B N 1
ATOM 2841 C CA . ARG B 1 53 ? -3.467 -19.984 24.625 1 56.34 53 ARG B CA 1
ATOM 2842 C C . ARG B 1 53 ? -2.771 -19.734 23.297 1 56.34 53 ARG B C 1
ATOM 2844 O O . ARG B 1 53 ? -3.223 -20.219 22.25 1 56.34 53 ARG B O 1
ATOM 2851 N N . ARG B 1 54 ? -1.769 -18.953 23.344 1 61.28 54 ARG B N 1
ATOM 2852 C CA . ARG B 1 54 ? -0.985 -18.719 22.141 1 61.28 54 ARG B CA 1
ATOM 2853 C C . ARG B 1 54 ? 0.422 -19.297 22.281 1 61.28 54 ARG B C 1
ATOM 2855 O O . ARG B 1 54 ? 1.03 -19.203 23.344 1 61.28 54 ARG B O 1
ATOM 2862 N N . MET B 1 55 ? 0.919 -20 21.297 1 73.94 55 MET B N 1
ATOM 2863 C CA . MET B 1 55 ? 2.258 -20.578 21.266 1 73.94 55 MET B CA 1
ATOM 2864 C C . MET B 1 55 ? 3.326 -19.484 21.391 1 73.94 55 MET B C 1
ATOM 2866 O O . MET B 1 55 ? 3.307 -18.516 20.641 1 73.94 55 MET B O 1
ATOM 2870 N N . SER B 1 56 ? 4.031 -19.516 22.531 1 81.81 56 SER B N 1
ATOM 2871 C CA . SER B 1 56 ? 5.188 -18.641 22.688 1 81.81 56 SER B CA 1
ATOM 2872 C C . SER B 1 56 ? 6.457 -19.453 22.953 1 81.81 56 SER B C 1
ATOM 2874 O O . SER B 1 56 ? 6.391 -20.578 23.438 1 81.81 56 SER B O 1
ATOM 2876 N N . LEU B 1 57 ? 7.57 -18.844 22.5 1 84.25 57 LEU B N 1
ATOM 2877 C CA . LEU B 1 57 ? 8.859 -19.516 22.609 1 84.25 57 LEU B CA 1
ATOM 2878 C C . LEU B 1 57 ? 9.602 -19.062 23.859 1 84.25 57 LEU B C 1
ATOM 2880 O O . LEU B 1 57 ? 9.445 -17.922 24.312 1 84.25 57 LEU B O 1
ATOM 2884 N N . THR B 1 58 ? 10.352 -19.984 24.5 1 80.88 58 THR B N 1
ATOM 2885 C CA . THR B 1 58 ? 11.352 -19.609 25.484 1 80.88 58 THR B CA 1
ATOM 2886 C C . THR B 1 58 ? 12.523 -18.891 24.828 1 80.88 58 THR B C 1
ATOM 2888 O O . THR B 1 58 ? 12.602 -18.828 23.594 1 80.88 58 THR B O 1
ATOM 2891 N N . GLU B 1 59 ? 13.383 -18.328 25.625 1 77.06 59 GLU B N 1
ATOM 2892 C CA . GLU B 1 59 ? 14.578 -17.688 25.094 1 77.06 59 GLU B CA 1
ATOM 2893 C C . GLU B 1 59 ? 15.398 -18.656 24.25 1 77.06 59 GLU B C 1
ATOM 2895 O O . GLU B 1 59 ? 15.836 -18.312 23.141 1 77.06 59 GLU B O 1
ATOM 2900 N N . ILE B 1 60 ? 15.547 -19.781 24.812 1 79.81 60 ILE B N 1
ATOM 2901 C CA . ILE B 1 60 ? 16.297 -20.797 24.094 1 79.81 60 ILE B CA 1
ATOM 2902 C C . ILE B 1 60 ? 15.5 -21.266 22.875 1 79.81 60 ILE B C 1
ATOM 2904 O O . ILE B 1 60 ? 16.078 -21.594 21.828 1 79.81 60 ILE B O 1
ATOM 2908 N N . GLY B 1 61 ? 14.195 -21.25 23.016 1 84.19 61 GLY B N 1
ATOM 2909 C CA . GLY B 1 61 ? 13.336 -21.562 21.891 1 84.19 61 GLY B CA 1
ATOM 2910 C C . GLY B 1 61 ? 13.477 -20.594 20.734 1 84.19 61 GLY B C 1
ATOM 2911 O O . GLY B 1 61 ? 13.516 -21 19.578 1 84.19 61 GLY B O 1
ATOM 2912 N N . GLU B 1 62 ? 13.633 -19.422 21.047 1 80.62 62 GLU B N 1
ATOM 2913 C CA . GLU B 1 62 ? 13.812 -18.391 20.031 1 80.62 62 GLU B CA 1
ATOM 2914 C C . GLU B 1 62 ? 15.156 -18.531 19.328 1 80.62 62 GLU B C 1
ATOM 2916 O O . GLU B 1 62 ? 15.227 -18.422 18.094 1 80.62 62 GLU B O 1
ATOM 2921 N N . ALA B 1 63 ? 16.141 -18.781 20.125 1 78.56 63 ALA B N 1
ATOM 2922 C CA . ALA B 1 63 ? 17.484 -19 19.562 1 78.56 63 ALA B CA 1
ATOM 2923 C C . ALA B 1 63 ? 17.516 -20.234 18.688 1 78.56 63 ALA B C 1
ATOM 2925 O O . ALA B 1 63 ? 18.109 -20.234 17.609 1 78.56 63 ALA B O 1
ATOM 2926 N N . PHE B 1 64 ? 16.891 -21.266 19.234 1 81.31 64 PHE B N 1
ATOM 2927 C CA . PHE B 1 64 ? 16.844 -22.5 18.469 1 81.31 64 PHE B CA 1
ATOM 2928 C C . PHE B 1 64 ? 16.062 -22.328 17.172 1 81.31 64 PHE B C 1
ATOM 2930 O O . PHE B 1 64 ? 16.484 -22.812 16.125 1 81.31 64 PHE B O 1
ATOM 2937 N N . TYR B 1 65 ? 14.984 -21.594 17.266 1 83.25 65 TYR B N 1
ATOM 2938 C CA . TYR B 1 65 ? 14.203 -21.328 16.062 1 83.25 65 TYR B CA 1
ATOM 2939 C C . TYR B 1 65 ? 15.039 -20.562 15.039 1 83.25 65 TYR B C 1
ATOM 2941 O O . TYR B 1 65 ? 14.984 -20.859 13.844 1 83.25 65 TYR B O 1
ATOM 2949 N N . ALA B 1 66 ? 15.789 -19.656 15.43 1 77.69 66 ALA B N 1
ATOM 2950 C CA . ALA B 1 66 ? 16.641 -18.891 14.523 1 77.69 66 ALA B CA 1
ATOM 2951 C C . ALA B 1 66 ? 17.594 -19.812 13.766 1 77.69 66 ALA B C 1
ATOM 2953 O O . ALA B 1 66 ? 17.781 -19.656 12.555 1 77.69 66 ALA B O 1
ATOM 2954 N N . GLN B 1 67 ? 18.094 -20.75 14.508 1 73.81 67 GLN B N 1
ATOM 2955 C CA . GLN B 1 67 ? 19 -21.703 13.883 1 73.81 67 GLN B CA 1
ATOM 2956 C C . GLN B 1 67 ? 18.25 -22.656 12.953 1 73.81 67 GLN B C 1
ATOM 2958 O O . GLN B 1 67 ? 18.734 -23 11.883 1 73.81 67 GLN B O 1
ATOM 2963 N N . CYS B 1 68 ? 17.062 -23.078 13.406 1 77.75 68 CYS B N 1
ATOM 2964 C CA . CYS B 1 68 ? 16.25 -23.953 12.57 1 77.75 68 CYS B CA 1
ATOM 2965 C C . CYS B 1 68 ? 15.875 -23.281 11.258 1 77.75 68 CYS B C 1
ATOM 2967 O O . CYS B 1 68 ? 15.875 -23.906 10.203 1 77.75 68 CYS B O 1
ATOM 2969 N N . ALA B 1 69 ? 15.617 -22.062 11.406 1 74 69 ALA B N 1
ATOM 2970 C CA . ALA B 1 69 ? 15.258 -21.281 10.219 1 74 69 ALA B CA 1
ATOM 2971 C C . ALA B 1 69 ? 16.422 -21.203 9.242 1 74 69 ALA B C 1
ATOM 2973 O O . ALA B 1 69 ? 16.234 -21.328 8.031 1 74 69 ALA B O 1
ATOM 2974 N N . VAL B 1 70 ? 17.578 -21.172 9.742 1 65.75 70 VAL B N 1
ATOM 2975 C CA . VAL B 1 70 ? 18.797 -21.172 8.922 1 65.75 70 VAL B CA 1
ATOM 2976 C C . VAL B 1 70 ? 18.953 -22.531 8.25 1 65.75 70 VAL B C 1
ATOM 2978 O O . VAL B 1 70 ? 19.219 -22.609 7.051 1 65.75 70 VAL B O 1
ATOM 2981 N N . ILE B 1 71 ? 18.781 -23.562 9.031 1 63.72 71 ILE B N 1
ATOM 2982 C CA . ILE B 1 71 ? 18.938 -24.922 8.523 1 63.72 71 ILE B CA 1
ATOM 2983 C C . ILE B 1 71 ? 17.891 -25.188 7.43 1 63.72 71 ILE B C 1
ATOM 2985 O O . ILE B 1 71 ? 18.219 -25.734 6.375 1 63.72 71 ILE B O 1
ATOM 2989 N N . ARG B 1 72 ? 16.719 -24.766 7.758 1 67.31 72 ARG B N 1
ATOM 2990 C CA . ARG B 1 72 ? 15.68 -24.922 6.754 1 67.31 72 ARG B CA 1
ATOM 2991 C C . ARG B 1 72 ? 16.047 -24.203 5.465 1 67.31 72 ARG B C 1
ATOM 2993 O O . ARG B 1 72 ? 15.875 -24.75 4.371 1 67.31 72 ARG B O 1
ATOM 3000 N N . ALA B 1 73 ? 16.516 -23.109 5.598 1 63.06 73 ALA B N 1
ATOM 3001 C CA . ALA B 1 73 ? 16.938 -22.344 4.434 1 63.06 73 ALA B CA 1
ATOM 3002 C C . ALA B 1 73 ? 18.062 -23.031 3.676 1 63.06 73 ALA B C 1
ATOM 3004 O O . ALA B 1 73 ? 18.062 -23.062 2.443 1 63.06 73 ALA B O 1
ATOM 3005 N N . GLU B 1 74 ? 18.906 -23.672 4.438 1 58.56 74 GLU B N 1
ATOM 3006 C CA . GLU B 1 74 ? 20.016 -24.391 3.83 1 58.56 74 GLU B CA 1
ATOM 3007 C C . GLU B 1 74 ? 19.531 -25.656 3.135 1 58.56 74 GLU B C 1
ATOM 3009 O O . GLU B 1 74 ? 20.047 -26.016 2.066 1 58.56 74 GLU B O 1
ATOM 3014 N N . VAL B 1 75 ? 18.672 -26.359 3.734 1 58.88 75 VAL B N 1
ATOM 3015 C CA . VAL B 1 75 ? 18.125 -27.562 3.123 1 58.88 75 VAL B CA 1
ATOM 3016 C C . VAL B 1 75 ? 17.391 -27.203 1.838 1 58.88 75 VAL B C 1
ATOM 3018 O O . VAL B 1 75 ? 17.547 -27.859 0.814 1 58.88 75 VAL B O 1
ATOM 3021 N N . GLU B 1 76 ? 16.609 -26.219 2.01 1 57.97 76 GLU B N 1
ATOM 3022 C CA . GLU B 1 76 ? 15.891 -25.766 0.823 1 57.97 76 GLU B CA 1
ATOM 3023 C C . GLU B 1 76 ? 16.859 -25.328 -0.271 1 57.97 76 GLU B C 1
ATOM 3025 O O . GLU B 1 76 ? 16.641 -25.609 -1.451 1 57.97 76 GLU B O 1
ATOM 3030 N N . ARG B 1 77 ? 17.891 -24.812 0.221 1 54.56 77 ARG B N 1
ATOM 3031 C CA . ARG B 1 77 ? 18.953 -24.391 -0.683 1 54.56 77 ARG B CA 1
ATOM 3032 C C . ARG B 1 77 ? 19.625 -25.594 -1.327 1 54.56 77 ARG B C 1
ATOM 3034 O O . ARG B 1 77 ? 19.938 -25.578 -2.52 1 54.56 77 ARG B O 1
ATOM 3041 N N . ALA B 1 78 ? 19.938 -26.562 -0.56 1 53.72 78 ALA B N 1
ATOM 3042 C CA . ALA B 1 78 ? 20.547 -27.781 -1.074 1 53.72 78 ALA B CA 1
ATOM 3043 C C . ALA B 1 78 ? 19.641 -28.469 -2.088 1 53.72 78 ALA B C 1
ATOM 3045 O O . ALA B 1 78 ? 20.094 -28.953 -3.125 1 53.72 78 ALA B O 1
ATOM 3046 N N . ASP B 1 79 ? 18.484 -28.531 -1.691 1 50.84 79 ASP B N 1
ATOM 3047 C CA . ASP B 1 79 ? 17.516 -29.094 -2.629 1 50.84 79 ASP 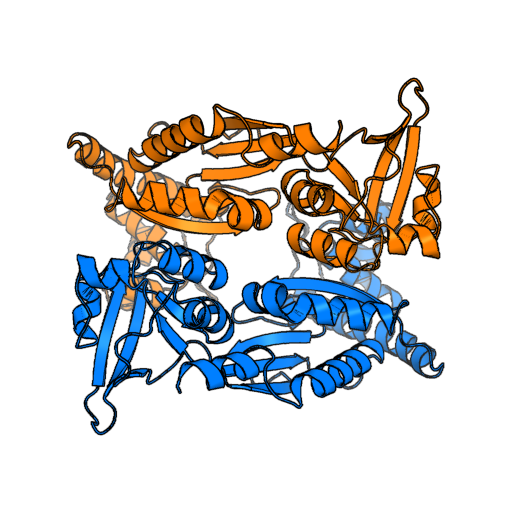B CA 1
ATOM 3048 C C . ASP B 1 79 ? 17.469 -28.297 -3.926 1 50.84 79 ASP B C 1
ATOM 3050 O O . ASP B 1 79 ? 17.375 -28.859 -5.016 1 50.84 79 ASP B O 1
ATOM 3054 N N . GLU B 1 80 ? 17.562 -27.031 -3.641 1 48.53 80 GLU B N 1
ATOM 3055 C CA . GLU B 1 80 ? 17.562 -26.125 -4.789 1 48.53 80 GLU B CA 1
ATOM 3056 C C . GLU B 1 80 ? 18.844 -26.297 -5.613 1 48.53 80 GLU B C 1
ATOM 3058 O O . GLU B 1 80 ? 18.797 -26.25 -6.844 1 48.53 80 GLU B O 1
ATOM 3063 N N . LEU B 1 81 ? 19.922 -26.453 -4.918 1 45.69 81 LEU B N 1
ATOM 3064 C CA . LEU B 1 81 ? 21.188 -26.734 -5.605 1 45.69 81 LEU B CA 1
ATOM 3065 C C . LEU B 1 81 ? 21.078 -28 -6.449 1 45.69 81 LEU B C 1
ATOM 3067 O O . LEU B 1 81 ? 21.594 -28.047 -7.562 1 45.69 81 LEU B O 1
ATOM 3071 N N . LEU B 1 82 ? 20.609 -28.922 -5.855 1 44.16 82 LEU B N 1
ATOM 3072 C CA . LEU B 1 82 ? 20.422 -30.125 -6.648 1 44.16 82 LEU B CA 1
ATOM 3073 C C . LEU B 1 82 ? 19.547 -29.844 -7.867 1 44.16 82 LEU B C 1
ATOM 3075 O O . LEU B 1 82 ? 19.75 -30.438 -8.93 1 44.16 82 LEU B O 1
ATOM 3079 N N . HIS B 1 83 ? 18.609 -28.984 -7.57 1 43.56 83 HIS B N 1
ATOM 3080 C CA . HIS B 1 83 ? 17.75 -28.609 -8.695 1 43.56 83 HIS B CA 1
ATOM 3081 C C . HIS B 1 83 ? 18.453 -27.594 -9.586 1 43.56 83 HIS B C 1
ATOM 3083 O O . HIS B 1 83 ? 18.062 -27.391 -10.742 1 43.56 83 HIS B O 1
ATOM 3089 N N . THR B 1 84 ? 19.281 -26.812 -9.023 1 41.53 84 THR B N 1
ATOM 3090 C CA . THR B 1 84 ? 20.031 -25.859 -9.82 1 41.53 84 THR B CA 1
ATOM 3091 C C . THR B 1 84 ? 20.844 -26.562 -10.898 1 41.53 84 THR B C 1
ATOM 3093 O O . THR B 1 84 ? 21.234 -25.953 -11.891 1 41.53 84 THR B O 1
ATOM 3096 N N . PHE B 1 85 ? 21.438 -27.656 -10.633 1 39.22 85 PHE B N 1
ATOM 3097 C CA . PHE B 1 85 ? 22.172 -28.203 -11.773 1 39.22 85 PHE B CA 1
ATOM 3098 C C . PHE B 1 85 ? 21.25 -28.344 -12.977 1 39.22 85 PHE B C 1
ATOM 3100 O O . PHE B 1 85 ? 21.719 -28.438 -14.117 1 39.22 85 PHE B O 1
ATOM 3107 N N . GLY B 1 86 ? 20.062 -28.797 -12.875 1 41.59 86 GLY B N 1
ATOM 3108 C CA . GLY B 1 86 ? 19.234 -28.734 -14.078 1 41.59 86 GLY B CA 1
ATOM 3109 C C . GLY B 1 86 ? 18.719 -27.344 -14.359 1 41.59 86 GLY B C 1
ATOM 3110 O O . GLY B 1 86 ? 18.578 -26.516 -13.445 1 41.59 86 GLY B O 1
ATOM 3111 N N . THR B 1 87 ? 18.969 -26.562 -15.562 1 50.03 87 THR B N 1
ATOM 3112 C CA . THR B 1 87 ? 18.781 -25.312 -16.281 1 50.03 87 THR B CA 1
ATOM 3113 C C . THR B 1 87 ? 17.438 -24.688 -15.93 1 50.03 87 THR B C 1
ATOM 3115 O O . THR B 1 87 ? 17.094 -23.609 -16.422 1 50.03 87 THR B O 1
ATOM 3118 N N . SER B 1 88 ? 16.484 -25.25 -15.25 1 66.81 88 SER B N 1
ATOM 3119 C CA . SER B 1 88 ? 15.125 -24.703 -15.227 1 66.81 88 SER B CA 1
ATOM 3120 C C . SER B 1 88 ? 14.938 -23.734 -14.07 1 66.81 88 SER B C 1
ATOM 3122 O O . SER B 1 88 ? 15.133 -24.109 -12.906 1 66.81 88 SER B O 1
ATOM 3124 N N . ILE B 1 89 ? 15.062 -22.438 -14.172 1 83.81 89 ILE B N 1
ATOM 3125 C CA . ILE B 1 89 ? 14.758 -21.359 -13.234 1 83.81 89 ILE B CA 1
ATOM 3126 C C . ILE B 1 89 ? 13.328 -21.5 -12.719 1 83.81 89 ILE B C 1
ATOM 3128 O O . ILE B 1 89 ? 12.367 -21.375 -13.484 1 83.81 89 ILE B O 1
ATOM 3132 N N . ARG B 1 90 ? 13.305 -22 -11.43 1 85.12 90 ARG B N 1
ATOM 3133 C CA . ARG B 1 90 ? 12 -22.234 -10.812 1 85.12 90 ARG B CA 1
ATOM 3134 C C . ARG B 1 90 ? 12.047 -21.984 -9.312 1 85.12 90 ARG B C 1
ATOM 3136 O O . ARG B 1 90 ? 13.125 -21.797 -8.742 1 85.12 90 ARG B O 1
ATOM 3143 N N . GLY B 1 91 ? 10.844 -21.891 -8.641 1 86.19 91 GLY B N 1
ATOM 3144 C CA . GLY B 1 91 ? 10.773 -21.766 -7.191 1 86.19 91 GLY B CA 1
ATOM 3145 C C . GLY B 1 91 ? 10.219 -20.438 -6.73 1 86.19 91 GLY B C 1
ATOM 3146 O O . GLY B 1 91 ? 9.891 -19.578 -7.551 1 86.19 91 GLY B O 1
ATOM 3147 N N . PRO B 1 92 ? 10.141 -20.344 -5.395 1 88.81 92 PRO B N 1
ATOM 3148 C CA . PRO B 1 92 ? 9.555 -19.125 -4.836 1 88.81 92 PRO B CA 1
ATOM 3149 C C . PRO B 1 92 ? 10.531 -17.953 -4.82 1 88.81 92 PRO B C 1
ATOM 3151 O O . PRO B 1 92 ? 11.734 -18.156 -4.605 1 88.81 92 PRO B O 1
ATOM 3154 N N . LEU B 1 93 ? 10.078 -16.844 -5.137 1 91.81 93 LEU B N 1
ATOM 3155 C CA . LEU B 1 93 ? 10.812 -15.586 -5.074 1 91.81 93 LEU B CA 1
ATOM 3156 C C . LEU B 1 93 ? 9.977 -14.516 -4.379 1 91.81 93 LEU B C 1
ATOM 3158 O O . LEU B 1 93 ? 8.891 -14.164 -4.844 1 91.81 93 LEU B O 1
ATOM 3162 N N . ARG B 1 94 ? 10.484 -14.031 -3.242 1 92.62 94 ARG B N 1
ATOM 3163 C CA . ARG B 1 94 ? 9.773 -13.023 -2.463 1 92.62 94 ARG B CA 1
ATOM 3164 C C . ARG B 1 94 ? 10.453 -11.664 -2.594 1 92.62 94 ARG B C 1
ATOM 3166 O O . ARG B 1 94 ? 11.594 -11.484 -2.154 1 92.62 94 ARG B O 1
ATOM 3173 N N . VAL B 1 95 ? 9.664 -10.719 -3.178 1 93.44 95 VAL B N 1
ATOM 3174 C CA . VAL B 1 95 ? 10.219 -9.398 -3.461 1 93.44 95 VAL B CA 1
ATOM 3175 C C . VAL B 1 95 ? 9.383 -8.328 -2.758 1 93.44 95 VAL B C 1
ATOM 3177 O O . VAL B 1 95 ? 8.156 -8.398 -2.748 1 93.44 95 VAL B O 1
ATOM 3180 N N . SER B 1 96 ? 10.031 -7.359 -2.182 1 93.56 96 SER B N 1
ATOM 3181 C CA . SER B 1 96 ? 9.359 -6.203 -1.584 1 93.56 96 SER B CA 1
ATOM 3182 C C . SER B 1 96 ? 9.852 -4.902 -2.203 1 93.56 96 SER B C 1
ATOM 3184 O O . SER B 1 96 ? 11.047 -4.75 -2.486 1 93.56 96 SER B O 1
ATOM 3186 N N . CYS B 1 97 ? 8.984 -4.023 -2.432 1 92.31 97 CYS B N 1
ATOM 3187 C CA . CYS B 1 97 ? 9.359 -2.73 -2.996 1 92.31 97 CYS B CA 1
ATOM 3188 C C . CYS B 1 97 ? 8.422 -1.631 -2.512 1 92.31 97 CYS B C 1
ATOM 3190 O O . CYS B 1 97 ? 7.328 -1.914 -2.02 1 92.31 97 CYS B O 1
ATOM 3192 N N . PRO B 1 98 ? 8.914 -0.355 -2.592 1 91.12 98 PRO B N 1
ATOM 3193 C CA . PRO B 1 98 ? 8 0.742 -2.264 1 91.12 98 PRO B CA 1
ATOM 3194 C C . PRO B 1 98 ? 6.75 0.748 -3.139 1 91.12 98 PRO B C 1
ATOM 3196 O O . PRO B 1 98 ? 6.832 0.495 -4.344 1 91.12 98 PRO B O 1
ATOM 3199 N N . PRO B 1 99 ? 5.629 1.104 -2.523 1 89.75 99 PRO B N 1
ATOM 3200 C CA . PRO B 1 99 ? 4.363 0.995 -3.256 1 89.75 99 PRO B CA 1
ATOM 3201 C C . PRO B 1 99 ? 4.363 1.799 -4.555 1 89.75 99 PRO B C 1
ATOM 3203 O O . PRO B 1 99 ? 4.012 1.27 -5.613 1 89.75 99 PRO B O 1
ATOM 3206 N N . ALA B 1 100 ? 4.762 2.979 -4.523 1 89.94 100 ALA B N 1
ATOM 3207 C CA . ALA B 1 100 ? 4.711 3.836 -5.703 1 89.94 100 ALA B CA 1
ATOM 3208 C C . ALA B 1 100 ? 5.648 3.326 -6.793 1 89.94 100 ALA B C 1
ATOM 3210 O O . ALA B 1 100 ? 5.297 3.328 -7.977 1 89.94 100 ALA B O 1
ATOM 3211 N N . VAL B 1 101 ? 6.797 2.852 -6.418 1 90.12 101 VAL B N 1
ATOM 3212 C CA . VAL B 1 101 ? 7.742 2.307 -7.387 1 90.12 101 VAL B CA 1
ATOM 3213 C C . VAL B 1 101 ? 7.156 1.054 -8.031 1 90.12 101 VAL B C 1
ATOM 3215 O O . VAL B 1 101 ? 7.203 0.895 -9.258 1 90.12 101 VAL B O 1
ATOM 3218 N N . GLY B 1 102 ? 6.676 0.241 -7.156 1 89.75 102 GLY B N 1
ATOM 3219 C CA . GLY B 1 102 ? 6.086 -1.004 -7.621 1 89.75 102 GLY B CA 1
ATOM 3220 C C . GLY B 1 102 ? 4.934 -0.794 -8.586 1 89.75 102 GLY B C 1
ATOM 3221 O O . GLY B 1 102 ? 4.941 -1.334 -9.695 1 89.75 102 GLY B O 1
ATOM 3222 N N . ARG B 1 103 ? 4.066 0.034 -8.242 1 86.69 103 ARG B N 1
ATOM 3223 C CA . ARG B 1 103 ? 2.832 0.223 -9 1 86.69 103 ARG B CA 1
ATOM 3224 C C . ARG B 1 103 ? 3.096 0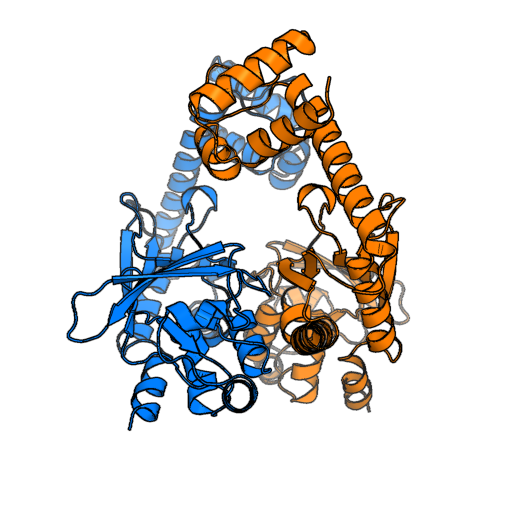.986 -10.297 1 86.69 103 ARG B C 1
ATOM 3226 O O . ARG B 1 103 ? 2.535 0.655 -11.344 1 86.69 103 ARG B O 1
ATOM 3233 N N . LEU B 1 104 ? 3.93 1.875 -10.273 1 85.12 104 LEU B N 1
ATOM 3234 C CA . LEU B 1 104 ? 4.098 2.787 -11.398 1 85.12 104 LEU B CA 1
ATOM 3235 C C . LEU B 1 104 ? 5.121 2.24 -12.391 1 85.12 104 LEU B C 1
ATOM 3237 O O . LEU B 1 104 ? 5.012 2.482 -13.594 1 85.12 104 LEU B O 1
ATOM 3241 N N . TYR B 1 105 ? 6.055 1.428 -11.922 1 86.81 105 TYR B N 1
ATOM 3242 C CA . TYR B 1 105 ? 7.164 1.15 -12.828 1 86.81 105 TYR B CA 1
ATOM 3243 C C . TYR B 1 105 ? 7.492 -0.337 -12.844 1 86.81 105 TYR B C 1
ATOM 3245 O O . TYR B 1 105 ? 7.996 -0.855 -13.844 1 86.81 105 TYR B O 1
ATOM 3253 N N . LEU B 1 106 ? 7.238 -0.992 -11.766 1 90.5 106 LEU B N 1
ATOM 3254 C CA . LEU B 1 106 ? 7.754 -2.354 -11.68 1 90.5 106 LEU B CA 1
ATOM 3255 C C . LEU B 1 106 ? 6.695 -3.367 -12.102 1 90.5 106 LEU B C 1
ATOM 3257 O O . LEU B 1 106 ? 7.016 -4.531 -12.359 1 90.5 106 LEU B O 1
ATOM 3261 N N . THR B 1 107 ? 5.48 -2.973 -12.172 1 88.75 107 THR B N 1
ATOM 3262 C CA . THR B 1 107 ? 4.406 -3.887 -12.539 1 88.75 107 THR B CA 1
ATOM 3263 C C . THR B 1 107 ? 4.699 -4.547 -13.883 1 88.75 107 THR B C 1
ATOM 3265 O O . THR B 1 107 ? 4.633 -5.773 -14.008 1 88.75 107 THR B O 1
ATOM 3268 N N . ALA B 1 108 ? 5.078 -3.768 -14.875 1 86.62 108 ALA B N 1
ATOM 3269 C CA . ALA B 1 108 ? 5.395 -4.293 -16.203 1 86.62 108 ALA B CA 1
ATOM 3270 C C . ALA B 1 108 ? 6.613 -5.211 -16.141 1 86.62 108 ALA B C 1
ATOM 3272 O O . ALA B 1 108 ? 6.672 -6.215 -16.859 1 86.62 108 ALA B O 1
ATOM 3273 N N . MET B 1 109 ? 7.512 -4.848 -15.336 1 89.62 109 MET B N 1
ATOM 3274 C CA . MET B 1 109 ? 8.727 -5.648 -15.195 1 89.62 109 MET B CA 1
ATOM 3275 C C . MET B 1 109 ? 8.422 -6.992 -14.547 1 89.62 109 MET B C 1
ATOM 3277 O O . MET B 1 109 ? 8.945 -8.023 -14.969 1 89.62 109 MET B O 1
ATOM 3281 N N . PHE B 1 110 ? 7.598 -6.949 -13.531 1 93.25 110 PHE B N 1
ATOM 3282 C CA . PHE B 1 110 ? 7.191 -8.195 -12.883 1 93.25 110 PHE B CA 1
ATOM 3283 C C . PHE B 1 110 ? 6.488 -9.109 -13.875 1 93.25 110 PHE B C 1
ATOM 3285 O O . PHE B 1 110 ? 6.746 -10.312 -13.906 1 93.25 110 PHE B O 1
ATOM 3292 N N . ALA B 1 111 ? 5.645 -8.539 -14.688 1 89.62 111 ALA B N 1
ATOM 3293 C CA . ALA B 1 111 ? 4.934 -9.312 -15.695 1 89.62 111 ALA B CA 1
ATOM 3294 C C . ALA B 1 111 ? 5.906 -9.945 -16.688 1 89.62 111 ALA B C 1
ATOM 3296 O O . ALA B 1 111 ? 5.793 -11.133 -17 1 89.62 111 ALA B O 1
ATOM 3297 N N . GLU B 1 112 ? 6.852 -9.164 -17.141 1 89.69 112 GLU B N 1
ATOM 3298 C CA . GLU B 1 112 ? 7.852 -9.648 -18.078 1 89.69 112 GLU B CA 1
ATOM 3299 C C . GLU B 1 112 ? 8.672 -10.781 -17.469 1 89.69 112 GLU B C 1
ATOM 3301 O O . GLU B 1 112 ? 8.922 -11.797 -18.125 1 89.69 112 GLU B O 1
ATOM 3306 N N . PHE B 1 113 ? 9.078 -10.609 -16.297 1 93 113 PHE B N 1
ATOM 3307 C CA . PHE B 1 113 ? 9.875 -11.625 -15.617 1 93 113 PHE B CA 1
ATOM 3308 C C . PHE B 1 113 ? 9.094 -12.93 -15.484 1 93 113 PHE B C 1
ATOM 3310 O O . PHE B 1 113 ? 9.633 -14.008 -15.734 1 93 113 PHE B O 1
ATOM 3317 N N . CYS B 1 114 ? 7.805 -12.805 -15.055 1 90.38 114 CYS B N 1
ATOM 3318 C CA . CYS B 1 114 ? 6.961 -13.977 -14.891 1 90.38 114 CYS B CA 1
ATOM 3319 C C . CYS B 1 114 ? 6.762 -14.695 -16.219 1 90.38 114 CYS B C 1
ATOM 3321 O O . CYS B 1 114 ? 6.656 -15.922 -16.25 1 90.38 114 CYS B O 1
ATOM 3323 N N . ASN B 1 115 ? 6.719 -13.961 -17.266 1 86.31 115 ASN B N 1
ATOM 3324 C CA . ASN B 1 115 ? 6.598 -14.562 -18.578 1 86.31 115 ASN B CA 1
ATOM 3325 C C . ASN B 1 115 ? 7.875 -15.289 -18.984 1 86.31 115 ASN B C 1
ATOM 3327 O O . ASN B 1 115 ? 7.816 -16.344 -19.625 1 86.31 115 ASN B O 1
ATOM 3331 N N . LEU B 1 116 ? 9.031 -14.711 -18.672 1 87.06 116 LEU B N 1
ATOM 3332 C CA . LEU B 1 116 ? 10.328 -15.289 -19 1 87.06 116 LEU B CA 1
ATOM 3333 C C . LEU B 1 116 ? 10.57 -16.562 -18.188 1 87.06 116 LEU B C 1
ATOM 3335 O O . LEU B 1 116 ? 11.188 -17.516 -18.672 1 87.06 116 LEU B O 1
ATOM 3339 N N . TYR B 1 117 ? 10.078 -16.516 -16.953 1 90.19 117 TYR B N 1
ATOM 3340 C CA . TYR B 1 117 ? 10.297 -17.641 -16.047 1 90.19 117 TYR B CA 1
ATOM 3341 C C . TYR B 1 117 ? 8.977 -18.125 -15.461 1 90.19 117 TYR B C 1
ATOM 3343 O O . TYR B 1 117 ? 8.727 -17.938 -14.266 1 90.19 117 TYR B O 1
ATOM 3351 N N . PRO B 1 118 ? 8.219 -18.859 -16.156 1 84.69 118 PRO B N 1
ATOM 3352 C CA . PRO B 1 118 ? 6.859 -19.25 -15.773 1 84.69 118 PRO B CA 1
ATOM 3353 C C . PRO B 1 118 ? 6.828 -20.203 -14.594 1 84.69 118 PRO B C 1
ATOM 3355 O O . PRO B 1 118 ? 5.773 -20.406 -13.984 1 84.69 118 PRO B O 1
ATOM 3358 N N . LYS B 1 119 ? 7.93 -20.781 -14.273 1 85.31 119 LYS B N 1
ATOM 3359 C CA . LYS B 1 119 ? 7.945 -21.75 -13.18 1 85.31 119 LYS B CA 1
ATOM 3360 C C . LYS B 1 119 ? 8.344 -21.078 -11.867 1 85.31 119 LYS B C 1
ATOM 3362 O O . LYS B 1 119 ? 8.398 -21.75 -10.828 1 85.31 119 LYS B O 1
ATOM 3367 N N . VAL B 1 120 ? 8.609 -19.812 -11.914 1 89.25 120 VAL B N 1
ATOM 3368 C CA . VAL B 1 120 ? 8.891 -19.062 -10.695 1 89.25 120 VAL B CA 1
ATOM 3369 C C . VAL B 1 120 ? 7.582 -18.594 -10.07 1 89.25 120 VAL B C 1
ATOM 3371 O O . VAL B 1 120 ? 6.699 -18.078 -10.758 1 89.25 120 VAL B O 1
ATOM 3374 N N . SER B 1 121 ? 7.426 -18.844 -8.781 1 89.88 121 SER B N 1
ATOM 3375 C CA . SER B 1 121 ? 6.312 -18.281 -8.016 1 89.88 121 SER B CA 1
ATOM 3376 C C . SER B 1 121 ? 6.711 -16.984 -7.336 1 89.88 121 SER B C 1
ATOM 3378 O O . SER B 1 121 ? 7.438 -17 -6.34 1 89.88 121 SER B O 1
ATOM 3380 N N . LEU B 1 122 ? 6.172 -15.93 -7.855 1 92.94 122 LEU B N 1
ATOM 3381 C CA . LEU B 1 122 ? 6.574 -14.609 -7.402 1 92.94 122 LEU B CA 1
ATOM 3382 C C . LEU B 1 122 ? 5.609 -14.07 -6.348 1 92.94 122 LEU B C 1
ATOM 3384 O O . LEU B 1 122 ? 4.398 -14.062 -6.562 1 92.94 122 LEU B O 1
ATOM 3388 N N . SER B 1 123 ? 6.137 -13.734 -5.199 1 92.81 123 SER B N 1
ATOM 3389 C CA . SER B 1 123 ? 5.395 -13.023 -4.164 1 92.81 123 SER B CA 1
ATOM 3390 C C . SER B 1 123 ? 5.898 -11.594 -4.004 1 92.81 123 SER B C 1
ATOM 3392 O O . SER B 1 123 ? 7.086 -11.375 -3.744 1 92.81 123 SER B O 1
ATOM 3394 N N . VAL B 1 124 ? 4.969 -10.68 -4.191 1 92.81 124 VAL B N 1
ATOM 3395 C CA . VAL B 1 124 ? 5.348 -9.273 -4.129 1 92.81 124 VAL B CA 1
ATOM 3396 C C . VAL B 1 124 ? 4.641 -8.594 -2.957 1 92.81 124 VAL B C 1
ATOM 3398 O O . VAL B 1 124 ? 3.445 -8.805 -2.74 1 92.81 124 VAL B O 1
ATOM 3401 N N . SER B 1 125 ? 5.355 -7.836 -2.191 1 91.06 125 SER B N 1
ATOM 3402 C CA . SER B 1 125 ? 4.785 -7.008 -1.137 1 91.06 125 SER B CA 1
ATOM 3403 C C . SER B 1 125 ? 5.199 -5.547 -1.296 1 91.06 125 SER B C 1
ATOM 3405 O O . SER B 1 125 ? 6.34 -5.258 -1.67 1 91.06 125 SER B O 1
ATOM 3407 N N . PHE B 1 126 ? 4.25 -4.672 -1.067 1 88.81 126 PHE B N 1
ATOM 3408 C CA . PHE B 1 126 ? 4.504 -3.24 -1.172 1 88.81 126 PHE B CA 1
ATOM 3409 C C . PHE B 1 126 ? 4.734 -2.629 0.205 1 88.81 126 PHE B C 1
ATOM 3411 O O . PHE B 1 126 ? 3.785 -2.422 0.964 1 88.81 126 PHE B O 1
ATOM 3418 N N . LYS B 1 127 ? 5.898 -2.371 0.458 1 83.88 127 LYS B N 1
ATOM 3419 C CA . LYS B 1 127 ? 6.312 -1.756 1.717 1 83.88 127 LYS B CA 1
ATOM 3420 C C . LYS B 1 127 ? 7.527 -0.855 1.518 1 83.88 127 LYS B C 1
ATOM 3422 O O . LYS B 1 127 ? 8.438 -1.19 0.758 1 83.88 127 LYS B O 1
ATOM 3427 N N . GLY B 1 128 ? 7.344 0.236 2.104 1 76.31 128 GLY B N 1
ATOM 3428 C CA . GLY B 1 128 ? 8.5 1.118 2.121 1 76.31 128 GLY B CA 1
ATOM 3429 C C . GLY B 1 128 ? 9.281 1.055 3.422 1 76.31 128 GLY B C 1
ATOM 3430 O O . GLY B 1 128 ? 9.07 0.149 4.23 1 76.31 128 GLY B O 1
ATOM 3431 N N . GLY B 1 129 ? 10.227 1.877 3.594 1 70.5 129 GLY B N 1
ATOM 3432 C CA . GLY B 1 129 ? 10.945 2.043 4.844 1 70.5 129 GLY B CA 1
ATOM 3433 C C . GLY B 1 129 ? 12.039 1.01 5.043 1 70.5 129 GLY B C 1
ATOM 3434 O O . GLY B 1 129 ? 12.297 0.19 4.156 1 70.5 129 GLY B O 1
ATOM 3435 N N . ALA B 1 130 ? 12.617 1.18 6.23 1 61.81 130 ALA B N 1
ATOM 3436 C CA . ALA B 1 130 ? 13.703 0.27 6.586 1 61.81 130 ALA B CA 1
ATOM 3437 C C . ALA B 1 130 ? 13.172 -1.142 6.836 1 61.81 130 ALA B C 1
ATOM 3439 O O . ALA B 1 130 ? 12.055 -1.317 7.309 1 61.81 130 ALA B O 1
ATOM 3440 N N . VAL B 1 131 ? 13.695 -2.092 6.039 1 60.5 131 VAL B N 1
ATOM 3441 C CA . VAL B 1 131 ? 13.211 -3.453 6.227 1 60.5 131 VAL B CA 1
ATOM 3442 C C . VAL B 1 131 ? 14.328 -4.336 6.77 1 60.5 131 VAL B C 1
ATOM 3444 O O . VAL B 1 131 ? 15.484 -4.191 6.371 1 60.5 131 VAL B O 1
ATOM 3447 N N . ASP B 1 132 ? 13.836 -4.996 7.777 1 61.88 132 ASP B N 1
ATOM 3448 C CA . ASP B 1 132 ? 14.641 -6.156 8.156 1 61.88 132 ASP B CA 1
ATOM 3449 C C . ASP B 1 132 ? 14.32 -7.359 7.273 1 61.88 132 ASP B C 1
ATOM 3451 O O . ASP B 1 132 ? 13.305 -8.023 7.465 1 61.88 132 ASP B O 1
ATOM 3455 N N . LEU B 1 133 ? 15.148 -7.547 6.316 1 62.44 133 LEU B N 1
ATOM 3456 C CA . LEU B 1 133 ? 14.961 -8.609 5.332 1 62.44 133 LEU B CA 1
ATOM 3457 C C . LEU B 1 133 ? 14.797 -9.961 6.02 1 62.44 133 LEU B C 1
ATOM 3459 O O . LEU B 1 133 ? 14.031 -10.812 5.555 1 62.44 133 LEU B O 1
ATOM 3463 N N . MET B 1 134 ? 15.523 -10.055 7.055 1 57.22 134 MET B N 1
ATOM 3464 C CA . MET B 1 134 ? 15.523 -11.344 7.742 1 57.22 134 MET B CA 1
ATOM 3465 C C . MET B 1 134 ? 14.188 -11.609 8.414 1 57.22 134 MET B C 1
ATOM 3467 O O . MET B 1 134 ? 13.68 -12.727 8.391 1 57.22 134 MET B O 1
ATOM 3471 N N . GLU B 1 135 ? 13.664 -10.578 8.867 1 54.97 135 GLU B N 1
ATOM 3472 C CA . GLU B 1 135 ? 12.43 -10.711 9.633 1 54.97 135 GLU B CA 1
ATOM 3473 C C . GLU B 1 135 ? 11.227 -10.914 8.719 1 54.97 135 GLU B C 1
ATOM 3475 O O . GLU B 1 135 ? 10.242 -11.555 9.102 1 54.97 135 GLU B O 1
ATOM 3480 N N . ASN B 1 136 ? 11.469 -10.602 7.457 1 64.56 136 ASN B N 1
ATOM 3481 C CA . ASN B 1 136 ? 10.273 -10.562 6.621 1 64.56 136 ASN B CA 1
ATOM 3482 C C . ASN B 1 136 ? 10.297 -11.656 5.566 1 64.56 136 ASN B C 1
ATOM 3484 O O . ASN B 1 136 ? 9.406 -11.719 4.715 1 64.56 136 ASN B O 1
ATOM 3488 N N . ASP B 1 137 ? 11.266 -12.656 5.703 1 76.81 137 ASP B N 1
ATOM 3489 C CA . ASP B 1 137 ? 11.383 -13.758 4.75 1 76.81 137 ASP B CA 1
ATOM 3490 C C . ASP B 1 137 ? 11.383 -13.242 3.312 1 76.81 137 ASP B C 1
ATOM 3492 O O . ASP B 1 137 ? 10.641 -13.742 2.469 1 76.81 137 ASP B O 1
ATOM 3496 N N . LEU B 1 138 ? 12.125 -12.25 3.082 1 87.44 138 LEU B N 1
ATOM 3497 C CA . LEU B 1 138 ? 12.258 -11.672 1.75 1 87.44 138 LEU B CA 1
ATOM 3498 C C . LEU B 1 138 ? 13.555 -12.117 1.087 1 87.44 138 LEU B C 1
ATOM 3500 O O . LEU B 1 138 ? 14.586 -12.242 1.751 1 87.44 138 LEU B O 1
ATOM 3504 N N . ASP B 1 139 ? 13.406 -12.414 -0.181 1 89.69 139 ASP B N 1
ATOM 3505 C CA . ASP B 1 139 ? 14.602 -12.727 -0.955 1 89.69 139 ASP B CA 1
ATOM 3506 C C . ASP B 1 139 ? 15.289 -11.453 -1.445 1 89.69 139 ASP B C 1
ATOM 3508 O O . ASP B 1 139 ? 16.516 -11.406 -1.55 1 89.69 139 ASP B O 1
ATOM 3512 N N . LEU B 1 140 ? 14.508 -10.484 -1.798 1 92.12 140 LEU B N 1
ATOM 3513 C CA . LEU B 1 140 ? 15.023 -9.219 -2.303 1 92.12 140 LEU B CA 1
ATOM 3514 C C . LEU B 1 140 ? 14.109 -8.062 -1.899 1 92.12 140 LEU B C 1
ATOM 3516 O O . LEU B 1 140 ? 12.883 -8.172 -1.973 1 92.12 140 LEU B O 1
ATOM 3520 N N . ALA B 1 141 ? 14.734 -7.008 -1.484 1 92.81 141 ALA B N 1
ATOM 3521 C CA . ALA B 1 141 ? 14 -5.789 -1.148 1 92.81 141 ALA B CA 1
ATOM 3522 C C . ALA B 1 141 ? 14.516 -4.602 -1.961 1 92.81 141 ALA B C 1
ATOM 3524 O O . ALA B 1 141 ? 15.719 -4.336 -1.992 1 92.81 141 ALA B O 1
ATOM 3525 N N . LEU B 1 142 ? 13.594 -4.023 -2.643 1 92.56 142 LEU B N 1
ATOM 3526 C CA . LEU B 1 142 ? 13.906 -2.715 -3.211 1 92.56 142 LEU B CA 1
ATOM 3527 C C . LEU B 1 142 ? 13.602 -1.602 -2.213 1 92.56 142 LEU B C 1
ATOM 3529 O O . LEU B 1 142 ? 12.508 -1.559 -1.637 1 92.56 142 LEU B O 1
ATOM 3533 N N . ARG B 1 143 ? 14.633 -0.755 -1.991 1 92.5 143 ARG B N 1
ATOM 3534 C CA . ARG B 1 143 ? 14.461 0.299 -0.997 1 92.5 143 ARG B CA 1
ATOM 3535 C C . ARG B 1 143 ? 15.133 1.592 -1.447 1 92.5 143 ARG B C 1
ATOM 3537 O O . ARG B 1 143 ? 16.203 1.561 -2.049 1 92.5 143 ARG B O 1
ATOM 3544 N N . VAL B 1 144 ? 14.453 2.654 -1.149 1 91.56 144 VAL B N 1
ATOM 3545 C CA . VAL B 1 144 ? 15.07 3.975 -1.226 1 91.56 144 VAL B CA 1
ATOM 3546 C C . VAL B 1 144 ? 15.648 4.355 0.136 1 91.56 144 VAL B C 1
ATOM 3548 O O . VAL B 1 144 ? 14.898 4.555 1.099 1 91.56 144 VAL B O 1
ATOM 3551 N N . THR B 1 145 ? 16.953 4.43 0.168 1 91.38 145 THR B N 1
ATOM 3552 C CA . THR B 1 145 ? 17.562 4.648 1.472 1 91.38 145 THR B CA 1
ATOM 3553 C C . THR B 1 145 ? 18.922 5.316 1.319 1 91.38 145 THR B C 1
ATOM 3555 O O . THR B 1 145 ? 19.5 5.344 0.224 1 91.38 145 THR B O 1
ATOM 3558 N N . ASN B 1 146 ? 19.344 5.918 2.426 1 90.5 146 ASN B N 1
ATOM 3559 C CA . ASN B 1 146 ? 20.688 6.477 2.5 1 90.5 146 ASN B CA 1
ATOM 3560 C C . ASN B 1 146 ? 21.688 5.461 3.053 1 90.5 146 ASN B C 1
ATOM 3562 O O . ASN B 1 146 ? 22.906 5.625 2.896 1 90.5 146 ASN B O 1
ATOM 3566 N N . ASP B 1 147 ? 21.094 4.391 3.697 1 87.44 147 ASP B N 1
ATOM 3567 C CA . ASP B 1 147 ? 21.922 3.391 4.371 1 87.44 147 ASP B CA 1
ATOM 3568 C C . ASP B 1 147 ? 21.344 1.988 4.176 1 87.44 147 ASP B C 1
ATOM 3570 O O . ASP B 1 147 ? 20.531 1.529 4.977 1 87.44 147 ASP B O 1
ATOM 3574 N N . PRO B 1 148 ? 21.75 1.26 3.217 1 82.75 148 PRO B N 1
ATOM 3575 C CA . PRO B 1 148 ? 21.203 -0.072 2.965 1 82.75 148 PRO B CA 1
ATOM 3576 C C . PRO B 1 148 ? 21.594 -1.086 4.039 1 82.75 148 PRO B C 1
ATOM 3578 O O . PRO B 1 148 ? 20.984 -2.154 4.133 1 82.75 148 PRO B O 1
ATOM 3581 N N . GLY B 1 149 ? 22.359 -0.762 4.949 1 77.94 149 GLY B N 1
ATOM 3582 C CA . GLY B 1 149 ? 22.719 -1.648 6.043 1 77.94 149 GLY B CA 1
ATOM 3583 C C . GLY B 1 149 ? 24.047 -2.363 5.812 1 77.94 149 GLY B C 1
ATOM 3584 O O . GLY B 1 149 ? 24.438 -2.611 4.668 1 77.94 149 GLY B O 1
ATOM 3585 N N . GLU B 1 150 ? 24.672 -2.777 6.875 1 75.12 150 GLU B N 1
ATOM 3586 C CA . GLU B 1 150 ? 26 -3.369 6.8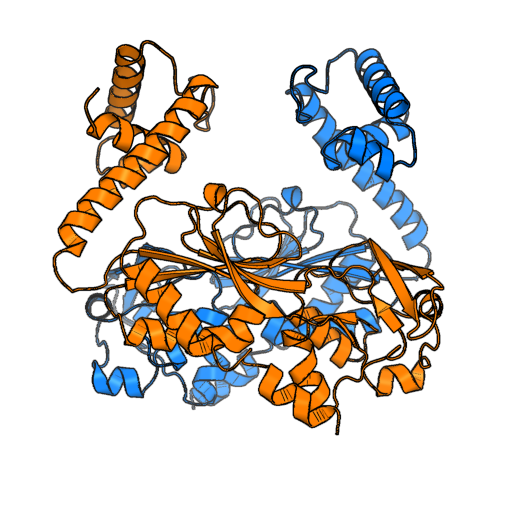05 1 75.12 150 GLU B CA 1
ATOM 3587 C C . GLU B 1 150 ? 25.922 -4.879 6.598 1 75.12 150 GLU B C 1
ATOM 3589 O O . GLU B 1 150 ? 26.875 -5.492 6.105 1 75.12 150 GLU B O 1
ATOM 3594 N N . HIS B 1 151 ? 24.828 -5.449 6.875 1 76.94 151 HIS B N 1
ATOM 3595 C CA . HIS B 1 151 ? 24.781 -6.906 6.844 1 76.94 151 HIS B CA 1
ATOM 3596 C C . HIS B 1 151 ? 24 -7.402 5.625 1 76.94 151 HIS B C 1
ATOM 3598 O O . HIS B 1 151 ? 23.531 -8.539 5.602 1 76.94 151 HIS B O 1
ATOM 3604 N N . CYS B 1 152 ? 23.906 -6.512 4.641 1 82.31 152 CYS B N 1
ATOM 3605 C CA . CYS B 1 152 ? 23.188 -6.875 3.422 1 82.31 152 CYS B CA 1
ATOM 3606 C C . CYS B 1 152 ? 24.031 -6.562 2.188 1 82.31 152 CYS B C 1
ATOM 3608 O O . CYS B 1 152 ? 25.047 -5.879 2.281 1 82.31 152 CYS B O 1
ATOM 3610 N N . VAL B 1 153 ? 23.766 -7.285 1.18 1 86.31 153 VAL B N 1
ATOM 3611 C CA . VAL B 1 153 ? 24.328 -6.949 -0.126 1 86.31 153 VAL B CA 1
ATOM 3612 C C . VAL B 1 153 ? 23.406 -5.969 -0.847 1 86.31 153 VAL B C 1
ATOM 3614 O O . VAL B 1 153 ? 22.25 -6.289 -1.137 1 86.31 153 VAL B O 1
ATOM 3617 N N . ALA B 1 154 ? 23.922 -4.789 -1.045 1 90.19 154 ALA B N 1
ATOM 3618 C CA . ALA B 1 154 ? 23.109 -3.74 -1.659 1 90.19 154 ALA B CA 1
ATOM 3619 C C . ALA B 1 154 ? 23.688 -3.34 -3.02 1 90.19 154 ALA B C 1
ATOM 3621 O O . ALA B 1 154 ? 24.859 -3.023 -3.137 1 90.19 154 ALA B O 1
ATOM 3622 N N . ARG B 1 155 ? 22.844 -3.408 -4.027 1 88.94 155 ARG B N 1
ATOM 3623 C CA . ARG B 1 155 ? 23.188 -2.926 -5.359 1 88.94 155 ARG B CA 1
ATOM 3624 C C . ARG B 1 155 ? 22.422 -1.646 -5.695 1 88.94 155 ARG B C 1
ATOM 3626 O O . ARG B 1 155 ? 21.188 -1.623 -5.66 1 88.94 155 ARG B O 1
ATOM 3633 N N . ALA B 1 156 ? 23.188 -0.677 -6.039 1 91.19 156 ALA B N 1
ATOM 3634 C CA . ALA B 1 156 ? 22.547 0.59 -6.406 1 91.19 156 ALA B CA 1
ATOM 3635 C C . ALA B 1 156 ? 21.938 0.513 -7.797 1 91.19 156 ALA B C 1
ATOM 3637 O O . ALA B 1 156 ? 22.578 0.084 -8.75 1 91.19 156 ALA B O 1
ATOM 3638 N N . LEU B 1 157 ? 20.688 0.892 -7.891 1 90.75 157 LEU B N 1
ATOM 3639 C CA . LEU B 1 157 ? 20 0.89 -9.172 1 90.75 157 LEU B CA 1
ATOM 3640 C C . LEU B 1 157 ? 19.969 2.287 -9.781 1 90.75 157 LEU B C 1
ATOM 3642 O O . LEU B 1 157 ? 20 2.434 -11.008 1 90.75 157 LEU B O 1
ATOM 3646 N N . GLY B 1 158 ? 19.891 3.357 -8.977 1 89.81 158 GLY B N 1
ATOM 3647 C CA . GLY B 1 158 ? 19.906 4.73 -9.461 1 89.81 158 GLY B CA 1
ATOM 3648 C C . GLY B 1 158 ? 19.594 5.75 -8.383 1 89.81 158 GLY B C 1
ATOM 3649 O O . GLY B 1 158 ? 19.094 5.395 -7.312 1 89.81 158 GLY B O 1
ATOM 3650 N N . PRO B 1 159 ? 19.953 6.984 -8.664 1 92 159 PRO B N 1
ATOM 3651 C CA . PRO B 1 159 ? 19.703 8.047 -7.691 1 92 159 PRO B CA 1
ATOM 3652 C C . PRO B 1 159 ? 18.25 8.484 -7.648 1 92 159 PRO B C 1
ATOM 3654 O O . PRO B 1 159 ? 17.562 8.438 -8.672 1 92 159 PRO B O 1
ATOM 3657 N N . ILE B 1 160 ? 17.844 8.836 -6.461 1 92.88 160 ILE B N 1
ATOM 3658 C CA . ILE B 1 160 ? 16.5 9.375 -6.266 1 92.88 160 ILE B CA 1
ATOM 3659 C C . ILE B 1 160 ? 16.578 10.836 -5.84 1 92.88 160 ILE B C 1
ATOM 3661 O O . ILE B 1 160 ? 17.234 11.164 -4.84 1 92.88 160 ILE B O 1
ATOM 3665 N N . GLU B 1 161 ? 15.938 11.664 -6.605 1 92.12 161 GLU B N 1
ATOM 3666 C CA . GLU B 1 161 ? 15.867 13.078 -6.27 1 92.12 161 GLU B CA 1
ATOM 3667 C C . GLU B 1 161 ? 14.57 13.406 -5.531 1 92.12 161 GLU B C 1
ATOM 3669 O O . GLU B 1 161 ? 13.523 12.82 -5.809 1 92.12 161 GLU B O 1
ATOM 3674 N N . TRP B 1 162 ? 14.758 14.297 -4.602 1 92.5 162 TRP B N 1
ATOM 3675 C CA . TRP B 1 162 ? 13.609 14.773 -3.834 1 92.5 162 TRP B CA 1
ATOM 3676 C C . TRP B 1 162 ? 13.312 16.234 -4.133 1 92.5 162 TRP B C 1
ATOM 3678 O O . TRP B 1 162 ? 14.234 17.047 -4.258 1 92.5 162 TRP B O 1
ATOM 3688 N N . MET B 1 163 ? 12.047 16.531 -4.309 1 92.94 163 MET B N 1
ATOM 3689 C CA . MET B 1 163 ? 11.672 17.891 -4.668 1 92.94 163 MET B CA 1
ATOM 3690 C C . MET B 1 163 ? 10.375 18.297 -3.979 1 92.94 163 MET B C 1
ATOM 3692 O O . MET B 1 163 ? 9.508 17.453 -3.719 1 92.94 163 MET B O 1
ATOM 3696 N N . LEU B 1 164 ? 10.312 19.547 -3.668 1 94.12 164 LEU B N 1
ATOM 3697 C CA . LEU B 1 164 ? 9.055 20.125 -3.201 1 94.12 164 LEU B CA 1
ATOM 3698 C C . LEU B 1 164 ? 8.164 20.5 -4.375 1 94.12 164 LEU B C 1
ATOM 3700 O O . LEU B 1 164 ? 8.602 21.203 -5.293 1 94.12 164 LEU B O 1
ATOM 3704 N N . CYS B 1 165 ? 6.922 19.969 -4.34 1 96.62 165 CYS B N 1
ATOM 3705 C CA . CYS B 1 165 ? 6.008 20.172 -5.457 1 96.62 165 CYS B CA 1
ATOM 3706 C C . CYS B 1 165 ? 4.648 20.672 -4.969 1 96.62 165 CYS B C 1
ATOM 3708 O O . CYS B 1 165 ? 4.215 20.312 -3.869 1 96.62 165 CYS B O 1
ATOM 3710 N N . ALA B 1 166 ? 4.055 21.453 -5.758 1 97.25 166 ALA B N 1
ATOM 3711 C CA . ALA B 1 166 ? 2.689 21.922 -5.523 1 97.25 166 ALA B CA 1
ATOM 3712 C C . ALA B 1 166 ? 1.965 22.172 -6.844 1 97.25 166 ALA B C 1
ATOM 3714 O O . ALA B 1 166 ? 2.6 22.359 -7.883 1 97.25 166 ALA B O 1
ATOM 3715 N N . ASN B 1 167 ? 0.667 22.062 -6.73 1 97.56 167 ASN B N 1
ATOM 3716 C CA . ASN B 1 167 ? -0.152 22.438 -7.883 1 97.56 167 ASN B CA 1
ATOM 3717 C C . ASN B 1 167 ? -0.016 23.906 -8.219 1 97.56 167 ASN B C 1
ATOM 3719 O O . ASN B 1 167 ? -0.004 24.766 -7.32 1 97.56 167 ASN B O 1
ATOM 3723 N N . PRO B 1 168 ? 0.069 24.266 -9.539 1 97.5 168 PRO B N 1
ATOM 3724 C CA . PRO B 1 168 ? 0.23 25.672 -9.922 1 97.5 168 PRO B CA 1
ATOM 3725 C C . PRO B 1 168 ? -0.91 26.562 -9.422 1 97.5 168 PRO B C 1
ATOM 3727 O O . PRO B 1 168 ? -0.679 27.703 -9.031 1 97.5 168 PRO B O 1
ATOM 3730 N N . GLU B 1 169 ? -2.076 26.094 -9.469 1 95.88 169 GLU B N 1
ATOM 3731 C CA . GLU B 1 169 ? -3.213 26.875 -8.992 1 95.88 169 GLU B CA 1
ATOM 3732 C C . GLU B 1 169 ? -3.139 27.094 -7.48 1 95.88 169 GLU B C 1
ATOM 3734 O O . GLU B 1 169 ? -3.553 28.141 -6.977 1 95.88 169 GLU B O 1
ATOM 3739 N N . TYR B 1 170 ? -2.705 26.109 -6.781 1 94.94 170 TYR B N 1
ATOM 3740 C CA . TYR B 1 170 ? -2.467 26.297 -5.352 1 94.94 170 TYR B CA 1
ATOM 3741 C C . TYR B 1 170 ? -1.5 27.438 -5.102 1 94.94 170 TYR B C 1
ATOM 3743 O O . TYR B 1 170 ? -1.745 28.297 -4.238 1 94.94 170 TYR B O 1
ATOM 3751 N N . LEU B 1 171 ? -0.418 27.469 -5.832 1 96.25 171 LEU B N 1
ATOM 3752 C CA . LEU B 1 171 ? 0.613 28.484 -5.672 1 96.25 171 LEU B CA 1
ATOM 3753 C C . LEU B 1 171 ? 0.069 29.859 -6.023 1 96.25 171 LEU B C 1
ATOM 3755 O O . LEU B 1 171 ? 0.451 30.859 -5.406 1 96.25 171 LEU B O 1
ATOM 3759 N N . GLU B 1 172 ? -0.799 29.906 -6.984 1 95.75 172 GLU B N 1
ATOM 3760 C CA . GLU B 1 172 ? -1.425 31.172 -7.363 1 95.75 172 GLU B CA 1
ATOM 3761 C C . GLU B 1 172 ? -2.303 31.719 -6.234 1 95.75 172 GLU B C 1
ATOM 3763 O O . GLU B 1 172 ? -2.316 32.906 -5.977 1 95.75 172 GLU B O 1
ATOM 3768 N N . ARG B 1 173 ? -2.945 30.891 -5.586 1 93.25 173 ARG B N 1
ATOM 3769 C CA . ARG B 1 173 ? -3.904 31.266 -4.555 1 93.25 173 ARG B CA 1
ATOM 3770 C C . ARG B 1 173 ? -3.201 31.547 -3.23 1 93.25 173 ARG B C 1
ATOM 3772 O O . ARG B 1 173 ? -3.596 32.469 -2.494 1 93.25 173 ARG B O 1
ATOM 3779 N N . HIS B 1 174 ? -2.172 30.797 -2.879 1 93.62 174 HIS B N 1
ATOM 3780 C CA . HIS B 1 174 ? -1.58 30.859 -1.547 1 93.62 174 HIS B CA 1
ATOM 3781 C C . HIS B 1 174 ? -0.192 31.484 -1.588 1 93.62 174 HIS B C 1
ATOM 3783 O O . HIS B 1 174 ? 0.425 31.703 -0.543 1 93.62 174 HIS B O 1
ATOM 3789 N N . GLY B 1 175 ? 0.292 31.766 -2.82 1 95 175 GLY B N 1
ATOM 3790 C CA . GLY B 1 175 ? 1.628 32.312 -2.973 1 95 175 GLY B CA 1
ATOM 3791 C C . GLY B 1 175 ? 2.695 31.25 -3.15 1 95 175 GLY B C 1
ATOM 3792 O O . GLY B 1 175 ? 2.512 30.109 -2.74 1 95 175 GLY B O 1
ATOM 3793 N N . ARG B 1 176 ? 3.793 31.656 -3.697 1 95.62 176 ARG B N 1
ATOM 3794 C CA . ARG B 1 176 ? 4.949 30.781 -3.883 1 95.62 176 ARG B CA 1
ATOM 3795 C C . ARG B 1 176 ? 5.961 30.969 -2.758 1 95.62 176 ARG B C 1
ATOM 3797 O O . ARG B 1 176 ? 6.34 32.094 -2.439 1 95.62 176 ARG B O 1
ATOM 3804 N N . PRO B 1 177 ? 6.348 29.859 -2.178 1 95.06 177 PRO B N 1
ATOM 3805 C CA . PRO B 1 177 ? 7.395 30.016 -1.167 1 95.06 177 PRO B CA 1
ATOM 3806 C C . PRO B 1 177 ? 8.727 30.469 -1.761 1 95.06 177 PRO B C 1
ATOM 3808 O O . PRO B 1 177 ? 9.156 29.953 -2.797 1 95.06 177 PRO B O 1
ATOM 3811 N N . VAL B 1 178 ? 9.406 31.406 -1.1 1 93.06 178 VAL B N 1
ATOM 3812 C CA . VAL B 1 178 ? 10.664 31.953 -1.583 1 93.06 178 VAL B CA 1
ATOM 3813 C C . VAL B 1 178 ? 11.828 31.391 -0.774 1 93.06 178 VAL B C 1
ATOM 3815 O O . VAL B 1 178 ? 12.922 31.188 -1.304 1 93.06 178 VAL B O 1
ATOM 3818 N N . THR B 1 179 ? 11.57 31.172 0.503 1 92.5 179 THR B N 1
ATOM 3819 C CA . THR B 1 179 ? 12.531 30.531 1.392 1 92.5 179 THR B CA 1
ATOM 3820 C C . THR B 1 179 ? 11.914 29.312 2.059 1 92.5 179 THR B C 1
ATOM 3822 O O . THR B 1 179 ? 10.695 29.172 2.121 1 92.5 179 THR B O 1
ATOM 3825 N N . PRO B 1 180 ? 12.773 28.391 2.535 1 92.12 180 PRO B N 1
ATOM 3826 C CA . PRO B 1 180 ? 12.25 27.203 3.223 1 92.12 180 PRO B CA 1
ATOM 3827 C C . PRO B 1 180 ? 11.375 27.562 4.422 1 92.12 180 PRO B C 1
ATOM 3829 O O . PRO B 1 180 ? 10.406 26.859 4.719 1 92.12 180 PRO B O 1
ATOM 3832 N N . GLU B 1 181 ? 11.617 28.656 5.062 1 90.19 181 GLU B N 1
ATOM 3833 C CA . GLU B 1 181 ? 10.844 29.078 6.227 1 90.19 181 GLU B CA 1
ATOM 3834 C C . GLU B 1 181 ? 9.406 29.406 5.84 1 90.19 181 GLU B C 1
ATOM 3836 O O . GLU B 1 181 ? 8.492 29.297 6.664 1 90.19 181 GLU B O 1
ATOM 3841 N N . ASP B 1 182 ? 9.195 29.781 4.555 1 92.44 182 ASP B N 1
ATOM 3842 C CA . ASP B 1 182 ? 7.859 30.109 4.059 1 92.44 182 ASP B CA 1
ATOM 3843 C C . ASP B 1 182 ? 6.941 28.891 4.094 1 92.44 182 ASP B C 1
ATOM 3845 O O . ASP B 1 182 ? 5.719 29.031 4.051 1 92.44 182 ASP B O 1
ATOM 3849 N N . LEU B 1 183 ? 7.504 27.672 4.148 1 90.88 183 LEU B N 1
ATOM 3850 C CA . LEU B 1 183 ? 6.723 26.438 4.164 1 90.88 183 LEU B CA 1
ATOM 3851 C C . LEU B 1 183 ? 5.836 26.375 5.406 1 90.88 183 LEU B C 1
ATOM 3853 O O . LEU B 1 183 ? 4.793 25.719 5.391 1 90.88 183 LEU B O 1
ATOM 3857 N N . ALA B 1 184 ? 6.203 27.047 6.434 1 85.5 184 ALA B N 1
ATOM 3858 C CA . ALA B 1 184 ? 5.445 27.047 7.684 1 85.5 184 ALA B CA 1
ATOM 3859 C C . ALA B 1 184 ? 4.074 27.688 7.496 1 85.5 184 ALA B C 1
ATOM 3861 O O . ALA B 1 184 ? 3.141 27.406 8.25 1 85.5 184 ALA B O 1
ATOM 3862 N N . SER B 1 185 ? 3.965 28.562 6.504 1 87.31 185 SER B N 1
ATOM 3863 C CA . SER B 1 185 ? 2.711 29.25 6.242 1 87.31 185 SER B CA 1
ATOM 3864 C C . SER B 1 185 ? 1.87 28.5 5.211 1 87.31 185 SER B C 1
ATOM 3866 O O . SER B 1 185 ? 0.799 28.969 4.816 1 87.31 185 SER B O 1
ATOM 3868 N N . HIS B 1 186 ? 2.375 27.406 4.727 1 90.56 186 HIS B N 1
ATOM 3869 C CA . HIS B 1 186 ? 1.665 26.594 3.738 1 90.56 186 HIS B CA 1
ATOM 3870 C C . HIS B 1 186 ? 1.16 25.297 4.348 1 90.56 186 HIS B C 1
ATOM 3872 O O . HIS B 1 186 ? 1.665 24.844 5.383 1 90.56 186 HIS B O 1
ATOM 3878 N N . THR B 1 187 ? 0.116 24.781 3.689 1 88.75 187 THR B N 1
ATOM 3879 C CA . THR B 1 187 ? -0.262 23.391 3.982 1 88.75 187 THR B CA 1
ATOM 3880 C C . THR B 1 187 ? 0.751 22.422 3.391 1 88.75 187 THR B C 1
ATOM 3882 O O . THR B 1 187 ? 1.064 22.484 2.201 1 88.75 187 THR B O 1
ATOM 3885 N N . CYS B 1 188 ? 1.265 21.609 4.25 1 90.12 188 CYS B N 1
ATOM 3886 C CA . CYS B 1 188 ? 2.254 20.641 3.789 1 90.12 188 CYS B CA 1
ATOM 3887 C C . CYS B 1 188 ? 1.721 19.219 3.9 1 90.12 188 CYS B C 1
ATOM 3889 O O . CYS B 1 188 ? 0.902 18.922 4.773 1 90.12 188 CYS B O 1
ATOM 3891 N N . LEU B 1 189 ? 2.135 18.469 2.912 1 90.88 189 LEU B N 1
ATOM 3892 C CA . LEU B 1 189 ? 1.81 17.047 2.848 1 90.88 189 LEU B CA 1
ATOM 3893 C C . LEU B 1 189 ? 3.041 16.188 3.135 1 90.88 189 LEU B C 1
ATOM 3895 O O . LEU B 1 189 ? 4.121 16.453 2.604 1 90.88 189 LEU B O 1
ATOM 3899 N N . GLY B 1 190 ? 2.879 15.203 4.02 1 86.56 190 GLY B N 1
ATOM 3900 C CA . GLY B 1 190 ? 4.082 14.445 4.328 1 86.56 190 GLY B CA 1
ATOM 3901 C C . GLY B 1 190 ? 3.793 13.047 4.84 1 86.56 190 GLY B C 1
ATOM 3902 O O . GLY B 1 190 ? 2.637 12.617 4.879 1 86.56 190 GLY B O 1
ATOM 3903 N N . VAL B 1 191 ? 4.855 12.305 5.129 1 77.56 191 VAL B N 1
ATOM 3904 C CA . VAL B 1 191 ? 4.762 10.898 5.496 1 77.56 191 VAL B CA 1
ATOM 3905 C C . VAL B 1 191 ? 4.652 10.758 7.012 1 77.56 191 VAL B C 1
ATOM 3907 O O . VAL B 1 191 ? 4.23 9.719 7.52 1 77.56 191 VAL B O 1
ATOM 3910 N N . ARG B 1 192 ? 5.082 11.719 7.727 1 71.75 192 ARG B N 1
ATOM 3911 C CA . ARG B 1 192 ? 5.02 11.664 9.188 1 71.75 192 ARG B CA 1
ATOM 3912 C C . ARG B 1 192 ? 4.512 12.977 9.758 1 71.75 192 ARG B C 1
ATOM 3914 O O . ARG B 1 192 ? 4.434 13.984 9.047 1 71.75 192 ARG B O 1
ATOM 3921 N N . THR B 1 193 ? 4.211 12.883 11.008 1 58.84 193 THR B N 1
ATOM 3922 C CA . THR B 1 193 ? 3.57 14 11.688 1 58.84 193 THR B CA 1
ATOM 3923 C C . THR B 1 193 ? 4.508 15.203 11.758 1 58.84 193 THR B C 1
ATOM 3925 O O . THR B 1 193 ? 4.062 16.359 11.672 1 58.84 193 THR B O 1
ATOM 3928 N N . ARG B 1 194 ? 5.66 14.922 11.922 1 61.19 194 ARG B N 1
ATOM 3929 C CA . ARG B 1 194 ? 6.629 16.016 11.938 1 61.19 194 ARG B CA 1
ATOM 3930 C C . ARG B 1 194 ? 7.902 15.625 11.195 1 61.19 194 ARG B C 1
ATOM 3932 O O . ARG B 1 194 ? 8.469 14.562 11.438 1 61.19 194 ARG B O 1
ATOM 3939 N N . VAL B 1 195 ? 8.148 16.469 10.266 1 69.06 195 VAL B N 1
ATOM 3940 C CA . VAL B 1 195 ? 9.344 16.219 9.461 1 69.06 195 VAL B CA 1
ATOM 3941 C C . VAL B 1 195 ? 10.281 17.422 9.523 1 69.06 195 VAL B C 1
ATOM 3943 O O . VAL B 1 195 ? 9.875 18.547 9.219 1 69.06 195 VAL B O 1
ATOM 3946 N N . GLY B 1 196 ? 11.438 17.188 10.148 1 77.94 196 GLY B N 1
ATOM 3947 C CA . GLY B 1 196 ? 12.469 18.203 10.07 1 77.94 196 GLY B CA 1
ATOM 3948 C C . GLY B 1 196 ? 13.289 18.141 8.797 1 77.94 196 GLY B C 1
ATOM 3949 O O . GLY B 1 196 ? 13.781 17.062 8.43 1 77.94 196 GLY B O 1
ATOM 3950 N N . LEU B 1 197 ? 13.281 19.297 8.141 1 81.5 197 LEU B N 1
ATOM 3951 C CA . LEU B 1 197 ? 14.047 19.375 6.898 1 81.5 197 LEU B CA 1
ATOM 3952 C C . LEU B 1 197 ? 15.141 20.438 6.996 1 81.5 197 LEU B C 1
ATOM 3954 O O . LEU B 1 197 ? 14.953 21.469 7.641 1 81.5 197 LEU B O 1
ATOM 3958 N N . GLU B 1 198 ? 16.234 20.078 6.48 1 87.19 198 GLU B N 1
ATOM 3959 C CA . GLU B 1 198 ? 17.344 21.016 6.371 1 87.19 198 GLU B CA 1
ATOM 3960 C C . GLU B 1 198 ? 17.672 21.297 4.91 1 87.19 198 GLU B C 1
ATOM 3962 O O . GLU B 1 198 ? 17.938 20.375 4.137 1 87.19 198 GLU B O 1
ATOM 3967 N N . TYR B 1 199 ? 17.641 22.594 4.648 1 89.69 199 TYR B N 1
ATOM 3968 C CA . TYR B 1 199 ? 17.922 23.031 3.287 1 89.69 199 TYR B CA 1
ATOM 3969 C C . TYR B 1 199 ? 19.125 23.969 3.252 1 89.69 199 TYR B C 1
ATOM 3971 O O . TYR B 1 199 ? 19.375 24.703 4.211 1 89.69 199 TYR B O 1
ATOM 3979 N N . VAL B 1 200 ? 19.812 23.906 2.125 1 90.19 200 VAL B N 1
ATOM 3980 C CA . VAL B 1 200 ? 20.906 24.828 1.842 1 90.19 200 VAL B CA 1
ATOM 3981 C C . VAL B 1 200 ? 20.688 25.484 0.475 1 90.19 200 VAL B C 1
ATOM 3983 O O . VAL B 1 200 ? 20.297 24.812 -0.479 1 90.19 200 VAL B O 1
ATOM 3986 N N . ARG B 1 201 ? 20.828 26.766 0.487 1 89.44 201 ARG B N 1
ATOM 3987 C CA . ARG B 1 201 ? 20.719 27.469 -0.787 1 89.44 201 ARG B CA 1
ATOM 3988 C C . ARG B 1 201 ? 21.953 27.203 -1.662 1 89.44 201 ARG B C 1
ATOM 3990 O O . ARG B 1 201 ? 23.078 27.172 -1.167 1 89.44 201 ARG B O 1
ATOM 3997 N N . GLU B 1 202 ? 21.547 27 -2.93 1 86 202 GLU B N 1
ATOM 3998 C CA . GLU B 1 202 ? 22.672 26.828 -3.852 1 86 202 GLU B CA 1
ATOM 3999 C C . GLU B 1 202 ? 23.625 28.016 -3.785 1 86 202 GLU B C 1
ATOM 4001 O O . GLU B 1 202 ? 23.203 29.172 -3.877 1 86 202 GLU B O 1
ATOM 4006 N N . GLY B 1 203 ? 24.891 27.812 -3.705 1 83.75 203 GLY B N 1
ATOM 4007 C CA . GLY B 1 203 ? 25.891 28.859 -3.68 1 83.75 203 GLY B CA 1
ATOM 4008 C C . GLY B 1 203 ? 26.078 29.484 -2.305 1 83.75 203 GLY B C 1
ATOM 4009 O O . GLY B 1 203 ? 26.859 30.406 -2.137 1 83.75 203 GLY B O 1
ATOM 4010 N N . SER B 1 204 ? 25.266 29.094 -1.429 1 83.25 204 SER B N 1
ATOM 4011 C CA . SER B 1 204 ? 25.375 29.578 -0.056 1 83.25 204 SER B CA 1
ATOM 4012 C C . SER B 1 204 ? 25.594 28.422 0.917 1 83.25 204 SER B C 1
ATOM 4014 O O . SER B 1 204 ? 25.375 27.266 0.578 1 83.25 204 SER B O 1
ATOM 4016 N N . ASP B 1 205 ? 26.266 28.719 2.057 1 83 205 ASP B N 1
ATOM 4017 C CA . ASP B 1 205 ? 26.469 27.719 3.098 1 83 205 ASP B CA 1
ATOM 4018 C C . ASP B 1 205 ? 25.453 27.891 4.227 1 83 205 ASP B C 1
ATOM 4020 O O . ASP B 1 205 ? 25.562 27.234 5.262 1 83 205 ASP B O 1
ATOM 4024 N N . LEU B 1 206 ? 24.516 28.781 3.912 1 86.88 206 LEU B N 1
ATOM 4025 C CA . LEU B 1 206 ? 23.531 29.031 4.957 1 86.88 206 LEU B CA 1
ATOM 4026 C C . LEU B 1 206 ? 22.516 27.891 5.035 1 86.88 206 LEU B C 1
ATOM 4028 O O . LEU B 1 206 ? 21.906 27.531 4.031 1 86.88 206 LEU B O 1
ATOM 4032 N N . VAL B 1 207 ? 22.406 27.344 6.246 1 89.19 207 VAL B N 1
ATOM 4033 C CA . VAL B 1 207 ? 21.5 26.234 6.48 1 89.19 207 VAL B CA 1
ATOM 4034 C C . VAL B 1 207 ? 20.156 26.766 6.992 1 89.19 207 VAL B C 1
ATOM 4036 O O . VAL B 1 207 ? 20.109 27.547 7.941 1 89.19 207 VAL B O 1
ATOM 4039 N N . HIS B 1 208 ? 19.141 26.391 6.285 1 89.94 208 HIS B N 1
ATOM 4040 C CA . HIS B 1 208 ? 17.781 26.672 6.699 1 89.94 208 HIS B CA 1
ATOM 4041 C C . HIS B 1 208 ? 17.125 25.453 7.324 1 89.94 208 HIS B C 1
ATOM 4043 O O . HIS B 1 208 ? 17.094 24.375 6.707 1 89.94 208 HIS B O 1
ATOM 4049 N N . ARG B 1 209 ? 16.672 25.594 8.547 1 87.81 209 ARG B N 1
ATOM 4050 C CA . ARG B 1 209 ? 15.984 24.5 9.227 1 87.81 209 ARG B CA 1
ATOM 4051 C C . ARG B 1 209 ? 14.492 24.797 9.359 1 87.81 209 ARG B C 1
ATOM 4053 O O . ARG B 1 209 ? 14.102 25.859 9.859 1 87.81 209 ARG B O 1
ATOM 4060 N N . VAL B 1 210 ? 13.75 23.891 8.781 1 83.81 210 VAL B N 1
ATOM 4061 C CA . VAL B 1 210 ? 12.305 24.078 8.852 1 83.81 210 VAL B CA 1
ATOM 4062 C C . VAL B 1 210 ? 11.641 22.812 9.367 1 83.81 210 VAL B C 1
ATOM 4064 O O . VAL B 1 210 ? 12.062 21.703 9.039 1 83.81 210 VAL B O 1
ATOM 4067 N N . SER B 1 211 ? 10.695 23.031 10.25 1 81.31 211 SER B N 1
ATOM 4068 C CA . SER B 1 211 ? 9.828 21.953 10.703 1 81.31 211 SER B CA 1
ATOM 4069 C C . SER B 1 211 ? 8.445 22.062 10.078 1 81.31 211 SER B C 1
ATOM 4071 O O . SER B 1 211 ? 7.789 23.094 10.18 1 81.31 211 SER B O 1
ATOM 4073 N N . ILE B 1 212 ? 8.188 20.969 9.336 1 74.56 212 ILE B N 1
ATOM 4074 C CA . ILE B 1 212 ? 6.891 20.938 8.672 1 74.56 212 ILE B CA 1
ATOM 4075 C C . ILE B 1 212 ? 5.922 20.062 9.453 1 74.56 212 ILE B C 1
ATOM 4077 O O . ILE B 1 212 ? 6.309 19 9.961 1 74.56 212 ILE B O 1
ATOM 4081 N N . GLN B 1 213 ? 4.77 20.641 9.758 1 75.69 213 GLN B N 1
ATOM 4082 C CA . GLN B 1 213 ? 3.666 19.859 10.305 1 75.69 213 GLN B CA 1
ATOM 4083 C C . GLN B 1 213 ? 2.613 19.578 9.234 1 75.69 213 GLN B C 1
ATOM 4085 O O . GLN B 1 213 ? 1.778 20.438 8.938 1 75.69 213 GLN B O 1
ATOM 4090 N N . PRO B 1 214 ? 2.643 18.375 8.781 1 78.75 214 PRO B N 1
ATOM 4091 C CA . PRO B 1 214 ? 1.727 18.078 7.672 1 78.75 214 PRO B CA 1
ATOM 4092 C C . PRO B 1 214 ? 0.265 18.047 8.117 1 78.75 214 PRO B C 1
ATOM 4094 O O . PRO B 1 214 ? -0.039 17.594 9.219 1 78.75 214 PRO B O 1
ATOM 4097 N N . HIS B 1 215 ? -0.595 18.641 7.246 1 83.12 215 HIS B N 1
ATOM 4098 C CA . HIS B 1 215 ? -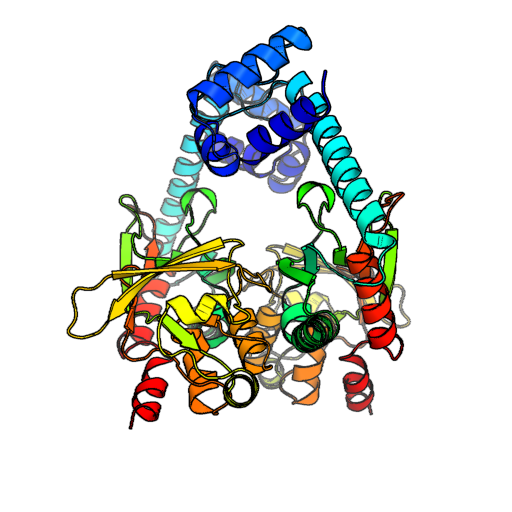2.043 18.562 7.414 1 83.12 215 HIS B CA 1
ATOM 4099 C C . HIS B 1 215 ? -2.59 17.234 6.914 1 83.12 215 HIS B C 1
ATOM 4101 O O . HIS B 1 215 ? -3.703 16.844 7.277 1 83.12 215 HIS B O 1
ATOM 4107 N N . LEU B 1 216 ? -1.839 16.656 6.102 1 89.25 216 LEU B N 1
ATOM 4108 C CA . LEU B 1 216 ? -2.135 15.328 5.59 1 89.25 216 LEU B CA 1
ATOM 4109 C C . LEU B 1 216 ? -0.907 14.43 5.676 1 89.25 216 LEU B C 1
ATOM 4111 O O . LEU B 1 216 ? 0.171 14.797 5.203 1 89.25 216 LEU B O 1
ATOM 4115 N N . GLU B 1 217 ? -1.143 13.336 6.27 1 90.94 217 GLU B N 1
ATOM 4116 C CA . GLU B 1 217 ? -0.053 12.383 6.469 1 90.94 217 GLU B CA 1
ATOM 4117 C C . GLU B 1 217 ? -0.385 11.023 5.852 1 90.94 217 GLU B C 1
ATOM 4119 O O . GLU B 1 217 ? -1.495 10.516 6.023 1 90.94 217 GLU B O 1
ATOM 4124 N N . CYS B 1 218 ? 0.526 10.516 5.133 1 90.88 218 CYS B N 1
ATOM 4125 C CA . CYS B 1 218 ? 0.425 9.18 4.562 1 90.88 218 CYS B CA 1
ATOM 4126 C C . CYS B 1 218 ? 1.8 8.648 4.18 1 90.88 218 CYS B C 1
ATOM 4128 O O . CYS B 1 218 ? 2.641 9.391 3.672 1 90.88 218 CYS B O 1
ATOM 4130 N N . SER B 1 219 ? 1.98 7.348 4.34 1 86.5 219 SER B N 1
ATOM 4131 C CA . SER B 1 219 ? 3.273 6.75 4.012 1 86.5 219 SER B CA 1
ATOM 4132 C C . SER B 1 219 ? 3.385 6.457 2.52 1 86.5 219 SER B C 1
ATOM 4134 O O . SER B 1 219 ? 4.453 6.078 2.035 1 86.5 219 SER B O 1
ATOM 4136 N N . ASP B 1 220 ? 2.404 6.645 1.815 1 89.56 220 ASP B N 1
ATOM 4137 C CA . ASP B 1 220 ? 2.395 6.406 0.376 1 89.56 220 ASP B CA 1
ATOM 4138 C C . ASP B 1 220 ? 2.65 7.695 -0.397 1 89.56 220 ASP B C 1
ATOM 4140 O O . ASP B 1 220 ? 1.767 8.547 -0.502 1 89.56 220 ASP B O 1
ATOM 4144 N N . TYR B 1 221 ? 3.82 7.773 -1.018 1 92.06 221 TYR B N 1
ATOM 4145 C CA . TYR B 1 221 ? 4.199 8.992 -1.727 1 92.06 221 TYR B CA 1
ATOM 4146 C C . TYR B 1 221 ? 3.334 9.188 -2.967 1 92.06 221 TYR B C 1
ATOM 4148 O O . TYR B 1 221 ? 3.107 10.32 -3.396 1 92.06 221 TYR B O 1
ATOM 4156 N N . GLY B 1 222 ? 2.938 8.094 -3.559 1 91.94 222 GLY B N 1
ATOM 4157 C CA . GLY B 1 222 ? 2.021 8.234 -4.68 1 91.94 222 GLY B CA 1
ATOM 4158 C C . GLY B 1 222 ? 0.744 8.969 -4.316 1 91.94 222 GLY B C 1
ATOM 4159 O O . GLY B 1 222 ? 0.297 9.852 -5.055 1 91.94 222 GLY B O 1
ATOM 4160 N N . PHE B 1 223 ? 0.224 8.609 -3.203 1 92.06 223 PHE B N 1
ATOM 4161 C CA . PHE B 1 223 ? -0.961 9.281 -2.68 1 92.06 223 PHE B CA 1
ATOM 4162 C C . PHE B 1 223 ? -0.675 10.75 -2.402 1 92.06 223 PHE B C 1
ATOM 4164 O O . PHE B 1 223 ? -1.472 11.617 -2.758 1 92.06 223 PHE B O 1
ATOM 4171 N N . LEU B 1 224 ? 0.401 11.023 -1.815 1 93.56 224 LEU B N 1
ATOM 4172 C CA . LEU B 1 224 ? 0.776 12.398 -1.51 1 93.56 224 LEU B CA 1
ATOM 4173 C C . LEU B 1 224 ? 0.891 13.227 -2.785 1 93.56 224 LEU B C 1
ATOM 4175 O O . LEU B 1 224 ? 0.484 14.391 -2.812 1 93.56 224 LEU B O 1
ATOM 4179 N N . GLY B 1 225 ? 1.475 12.617 -3.789 1 95.06 225 GLY B N 1
ATOM 4180 C CA . GLY B 1 225 ? 1.55 13.297 -5.074 1 95.06 225 GLY B CA 1
ATOM 4181 C C . GLY B 1 225 ? 0.188 13.656 -5.641 1 95.06 225 GLY B C 1
ATOM 4182 O O . GLY B 1 225 ? -0.009 14.766 -6.145 1 95.06 225 GLY B O 1
ATOM 4183 N N . GLU B 1 226 ? -0.714 12.75 -5.547 1 93.62 226 GLU B N 1
ATOM 4184 C CA . GLU B 1 226 ? -2.072 12.984 -6.031 1 93.62 226 GLU B CA 1
ATOM 4185 C C . GLU B 1 226 ? -2.75 14.102 -5.242 1 93.62 226 GLU B C 1
ATOM 4187 O O . GLU B 1 226 ? -3.467 14.93 -5.816 1 93.62 226 GLU B O 1
ATOM 4192 N N . MET B 1 227 ? -2.529 14.086 -3.971 1 93.19 227 MET B N 1
ATOM 4193 C CA . MET B 1 227 ? -3.133 15.109 -3.117 1 93.19 227 MET B CA 1
ATOM 4194 C C . MET B 1 227 ? -2.566 16.484 -3.436 1 93.19 227 MET B C 1
ATOM 4196 O O . MET B 1 227 ? -3.303 17.484 -3.455 1 93.19 227 MET B O 1
ATOM 4200 N N . ALA B 1 228 ? -1.285 16.531 -3.629 1 95.19 228 ALA B N 1
ATOM 4201 C CA . ALA B 1 228 ? -0.669 17.797 -4.035 1 95.19 228 ALA B CA 1
ATOM 4202 C C . ALA B 1 228 ? -1.237 18.281 -5.367 1 95.19 228 ALA B C 1
ATOM 4204 O O . ALA B 1 228 ? -1.552 19.453 -5.52 1 95.19 228 ALA B O 1
ATOM 4205 N N . ALA B 1 229 ? -1.373 17.375 -6.277 1 95.25 229 ALA B N 1
ATOM 4206 C CA . ALA B 1 229 ? -1.92 17.688 -7.594 1 95.25 229 ALA B CA 1
ATOM 4207 C C . ALA B 1 229 ? -3.365 18.172 -7.488 1 95.25 229 ALA B C 1
ATOM 4209 O O . ALA B 1 229 ? -3.832 18.938 -8.328 1 95.25 229 ALA B O 1
ATOM 4210 N N . ALA B 1 230 ? -3.998 17.719 -6.461 1 91.62 230 ALA B N 1
ATOM 4211 C CA . ALA B 1 230 ? -5.379 18.125 -6.203 1 91.62 230 ALA B CA 1
ATOM 4212 C C . ALA B 1 230 ? -5.441 19.438 -5.445 1 91.62 230 ALA B C 1
ATOM 4214 O O . ALA B 1 230 ? -6.461 19.766 -4.832 1 91.62 230 ALA B O 1
ATOM 4215 N N . LYS B 1 231 ? -4.383 20.078 -5.348 1 92.94 231 LYS B N 1
ATOM 4216 C CA . LYS B 1 231 ? -4.297 21.453 -4.867 1 92.94 231 LYS B CA 1
ATOM 4217 C C . LYS B 1 231 ? -4.41 21.516 -3.346 1 92.94 231 LYS B C 1
ATOM 4219 O O . LYS B 1 231 ? -4.93 22.484 -2.791 1 92.94 231 LYS B O 1
ATOM 4224 N N . LEU B 1 232 ? -3.922 20.547 -2.699 1 92.38 232 LEU B N 1
ATOM 4225 C CA . LEU B 1 232 ? -4.117 20.516 -1.254 1 92.38 232 LEU B CA 1
ATOM 4226 C C . LEU B 1 232 ? -2.945 21.156 -0.529 1 92.38 232 LEU B C 1
ATOM 4228 O O . LEU B 1 232 ? -3.057 21.516 0.646 1 92.38 232 LEU B O 1
ATOM 4232 N N . GLY B 1 233 ? -1.893 21.234 -1.199 1 93.94 233 GLY B N 1
ATOM 4233 C CA . GLY B 1 233 ? -0.736 21.812 -0.534 1 93.94 233 GLY B CA 1
ATOM 4234 C C . GLY B 1 233 ? 0.576 21.484 -1.217 1 93.94 233 GLY B C 1
ATOM 4235 O O . GLY B 1 233 ? 0.597 21.141 -2.404 1 93.94 233 GLY B O 1
ATOM 4236 N N . ILE B 1 234 ? 1.676 21.688 -0.435 1 94.62 234 ILE B N 1
ATOM 4237 C CA . ILE B 1 234 ? 3.033 21.422 -0.9 1 94.62 234 ILE B CA 1
ATOM 4238 C C . ILE B 1 234 ? 3.535 20.109 -0.323 1 94.62 234 ILE B C 1
ATOM 4240 O O . ILE B 1 234 ? 3.426 19.859 0.881 1 94.62 234 ILE B O 1
ATOM 4244 N N . GLY B 1 235 ? 3.994 19.234 -1.194 1 93.81 235 GLY B N 1
ATOM 4245 C CA . GLY B 1 235 ? 4.523 17.969 -0.745 1 93.81 235 GLY B CA 1
ATOM 4246 C C . GLY B 1 235 ? 5.961 17.734 -1.166 1 93.81 235 GLY B C 1
ATOM 4247 O O . GLY B 1 235 ? 6.363 18.125 -2.264 1 93.81 235 GLY B O 1
ATOM 4248 N N . LEU B 1 236 ? 6.812 17.141 -0.252 1 92.44 236 LEU B N 1
ATOM 4249 C CA . LEU B 1 236 ? 8.117 16.625 -0.628 1 92.44 236 LEU B CA 1
ATOM 4250 C C . LEU B 1 236 ? 7.98 15.266 -1.309 1 92.44 236 LEU B C 1
ATOM 4252 O O . LEU B 1 236 ? 7.57 14.289 -0.678 1 92.44 236 LEU B O 1
ATOM 4256 N N . LEU B 1 237 ? 8.344 15.227 -2.539 1 94.44 237 LEU B N 1
ATOM 4257 C CA . LEU B 1 237 ? 8.094 14.023 -3.328 1 94.44 237 LEU B CA 1
ATOM 4258 C C . LEU B 1 237 ? 9.383 13.508 -3.953 1 94.44 237 LEU B C 1
ATOM 4260 O O . LEU B 1 237 ? 10.227 14.297 -4.402 1 94.44 237 LEU B O 1
ATOM 4264 N N . PRO B 1 238 ? 9.508 12.219 -3.977 1 93.75 238 PRO B N 1
ATOM 4265 C CA . PRO B 1 238 ? 10.609 11.641 -4.754 1 93.75 238 PRO B CA 1
ATOM 4266 C C . PRO B 1 238 ? 10.375 11.734 -6.262 1 93.75 238 PRO B C 1
ATOM 4268 O O . PRO B 1 238 ? 9.234 11.836 -6.711 1 93.75 238 PRO B O 1
ATOM 4271 N N . SER B 1 239 ? 11.422 11.617 -7.027 1 93.69 239 SER B N 1
ATOM 4272 C CA . SER B 1 239 ? 11.391 11.789 -8.477 1 93.69 239 SER B CA 1
ATOM 4273 C C . SER B 1 239 ? 10.438 10.789 -9.125 1 93.69 239 SER B C 1
ATOM 4275 O O . SER B 1 239 ? 9.711 11.141 -10.062 1 93.69 239 SER B O 1
ATOM 4277 N N . TYR B 1 240 ? 10.359 9.586 -8.609 1 92.31 240 TYR B N 1
ATOM 4278 C CA . TYR B 1 240 ? 9.555 8.562 -9.25 1 92.31 240 TYR B CA 1
ATOM 4279 C C . TYR B 1 240 ? 8.062 8.867 -9.109 1 92.31 240 TYR B C 1
ATOM 4281 O O . TYR B 1 240 ? 7.234 8.281 -9.805 1 92.31 240 TYR B O 1
ATOM 4289 N N . VAL B 1 241 ? 7.746 9.742 -8.234 1 94.5 241 VAL B N 1
ATOM 4290 C CA . VAL B 1 241 ? 6.352 10.156 -8.086 1 94.5 241 VAL B CA 1
ATOM 4291 C C . VAL B 1 241 ? 6.129 11.492 -8.789 1 94.5 241 VAL B C 1
ATOM 4293 O O . VAL B 1 241 ? 5.133 11.664 -9.492 1 94.5 241 VAL B O 1
ATOM 4296 N N . ALA B 1 242 ? 7.008 12.383 -8.711 1 95.06 242 ALA B N 1
ATOM 4297 C CA . ALA B 1 242 ? 6.852 13.766 -9.156 1 95.06 242 ALA B CA 1
ATOM 4298 C C . ALA B 1 242 ? 6.859 13.859 -10.68 1 95.06 242 ALA B C 1
ATOM 4300 O O . ALA B 1 242 ? 6.164 14.695 -11.258 1 95.06 242 ALA B O 1
ATOM 4301 N N . VAL B 1 243 ? 7.562 13.039 -11.32 1 93.19 243 VAL B N 1
ATOM 4302 C CA . VAL B 1 243 ? 7.898 13.172 -12.734 1 93.19 243 VAL B CA 1
ATOM 4303 C C . VAL B 1 243 ? 6.621 13.227 -13.562 1 93.19 243 VAL B C 1
ATOM 4305 O O . VAL B 1 243 ? 6.449 14.125 -14.391 1 93.19 243 VAL B O 1
ATOM 4308 N N . GLU B 1 244 ? 5.738 12.367 -13.344 1 90.19 244 GLU B N 1
ATOM 4309 C CA . GLU B 1 244 ? 4.52 12.336 -14.148 1 90.19 244 GLU B CA 1
ATOM 4310 C C . GLU B 1 244 ? 3.689 13.602 -13.953 1 90.19 244 GLU B C 1
ATOM 4312 O O . GLU B 1 244 ? 3.143 14.141 -14.914 1 90.19 244 GLU B O 1
ATOM 4317 N N . HIS B 1 245 ? 3.598 14 -12.781 1 94.5 245 HIS B N 1
ATOM 4318 C CA . HIS B 1 245 ? 2.811 15.188 -12.461 1 94.5 245 HIS B CA 1
ATOM 4319 C C . HIS B 1 245 ? 3.475 16.453 -13 1 94.5 245 HIS B C 1
ATOM 4321 O O . HIS B 1 245 ? 2.789 17.391 -13.422 1 94.5 245 HIS B O 1
ATOM 4327 N N . LEU B 1 246 ? 4.777 16.453 -12.992 1 94.94 246 LEU B N 1
ATOM 4328 C CA . LEU B 1 246 ? 5.516 17.594 -13.523 1 94.94 246 LEU B CA 1
ATOM 4329 C C . LEU B 1 246 ? 5.375 17.672 -15.039 1 94.94 246 LEU B C 1
ATOM 4331 O O . LEU B 1 246 ? 5.148 18.75 -15.594 1 94.94 246 LEU B O 1
ATOM 4335 N N . GLN B 1 247 ? 5.422 16.578 -15.672 1 92.5 247 GLN B N 1
ATOM 4336 C CA . GLN B 1 247 ? 5.312 16.5 -17.125 1 92.5 247 GLN B CA 1
ATOM 4337 C C . GLN B 1 247 ? 3.918 16.922 -17.594 1 92.5 247 GLN B C 1
ATOM 4339 O O . GLN B 1 247 ? 3.77 17.562 -18.625 1 92.5 247 GLN B O 1
ATOM 4344 N N . SER B 1 248 ? 2.938 16.609 -16.859 1 93.12 248 SER B N 1
ATOM 4345 C CA . SER B 1 248 ? 1.56 16.906 -17.234 1 93.12 248 SER B CA 1
ATOM 4346 C C . SER B 1 248 ? 1.162 18.312 -16.797 1 93.12 248 SER B C 1
ATOM 4348 O O . SER B 1 248 ? 0.058 18.781 -17.094 1 93.12 248 SER B O 1
ATOM 4350 N N . GLY B 1 249 ? 2.016 18.906 -16.016 1 94.81 249 GLY B N 1
ATOM 4351 C CA . GLY B 1 249 ? 1.748 20.266 -15.57 1 94.81 249 GLY B CA 1
ATOM 4352 C C . GLY B 1 249 ? 0.831 20.328 -14.367 1 94.81 249 GLY B C 1
ATOM 4353 O O . GLY B 1 249 ? 0.401 21.406 -13.961 1 94.81 249 GLY B O 1
ATOM 4354 N N . ARG B 1 250 ? 0.596 19.188 -13.82 1 96.12 250 ARG B N 1
ATOM 4355 C CA . ARG B 1 250 ? -0.279 19.141 -12.656 1 96.12 250 ARG B CA 1
ATOM 4356 C C . ARG B 1 250 ? 0.46 19.578 -11.391 1 96.12 250 ARG B C 1
ATOM 4358 O O . ARG B 1 250 ? -0.165 19.969 -10.398 1 96.12 250 ARG B O 1
ATOM 4365 N N . LEU B 1 251 ? 1.763 19.453 -11.453 1 97.44 251 LEU B N 1
ATOM 4366 C CA . LEU B 1 251 ? 2.613 19.922 -10.367 1 97.44 251 LEU B CA 1
ATOM 4367 C C . LEU B 1 251 ? 3.748 20.797 -10.906 1 97.44 251 LEU B C 1
ATOM 4369 O O . LEU B 1 251 ? 4.098 20.703 -12.086 1 97.44 251 LEU B O 1
ATOM 4373 N N . GLU B 1 252 ? 4.227 21.609 -10.094 1 97.19 252 GLU B N 1
ATOM 4374 C CA . GLU B 1 252 ? 5.445 22.391 -10.305 1 97.19 252 GLU B CA 1
ATOM 4375 C C . GLU B 1 252 ? 6.352 22.344 -9.078 1 97.19 252 GLU B C 1
ATOM 4377 O O . GLU B 1 252 ? 5.871 22.219 -7.949 1 97.19 252 GLU B O 1
ATOM 4382 N N . THR B 1 253 ? 7.676 22.469 -9.391 1 96.69 253 THR B N 1
ATOM 4383 C CA . THR B 1 253 ? 8.633 22.469 -8.289 1 96.69 253 THR B CA 1
ATOM 4384 C C . THR B 1 253 ? 8.719 23.859 -7.648 1 96.69 253 THR B C 1
ATOM 4386 O O . THR B 1 253 ? 8.469 24.859 -8.305 1 96.69 253 THR B O 1
ATOM 4389 N N . VAL B 1 254 ? 8.961 23.891 -6.395 1 95.88 254 VAL B N 1
ATOM 4390 C CA . VAL B 1 254 ? 9.188 25.141 -5.676 1 95.88 254 VAL B CA 1
ATOM 4391 C C . VAL B 1 254 ? 10.516 25.078 -4.926 1 95.88 254 VAL B C 1
ATOM 4393 O O . VAL B 1 254 ? 11.047 23.984 -4.695 1 95.88 254 VAL B O 1
ATOM 4396 N N . LEU B 1 255 ? 11.086 26.234 -4.613 1 94.56 255 LEU B N 1
ATOM 4397 C CA . LEU B 1 255 ? 12.336 26.375 -3.873 1 94.56 255 LEU B CA 1
ATOM 4398 C C . LEU B 1 255 ? 13.484 25.688 -4.602 1 94.56 255 LEU B C 1
ATOM 4400 O O . LEU B 1 255 ? 14.266 24.953 -3.984 1 94.56 255 LEU B O 1
ATOM 4404 N N . ASN B 1 256 ? 13.477 25.844 -5.816 1 92.5 256 ASN B N 1
ATOM 4405 C CA . ASN B 1 256 ? 14.43 25.172 -6.695 1 92.5 256 ASN B CA 1
ATOM 4406 C C . ASN B 1 256 ? 15.859 25.609 -6.418 1 92.5 256 ASN B C 1
ATOM 4408 O O . ASN B 1 256 ? 16.812 24.906 -6.773 1 92.5 256 ASN B O 1
ATOM 4412 N N . GLU B 1 257 ? 16.031 26.688 -5.824 1 92 257 GLU B N 1
ATOM 4413 C CA . GLU B 1 257 ? 17.375 27.188 -5.516 1 92 257 GLU B CA 1
ATOM 4414 C C . GLU B 1 257 ? 17.906 26.578 -4.227 1 92 257 GLU B C 1
ATOM 4416 O O . GLU B 1 257 ? 19.047 26.844 -3.83 1 92 257 GLU B O 1
ATOM 4421 N N . TYR B 1 258 ? 17.094 25.812 -3.633 1 91.56 258 TYR B N 1
ATOM 4422 C CA . TYR B 1 258 ? 17.453 25.188 -2.371 1 91.56 258 TYR B CA 1
ATOM 4423 C C . TYR B 1 258 ? 17.578 23.672 -2.537 1 91.56 258 TYR B C 1
ATOM 4425 O O . TYR B 1 258 ? 16.844 23.062 -3.311 1 91.56 258 TYR B O 1
ATOM 4433 N N . ARG B 1 259 ? 18.547 23.109 -1.785 1 88.56 259 ARG B N 1
ATOM 4434 C CA . ARG B 1 259 ? 18.75 21.672 -1.809 1 88.56 259 ARG B CA 1
ATOM 4435 C C . ARG B 1 259 ? 18.688 21.078 -0.401 1 88.56 259 ARG B C 1
ATOM 4437 O O . ARG B 1 259 ? 19.188 21.688 0.552 1 88.56 259 ARG B O 1
ATOM 4444 N N . LEU B 1 260 ? 18.062 19.906 -0.353 1 88.25 260 LEU B N 1
ATOM 4445 C CA . LEU B 1 260 ? 18.047 19.203 0.921 1 88.25 260 LEU B CA 1
ATOM 4446 C C . LEU B 1 260 ? 19.438 18.719 1.299 1 88.25 260 LEU B C 1
ATOM 4448 O O . LEU B 1 260 ? 20.172 18.188 0.454 1 88.25 260 LEU B O 1
ATOM 4452 N N . THR B 1 261 ? 19.812 18.891 2.578 1 86.25 261 THR B N 1
ATOM 4453 C CA . THR B 1 261 ? 21.109 18.391 3.041 1 86.25 261 THR B CA 1
ATOM 4454 C C . THR B 1 261 ? 21.078 16.875 3.207 1 86.25 261 THR B C 1
ATOM 4456 O O . THR B 1 261 ? 22.094 16.203 3.004 1 86.25 261 THR B O 1
ATOM 4459 N N . ARG B 1 262 ? 19.969 16.406 3.65 1 85.19 262 ARG B N 1
ATOM 4460 C CA . ARG B 1 262 ? 19.75 14.977 3.807 1 85.19 262 ARG B CA 1
ATOM 4461 C C . ARG B 1 262 ? 18.344 14.578 3.352 1 85.19 262 ARG B C 1
ATOM 4463 O O . ARG B 1 262 ? 17.359 15.062 3.895 1 85.19 262 ARG B O 1
ATOM 4470 N N . SER B 1 263 ? 18.406 13.773 2.34 1 85.94 263 SER B N 1
ATOM 4471 C CA . SER B 1 263 ? 17.109 13.312 1.837 1 85.94 263 SER B CA 1
ATOM 4472 C C . SER B 1 263 ? 16.625 12.102 2.623 1 85.94 263 SER B C 1
ATOM 4474 O O . SER B 1 263 ? 17.391 11.477 3.359 1 85.94 263 SER B O 1
ATOM 4476 N N . PRO B 1 264 ? 15.305 11.82 2.535 1 85.88 264 PRO B N 1
ATOM 4477 C CA . PRO B 1 264 ? 14.797 10.602 3.174 1 85.88 264 PRO B CA 1
ATOM 4478 C C . PRO B 1 264 ? 15.422 9.336 2.611 1 85.88 264 PRO B C 1
ATOM 4480 O O . PRO B 1 264 ? 15.414 8.289 3.27 1 85.88 264 PRO B O 1
ATOM 4483 N N . GLY B 1 265 ? 15.945 9.336 1.497 1 89.38 265 GLY B N 1
ATOM 4484 C CA . GLY B 1 265 ? 16.641 8.289 0.765 1 89.38 265 GLY B CA 1
ATOM 4485 C C . GLY B 1 265 ? 17.188 8.758 -0.574 1 89.38 265 GLY B C 1
ATOM 4486 O O . GLY B 1 265 ? 16.422 9.219 -1.431 1 89.38 265 GLY B O 1
ATOM 4487 N N . SER B 1 266 ? 18.453 8.539 -0.823 1 91.75 266 SER B N 1
ATOM 4488 C CA . SER B 1 266 ? 19.078 9.172 -1.981 1 91.75 266 SER B CA 1
ATOM 4489 C C . SER B 1 266 ? 19.266 8.172 -3.123 1 91.75 266 SER B C 1
ATOM 4491 O O . SER B 1 266 ? 19.547 8.57 -4.258 1 91.75 266 SER B O 1
ATOM 4493 N N . THR B 1 267 ? 19.078 6.93 -2.812 1 92.5 267 THR B N 1
ATOM 4494 C CA . THR B 1 267 ? 19.359 5.918 -3.824 1 92.5 267 THR B CA 1
ATOM 4495 C C . THR B 1 267 ? 18.391 4.746 -3.717 1 92.5 267 THR B C 1
ATOM 4497 O O . THR B 1 267 ? 18.047 4.324 -2.613 1 92.5 267 THR B O 1
ATOM 4500 N N . LEU B 1 268 ? 17.891 4.328 -4.844 1 92.81 268 LEU B N 1
ATOM 4501 C CA . LEU B 1 268 ? 17.156 3.064 -4.906 1 92.81 268 LEU B CA 1
ATOM 4502 C C . LEU B 1 268 ? 18.125 1.884 -4.953 1 92.81 268 LEU B C 1
ATOM 4504 O O . LEU B 1 268 ? 19 1.824 -5.82 1 92.81 268 LEU B O 1
ATOM 4508 N N . TYR B 1 269 ? 17.922 0.983 -3.99 1 92.25 269 TYR B N 1
ATOM 4509 C CA . TYR B 1 269 ? 18.781 -0.188 -3.908 1 92.25 269 TYR B CA 1
ATOM 4510 C C . TYR B 1 269 ? 17.984 -1.473 -4.07 1 92.25 269 TYR B C 1
ATOM 4512 O O . TYR B 1 269 ? 16.828 -1.546 -3.652 1 92.25 269 TYR B O 1
ATOM 4520 N N . ALA B 1 270 ? 18.625 -2.41 -4.727 1 92.5 270 ALA B N 1
ATOM 4521 C CA . ALA B 1 270 ? 18.234 -3.811 -4.562 1 92.5 270 ALA B CA 1
ATOM 4522 C C . ALA B 1 270 ? 19.031 -4.477 -3.453 1 92.5 270 ALA B C 1
ATOM 4524 O O . ALA B 1 270 ? 20.266 -4.609 -3.559 1 92.5 270 ALA B O 1
ATOM 4525 N N . ILE B 1 271 ? 18.359 -4.867 -2.41 1 91.25 271 ILE B N 1
ATOM 4526 C CA . ILE B 1 271 ? 19.047 -5.371 -1.223 1 91.25 271 ILE B CA 1
ATOM 4527 C C . ILE B 1 271 ? 18.75 -6.859 -1.046 1 91.25 271 ILE B C 1
ATOM 4529 O O . ILE B 1 271 ? 17.578 -7.273 -1.113 1 91.25 271 ILE B O 1
ATOM 4533 N N . THR B 1 272 ? 19.734 -7.656 -0.906 1 89.75 272 THR B N 1
ATOM 4534 C CA . THR B 1 272 ? 19.625 -9.078 -0.62 1 89.75 272 THR B CA 1
ATOM 4535 C C . THR B 1 272 ? 20.453 -9.453 0.601 1 89.75 272 THR B C 1
ATOM 4537 O O . THR B 1 272 ? 21.203 -8.625 1.125 1 89.75 272 THR B O 1
ATOM 4540 N N . LEU B 1 273 ? 20.188 -10.586 1.146 1 82.25 273 LEU B N 1
ATOM 4541 C CA . LEU B 1 273 ? 21.031 -11.07 2.236 1 82.25 273 LEU B CA 1
ATOM 4542 C C . LEU B 1 273 ? 22.297 -11.727 1.695 1 82.25 273 LEU B C 1
ATOM 4544 O O . LEU B 1 273 ? 22.281 -12.305 0.605 1 82.25 273 LEU B O 1
ATOM 4548 N N . PRO B 1 274 ? 23.281 -11.5 2.582 1 74.56 274 PRO B N 1
ATOM 4549 C CA . PRO B 1 274 ? 24.516 -12.172 2.172 1 74.56 274 PRO B CA 1
ATOM 4550 C C . PRO B 1 274 ? 24.438 -13.688 2.299 1 74.56 274 PRO B C 1
ATOM 4552 O O . PRO B 1 274 ? 23.969 -14.203 3.316 1 74.56 274 PRO B O 1
ATOM 4555 N N . ASN B 1 275 ? 24.016 -14.219 1.214 1 63.62 275 ASN B N 1
ATOM 4556 C CA . ASN B 1 275 ? 23.969 -15.672 1.333 1 63.62 275 ASN B CA 1
ATOM 4557 C C . ASN B 1 275 ? 25.031 -16.344 0.471 1 63.62 275 ASN B C 1
ATOM 4559 O O . ASN B 1 275 ? 25.484 -15.773 -0.525 1 63.62 275 ASN B O 1
ATOM 4563 N N . ARG B 1 276 ? 25.594 -17.375 1.083 1 53.03 276 ARG B N 1
ATOM 4564 C CA . ARG B 1 276 ? 26.547 -18.188 0.322 1 53.03 276 ARG B CA 1
ATOM 4565 C C . ARG B 1 276 ? 25.906 -18.719 -0.954 1 53.03 276 ARG B C 1
ATOM 4567 O O . ARG B 1 276 ? 26.562 -18.844 -1.985 1 53.03 276 ARG B O 1
ATOM 4574 N N . TYR B 1 277 ? 24.656 -19.016 -0.921 1 63.16 277 TYR B N 1
ATOM 4575 C CA . TYR B 1 277 ? 23.953 -19.516 -2.094 1 63.16 277 TYR B CA 1
ATOM 4576 C C . TYR B 1 277 ? 22.812 -18.609 -2.488 1 63.16 277 TYR B C 1
ATOM 4578 O O . TYR B 1 277 ? 21.984 -18.234 -1.648 1 63.16 277 TYR B O 1
ATOM 4586 N N . THR B 1 278 ? 23 -18.094 -3.662 1 77.12 278 THR B N 1
ATOM 4587 C CA . THR B 1 278 ? 21.906 -17.328 -4.254 1 77.12 278 THR B CA 1
ATOM 4588 C C . THR B 1 278 ? 21.047 -18.219 -5.137 1 77.12 278 THR B C 1
ATOM 4590 O O . THR B 1 278 ? 21.5 -18.703 -6.172 1 77.12 278 THR B O 1
ATOM 4593 N N . PRO B 1 279 ? 19.844 -18.531 -4.75 1 81.31 279 PRO B N 1
ATOM 4594 C CA . PRO B 1 279 ? 18.969 -19.359 -5.594 1 81.31 279 PRO B CA 1
ATOM 4595 C C . PRO B 1 279 ? 18.891 -18.844 -7.031 1 81.31 279 PRO B C 1
ATOM 4597 O O . PRO B 1 279 ? 18.922 -17.641 -7.266 1 81.31 279 PRO B O 1
ATOM 4600 N N . PRO B 1 280 ? 18.797 -19.766 -7.965 1 83.44 280 PRO B N 1
ATOM 4601 C CA . PRO B 1 280 ? 18.812 -19.375 -9.383 1 83.44 280 PRO B CA 1
ATOM 4602 C C . PRO B 1 280 ? 17.734 -18.359 -9.727 1 83.44 280 PRO B C 1
ATOM 4604 O O . PRO B 1 280 ? 17.969 -17.453 -10.531 1 83.44 280 PRO B O 1
ATOM 4607 N N . GLN B 1 281 ? 16.531 -18.531 -9.172 1 89.62 281 GLN B N 1
ATOM 4608 C CA . GLN B 1 281 ? 15.445 -17.594 -9.484 1 89.62 281 GLN B CA 1
ATOM 4609 C C . GLN B 1 281 ? 15.773 -16.203 -8.977 1 89.62 281 GLN B C 1
ATOM 4611 O O . GLN B 1 281 ? 15.391 -15.203 -9.594 1 89.62 281 GLN B O 1
ATOM 4616 N N . LEU B 1 282 ? 16.453 -16.156 -7.867 1 90.62 282 LEU B N 1
ATOM 4617 C CA . LEU B 1 282 ? 16.891 -14.859 -7.352 1 90.62 282 LEU B CA 1
ATOM 4618 C C . LEU B 1 282 ? 17.969 -14.25 -8.234 1 90.62 282 LEU B C 1
ATOM 4620 O O . LEU B 1 282 ? 17.922 -13.062 -8.562 1 90.62 282 LEU B O 1
ATOM 4624 N N . ARG B 1 283 ? 18.906 -15.047 -8.578 1 86.25 283 ARG B N 1
ATOM 4625 C CA . ARG B 1 283 ? 19.953 -14.578 -9.484 1 86.25 283 ARG B CA 1
ATOM 4626 C C . ARG B 1 283 ? 19.375 -14.094 -10.805 1 86.25 283 ARG B C 1
ATOM 4628 O O . ARG B 1 283 ? 19.75 -13.039 -11.305 1 86.25 283 ARG B O 1
ATOM 4635 N N . ALA B 1 284 ? 18.453 -14.883 -11.312 1 89.62 284 ALA B N 1
ATOM 4636 C CA . ALA B 1 284 ? 17.797 -14.5 -12.562 1 89.62 284 ALA B CA 1
ATOM 4637 C C . ALA B 1 284 ? 17.094 -13.164 -12.414 1 89.62 284 ALA B C 1
ATOM 4639 O O . ALA B 1 284 ? 17.125 -12.328 -13.328 1 89.62 284 ALA B O 1
ATOM 4640 N N . PHE B 1 285 ? 16.453 -13 -11.25 1 93.31 285 PHE B N 1
ATOM 4641 C CA . PHE B 1 285 ? 15.734 -11.758 -11.031 1 93.31 285 PHE B CA 1
ATOM 4642 C C . PHE B 1 285 ? 16.688 -10.578 -10.914 1 93.31 285 PHE B C 1
ATOM 4644 O O . PHE B 1 285 ? 16.438 -9.508 -11.469 1 93.31 285 PHE B O 1
ATOM 4651 N N . ILE B 1 286 ? 17.75 -10.781 -10.25 1 89.12 286 ILE B N 1
ATOM 4652 C CA . ILE B 1 286 ? 18.766 -9.734 -10.094 1 89.12 286 ILE B CA 1
ATOM 4653 C C . ILE B 1 286 ? 19.312 -9.344 -11.461 1 89.12 286 ILE B C 1
ATOM 4655 O O . ILE B 1 286 ? 19.422 -8.156 -11.773 1 89.12 286 ILE B O 1
ATOM 4659 N N . ASP B 1 287 ? 19.625 -10.305 -12.242 1 86.5 287 ASP B N 1
ATOM 4660 C CA . ASP B 1 287 ? 20.141 -10.055 -13.586 1 86.5 287 ASP B CA 1
ATOM 4661 C C . ASP B 1 287 ? 19.094 -9.336 -14.445 1 86.5 287 ASP B C 1
ATOM 4663 O O . ASP B 1 287 ? 19.438 -8.43 -15.211 1 86.5 287 ASP B O 1
ATOM 4667 N N . PHE B 1 288 ? 17.938 -9.758 -14.32 1 90.38 288 PHE B N 1
ATOM 4668 C CA . PHE B 1 288 ? 16.828 -9.141 -15.031 1 90.38 288 PHE B CA 1
ATOM 4669 C C . PHE B 1 288 ? 16.703 -7.668 -14.664 1 90.38 288 PHE B C 1
ATOM 4671 O O . PHE B 1 288 ? 16.625 -6.805 -15.547 1 90.38 288 PHE B O 1
ATOM 4678 N N . LEU B 1 289 ? 16.719 -7.363 -13.398 1 89.38 289 LEU B N 1
ATOM 4679 C CA . LEU B 1 289 ? 16.625 -5.984 -12.93 1 89.38 289 LEU B CA 1
ATOM 4680 C C . LEU B 1 289 ? 17.781 -5.152 -13.461 1 89.38 289 LEU B C 1
ATOM 4682 O O . LEU B 1 289 ? 17.594 -4.016 -13.898 1 89.38 289 LEU B O 1
ATOM 4686 N N . LYS B 1 290 ? 18.922 -5.77 -13.375 1 84.12 290 LYS B N 1
ATOM 4687 C CA . LYS B 1 290 ? 20.109 -5.082 -13.875 1 84.12 290 LYS B CA 1
ATOM 4688 C C . LYS B 1 290 ? 19.938 -4.68 -15.336 1 84.12 290 LYS B C 1
ATOM 4690 O O . LYS B 1 290 ? 20.281 -3.555 -15.719 1 84.12 290 LYS B O 1
ATOM 4695 N N . SER B 1 291 ? 19.453 -5.527 -16.094 1 85.81 291 SER B N 1
ATOM 4696 C CA . SER B 1 291 ? 19.281 -5.27 -17.531 1 85.81 291 SER B CA 1
ATOM 4697 C C . SER B 1 291 ? 18.266 -4.156 -17.766 1 85.81 291 SER B C 1
ATOM 4699 O O . SER B 1 291 ? 18.406 -3.379 -18.719 1 85.81 291 SER B O 1
ATOM 4701 N N . ARG B 1 292 ? 17.25 -4.02 -16.953 1 86 292 ARG B N 1
ATOM 4702 C CA . ARG B 1 292 ? 16.203 -3.031 -17.141 1 86 292 ARG B CA 1
ATOM 4703 C C . ARG B 1 292 ? 16.625 -1.669 -16.609 1 86 292 ARG B C 1
ATOM 4705 O O . ARG B 1 292 ? 16.203 -0.633 -17.125 1 86 292 ARG B O 1
ATOM 4712 N N . PHE B 1 293 ? 17.531 -1.668 -15.609 1 85.31 293 PHE B N 1
ATOM 4713 C CA . PHE B 1 293 ? 17.938 -0.421 -14.969 1 85.31 293 PHE B CA 1
ATOM 4714 C C . PHE B 1 293 ? 19.266 0.066 -15.516 1 85.31 293 PHE B C 1
ATOM 4716 O O . PHE B 1 293 ? 19.75 1.127 -15.125 1 85.31 293 PHE B O 1
ATOM 4723 N N . GLU B 1 294 ? 19.859 -0.744 -16.344 1 77.81 294 GLU B N 1
ATOM 4724 C CA . GLU B 1 294 ? 21.125 -0.376 -16.969 1 77.81 294 GLU B CA 1
ATOM 4725 C C . GLU B 1 294 ? 21 0.937 -17.734 1 77.81 294 GLU B C 1
ATOM 4727 O O . GLU B 1 294 ? 21.953 1.725 -17.781 1 77.81 294 GLU B O 1
ATOM 4732 N N . GLN B 1 295 ? 19.906 1.157 -18.312 1 76 295 GLN B N 1
ATOM 4733 C CA . GLN B 1 295 ? 19.719 2.373 -19.094 1 76 295 GLN B CA 1
ATOM 4734 C C . GLN B 1 295 ? 19.219 3.52 -18.219 1 76 295 GLN B C 1
ATOM 4736 O O . GLN B 1 295 ? 18.969 4.621 -18.703 1 76 295 GLN B O 1
ATOM 4741 N N . GLY B 1 296 ? 19.141 3.299 -16.984 1 81.25 296 GLY B N 1
ATOM 4742 C CA . GLY B 1 296 ? 18.656 4.316 -16.062 1 81.25 296 GLY B CA 1
ATOM 4743 C C . GLY B 1 296 ? 17.312 3.975 -15.453 1 81.25 296 GLY B C 1
ATOM 4744 O O . GLY B 1 296 ? 16.75 2.922 -15.742 1 81.25 296 GLY B O 1
ATOM 4745 N N . LEU B 1 297 ? 16.938 4.879 -14.617 1 86.06 297 LEU B N 1
ATOM 4746 C CA . LEU B 1 297 ? 15.648 4.695 -13.977 1 86.06 297 LEU B CA 1
ATOM 4747 C C . LEU B 1 297 ? 14.508 4.934 -14.961 1 86.06 297 LEU B C 1
ATOM 4749 O O . LEU B 1 297 ? 14.586 5.84 -15.797 1 86.06 297 LEU B O 1
ATOM 4753 N N . PRO B 1 298 ? 13.5 4.129 -14.938 1 80.25 298 PRO B N 1
ATOM 4754 C CA . PRO B 1 298 ? 12.422 4.203 -15.922 1 80.25 298 PRO B CA 1
ATOM 4755 C C . PRO B 1 298 ? 11.758 5.582 -15.969 1 80.25 298 PRO B C 1
ATOM 4757 O O . PRO B 1 298 ? 11.172 5.953 -16.984 1 80.25 298 PRO B O 1
ATOM 4760 N N . TRP B 1 299 ? 11.859 6.363 -14.938 1 81.44 299 TRP B N 1
ATOM 4761 C CA . TRP B 1 299 ? 11.18 7.656 -14.906 1 81.44 299 TRP B CA 1
ATOM 4762 C C . TRP B 1 299 ? 12.148 8.781 -15.258 1 81.44 299 TRP B C 1
ATOM 4764 O O . TRP B 1 299 ? 11.742 9.945 -15.352 1 81.44 299 TRP B O 1
ATOM 4774 N N . GLU B 1 300 ? 13.328 8.57 -15.289 1 76.12 300 GLU B N 1
ATOM 4775 C CA . GLU B 1 300 ? 14.312 9.602 -15.609 1 76.12 300 GLU B CA 1
ATOM 4776 C C . GLU B 1 300 ? 14.266 9.969 -17.094 1 76.12 300 GLU B C 1
ATOM 4778 O O . GLU B 1 300 ? 14.562 11.109 -17.469 1 76.12 300 GLU B O 1
ATOM 4783 N N . LYS B 1 301 ? 14 9 -17.875 1 61.72 301 LYS B N 1
ATOM 4784 C CA . LYS B 1 301 ? 13.945 9.375 -19.281 1 61.72 301 LYS B CA 1
ATOM 4785 C C . LYS B 1 301 ? 12.922 10.484 -19.516 1 61.72 301 LYS B C 1
ATOM 4787 O O . LYS B 1 301 ? 13.086 11.297 -20.438 1 61.72 301 LYS B O 1
ATOM 4792 N N . ASP B 1 302 ? 12.07 10.633 -18.562 1 56.66 302 ASP B N 1
ATOM 4793 C CA . ASP B 1 302 ? 10.961 11.57 -18.719 1 56.66 302 ASP B CA 1
ATOM 4794 C C . ASP B 1 302 ? 11.32 12.93 -18.125 1 56.66 302 ASP B C 1
ATOM 4796 O O . ASP B 1 302 ? 10.789 13.961 -18.531 1 56.66 302 ASP B O 1
ATOM 4800 N N . LEU B 1 303 ? 12.117 13.023 -17.031 1 54.72 303 LEU B N 1
ATOM 4801 C CA . LEU B 1 303 ? 12.484 14.266 -16.359 1 54.72 303 LEU B CA 1
ATOM 4802 C C . LEU B 1 303 ? 13.375 15.125 -17.266 1 54.72 303 LEU B C 1
ATOM 4804 O O . LEU B 1 303 ? 13.297 16.359 -17.219 1 54.72 303 LEU B O 1
ATOM 4808 N N . MET B 1 304 ? 14.336 14.586 -17.906 1 48.5 304 MET B N 1
ATOM 4809 C CA . MET B 1 304 ? 15.219 15.367 -18.766 1 48.5 304 MET B CA 1
ATOM 4810 C C . MET B 1 304 ? 14.414 16.188 -19.766 1 48.5 304 MET B C 1
ATOM 4812 O O . MET B 1 304 ? 14.891 17.219 -20.25 1 48.5 304 MET B O 1
ATOM 4816 N N . ARG B 1 305 ? 13.273 15.828 -19.953 1 41.69 305 ARG B N 1
ATOM 4817 C CA . ARG B 1 305 ? 12.539 16.609 -20.953 1 41.69 305 ARG B CA 1
ATOM 4818 C C . ARG B 1 305 ? 11.891 17.828 -20.312 1 41.69 305 ARG B C 1
ATOM 4820 O O . ARG B 1 305 ? 11.531 18.781 -21.016 1 41.69 305 ARG B O 1
ATOM 4827 N N . THR B 1 306 ? 11.508 17.734 -19.125 1 40.62 306 THR B N 1
ATOM 4828 C CA . THR B 1 306 ? 10.781 18.875 -18.562 1 40.62 306 THR B CA 1
ATOM 4829 C C . THR B 1 306 ? 11.742 20 -18.203 1 40.62 306 THR B C 1
ATOM 4831 O O . THR B 1 306 ? 11.312 21.125 -17.938 1 40.62 306 THR B O 1
ATOM 4834 N N . GLY B 1 307 ? 12.906 19.812 -17.766 1 37.44 307 GLY B N 1
ATOM 4835 C CA . GLY B 1 307 ? 13.805 20.938 -17.516 1 37.44 307 GLY B CA 1
ATOM 4836 C C . GLY B 1 307 ? 14.172 21.688 -18.781 1 37.44 307 GLY B C 1
ATOM 4837 O O . GLY B 1 307 ? 14.906 22.672 -18.734 1 37.44 307 GLY B O 1
ATOM 4838 N N . ALA B 1 308 ? 13.953 21.312 -20.031 1 29.23 308 ALA B N 1
ATOM 4839 C CA . ALA B 1 308 ? 14.281 22.266 -21.094 1 29.23 308 ALA B CA 1
ATOM 4840 C C . ALA B 1 308 ? 13.18 23.297 -21.281 1 29.23 308 ALA B C 1
ATOM 4842 O O . ALA B 1 308 ? 11.992 22.969 -21.203 1 29.23 308 ALA B O 1
#